Protein AF-A0A2D9C8H8-F1 (afdb_monomer_lite)

Structure (mmCIF, N/CA/C/O backbone):
data_AF-A0A2D9C8H8-F1
#
_entry.id   AF-A0A2D9C8H8-F1
#
loop_
_atom_site.group_PDB
_atom_site.id
_atom_site.type_symbol
_atom_site.label_atom_id
_atom_site.label_alt_id
_atom_site.label_comp_id
_atom_site.label_asym_id
_atom_site.label_entity_id
_atom_site.label_seq_id
_atom_site.pdbx_PDB_ins_code
_atom_site.Cartn_x
_atom_site.Cartn_y
_atom_site.Cartn_z
_atom_site.occupancy
_atom_site.B_iso_or_equiv
_atom_site.auth_seq_id
_atom_site.auth_comp_id
_atom_site.auth_asym_id
_atom_site.auth_atom_id
_atom_site.pdbx_PDB_model_num
ATOM 1 N N . MET A 1 1 ? -85.068 35.491 66.757 1.00 49.00 1 MET A N 1
ATOM 2 C CA . MET A 1 1 ? -83.741 35.610 66.098 1.00 49.00 1 MET A CA 1
ATOM 3 C C . MET A 1 1 ? -82.702 34.558 66.527 1.00 49.00 1 MET A C 1
ATOM 5 O O . MET A 1 1 ? -81.871 34.210 65.699 1.00 49.00 1 MET A O 1
ATOM 9 N N . ALA A 1 2 ? -82.735 33.990 67.743 1.00 46.25 2 ALA A N 1
ATOM 10 C CA . ALA A 1 2 ? -81.706 33.040 68.212 1.00 46.25 2 ALA A CA 1
ATOM 11 C C . ALA A 1 2 ? -81.670 31.666 67.488 1.00 46.25 2 ALA A C 1
ATOM 13 O O . ALA A 1 2 ? -80.601 31.072 67.356 1.00 46.25 2 ALA A O 1
ATOM 14 N N . LEU A 1 3 ? -82.806 31.174 66.971 1.00 47.41 3 LEU A N 1
ATOM 15 C CA . LEU A 1 3 ? -82.889 29.902 66.226 1.00 47.41 3 LEU A CA 1
ATOM 16 C C . LEU A 1 3 ? -82.321 29.994 64.793 1.00 47.41 3 LEU A C 1
ATOM 18 O O . LEU A 1 3 ? -81.654 29.068 64.340 1.00 47.41 3 LEU A O 1
ATOM 22 N N . VAL A 1 4 ? -82.480 31.139 64.117 1.00 50.66 4 VAL A N 1
ATOM 23 C CA . VAL A 1 4 ? -81.934 31.380 62.761 1.00 50.66 4 VAL A CA 1
ATOM 24 C C . VAL A 1 4 ? -80.407 31.556 62.795 1.00 50.66 4 VAL A C 1
ATOM 26 O O . VAL A 1 4 ? -79.704 31.113 61.888 1.00 50.66 4 VAL A O 1
ATOM 29 N N . TYR A 1 5 ? -79.864 32.128 63.876 1.00 46.97 5 TYR A N 1
ATOM 30 C CA . TYR A 1 5 ? -78.417 32.314 64.057 1.00 46.97 5 TYR A CA 1
ATOM 31 C C . TYR A 1 5 ? -77.680 30.995 64.369 1.00 46.97 5 TYR A C 1
ATOM 33 O O . TYR A 1 5 ? -76.578 30.767 63.869 1.00 46.97 5 TYR A O 1
ATOM 41 N N . LYS A 1 6 ? -78.303 30.080 65.134 1.00 49.72 6 LYS A N 1
ATOM 42 C CA . LYS A 1 6 ? -77.750 28.737 65.404 1.00 49.72 6 LYS A CA 1
ATOM 43 C C . LYS A 1 6 ? -77.782 27.826 64.168 1.00 49.72 6 LYS A C 1
ATOM 45 O O . LYS A 1 6 ? -76.787 27.155 63.904 1.00 49.72 6 LYS A O 1
ATOM 50 N N . GLY A 1 7 ? -78.855 27.863 63.369 1.00 49.66 7 GLY A N 1
ATOM 51 C CA . GLY A 1 7 ? -78.947 27.121 62.102 1.00 49.66 7 GLY A CA 1
ATOM 52 C C . GLY A 1 7 ? -77.935 27.587 61.044 1.00 49.66 7 GLY A C 1
ATOM 53 O O . GLY A 1 7 ? -77.267 26.762 60.424 1.00 49.66 7 GLY A O 1
ATOM 54 N N . ASN A 1 8 ? -77.728 28.904 60.906 1.00 54.88 8 ASN A N 1
ATOM 55 C CA . ASN A 1 8 ? -76.730 29.461 59.982 1.00 54.88 8 ASN A CA 1
ATOM 56 C C . ASN A 1 8 ? -75.278 29.176 60.404 1.00 54.88 8 ASN A C 1
ATOM 58 O O . ASN A 1 8 ? -74.420 29.004 59.538 1.00 54.88 8 ASN A O 1
ATOM 62 N N . ASN A 1 9 ? -74.985 29.087 61.705 1.00 56.47 9 ASN A N 1
ATOM 63 C CA . ASN A 1 9 ? -73.655 28.692 62.181 1.00 56.47 9 ASN A CA 1
ATOM 64 C C . ASN A 1 9 ? -73.384 27.192 62.000 1.00 56.47 9 ASN A C 1
ATOM 66 O O . ASN A 1 9 ? -72.282 26.840 61.584 1.00 56.47 9 ASN A O 1
ATOM 70 N N . ALA A 1 10 ? -74.378 26.325 62.221 1.00 55.91 10 ALA A N 1
ATOM 71 C CA . ALA A 1 10 ? -74.255 24.889 61.958 1.00 55.91 10 ALA A CA 1
ATOM 72 C C . ALA A 1 10 ? -74.077 24.595 60.456 1.00 55.91 10 ALA A C 1
ATOM 74 O O . ALA A 1 10 ? -73.183 23.841 60.079 1.00 55.91 10 ALA A O 1
ATOM 75 N N . ALA A 1 11 ? -74.839 25.263 59.582 1.00 58.31 11 ALA A N 1
ATOM 76 C CA . ALA A 1 11 ? -74.690 25.140 58.130 1.00 58.31 11 ALA A CA 1
ATOM 77 C C . ALA A 1 11 ? -73.343 25.694 57.623 1.00 58.31 11 ALA A C 1
ATOM 79 O O . ALA A 1 11 ? -72.711 25.087 56.760 1.00 58.31 11 ALA A O 1
ATOM 80 N N . ARG A 1 12 ? -72.845 26.807 58.187 1.00 62.34 12 ARG A N 1
ATOM 81 C CA . ARG A 1 12 ? -71.506 27.342 57.865 1.00 62.34 12 ARG A CA 1
ATOM 82 C C . ARG A 1 12 ? -70.374 26.451 58.375 1.00 62.34 12 ARG A C 1
ATOM 84 O O . ARG A 1 12 ? -69.365 26.332 57.683 1.00 62.34 12 ARG A O 1
ATOM 91 N N . GLN A 1 13 ? -70.519 25.822 59.543 1.00 62.16 13 GLN A N 1
ATOM 92 C CA . GLN A 1 13 ? -69.556 24.833 60.040 1.00 62.16 13 GLN A CA 1
ATOM 93 C C . GLN A 1 13 ? -69.569 23.559 59.194 1.00 62.16 13 GLN A C 1
ATOM 95 O O . GLN A 1 13 ? -68.499 23.096 58.809 1.00 62.16 13 GLN A O 1
ATOM 100 N N . ALA A 1 14 ? -70.745 23.045 58.826 1.00 63.62 14 ALA A N 1
ATOM 101 C CA . ALA A 1 14 ? -70.872 21.897 57.933 1.00 63.62 14 ALA A CA 1
ATOM 102 C C . ALA A 1 14 ? -70.284 22.194 56.543 1.00 63.62 14 ALA A C 1
ATOM 104 O O . ALA A 1 14 ? -69.504 21.400 56.029 1.00 63.62 14 ALA A O 1
ATOM 105 N N . ALA A 1 15 ? -70.551 23.373 55.971 1.00 66.12 15 ALA A N 1
ATOM 106 C CA . ALA A 1 15 ? -69.979 23.795 54.692 1.00 66.12 15 ALA A CA 1
ATOM 107 C C . ALA A 1 15 ? -68.458 24.026 54.762 1.00 66.12 15 ALA A C 1
ATOM 109 O O . ALA A 1 15 ? -67.742 23.689 53.819 1.00 66.12 15 ALA A O 1
ATOM 110 N N . ARG A 1 16 ? -67.936 24.571 55.872 1.00 70.31 16 ARG A N 1
ATOM 111 C CA . ARG A 1 16 ? -66.484 24.670 56.106 1.00 70.31 16 ARG A CA 1
ATOM 112 C C . ARG A 1 16 ? -65.845 23.293 56.236 1.00 70.31 16 ARG A C 1
ATOM 114 O O . ARG A 1 16 ? -64.806 23.078 55.628 1.00 70.31 16 ARG A O 1
ATOM 121 N N . SER A 1 17 ? -66.463 22.379 56.980 1.00 63.75 17 SER A N 1
ATOM 122 C CA . SER A 1 17 ? -65.954 21.020 57.169 1.00 63.75 17 SER A CA 1
ATOM 123 C C . SER A 1 17 ? -65.992 20.225 55.860 1.00 63.75 17 SER A C 1
ATOM 125 O O . SER A 1 17 ? -64.990 19.629 55.484 1.00 63.75 17 SER A O 1
ATOM 127 N N . ALA A 1 18 ? -67.071 20.343 55.078 1.00 65.88 18 ALA A N 1
ATOM 128 C CA . ALA A 1 18 ? -67.176 19.769 53.739 1.00 65.88 18 ALA A CA 1
ATOM 129 C C . ALA A 1 18 ? -66.114 20.330 52.781 1.00 65.88 18 ALA A C 1
ATOM 131 O O . ALA A 1 18 ? -65.442 19.554 52.110 1.00 65.88 18 ALA A O 1
ATOM 132 N N . ARG A 1 19 ? -65.882 21.654 52.758 1.00 73.19 19 ARG A N 1
ATOM 133 C CA . ARG A 1 19 ? -64.791 22.255 51.965 1.00 73.19 19 ARG A CA 1
ATOM 134 C C . ARG A 1 19 ? -63.417 21.783 52.429 1.00 73.19 19 ARG A C 1
ATOM 136 O O . ARG A 1 19 ? -62.562 21.531 51.585 1.00 73.19 19 ARG A O 1
ATOM 143 N N . MET A 1 20 ? -63.198 21.649 53.738 1.00 68.56 20 MET A N 1
ATOM 144 C CA . MET A 1 20 ? -61.933 21.144 54.275 1.00 68.56 20 MET A CA 1
ATOM 145 C C . MET A 1 20 ? -61.717 19.689 53.857 1.00 68.56 20 MET A C 1
ATOM 147 O O . MET A 1 20 ? -60.672 19.386 53.297 1.00 68.56 20 MET A O 1
ATOM 151 N N . MET A 1 21 ? -62.726 18.825 54.009 1.00 69.06 21 MET A N 1
ATOM 152 C CA . MET A 1 21 ? -62.688 17.439 53.534 1.00 69.06 21 MET A CA 1
ATOM 153 C C . MET A 1 21 ? -62.408 17.368 52.033 1.00 69.06 21 MET A C 1
ATOM 155 O O . MET A 1 21 ? -61.516 16.638 51.623 1.00 69.06 21 MET A O 1
ATOM 159 N N . GLN A 1 22 ? -63.084 18.180 51.218 1.00 73.31 22 GLN A N 1
ATOM 160 C CA . GLN A 1 22 ? -62.867 18.225 49.769 1.00 73.31 22 GLN A CA 1
ATOM 161 C C . GLN A 1 22 ? -61.447 18.693 49.413 1.00 73.31 22 GLN A C 1
ATOM 163 O O . GLN A 1 22 ? -60.824 18.163 48.495 1.00 73.31 22 GLN A O 1
ATOM 168 N N . THR A 1 23 ? -60.903 19.654 50.164 1.00 75.50 23 THR A N 1
ATOM 169 C CA . THR A 1 23 ? -59.528 20.143 49.987 1.00 75.50 23 THR A CA 1
ATOM 170 C C . THR A 1 23 ? -58.513 19.064 50.360 1.00 75.50 23 THR A C 1
ATOM 172 O O . THR A 1 23 ? -57.593 18.799 49.587 1.00 75.50 23 THR A O 1
ATOM 175 N N . THR A 1 24 ? -58.711 18.375 51.484 1.00 69.06 24 THR A N 1
ATOM 176 C CA . THR A 1 24 ? -57.862 17.259 51.921 1.00 69.06 24 THR A CA 1
ATOM 177 C C . THR A 1 24 ? -57.928 16.087 50.944 1.00 69.06 24 THR A C 1
ATOM 179 O O . THR A 1 24 ? -56.888 15.541 50.583 1.00 69.06 24 THR A O 1
ATOM 182 N N . GLN A 1 25 ? -59.118 15.753 50.433 1.00 74.19 25 GLN A N 1
ATOM 183 C CA . GLN A 1 25 ? -59.306 14.730 49.400 1.00 74.19 25 GLN A CA 1
ATOM 184 C C . GLN A 1 25 ? -58.532 15.087 48.123 1.00 74.19 25 GLN A C 1
ATOM 186 O O . GLN A 1 25 ? -57.813 14.256 47.575 1.00 74.19 25 GLN A O 1
ATOM 191 N N . ASN A 1 26 ? -58.616 16.345 47.675 1.00 78.12 26 ASN A N 1
ATOM 192 C CA . ASN A 1 26 ? -57.897 16.825 46.495 1.00 78.12 26 ASN A CA 1
ATOM 193 C C . ASN A 1 26 ? -56.371 16.812 46.686 1.00 78.12 26 ASN A C 1
ATOM 195 O O . ASN A 1 26 ? -55.643 16.481 45.749 1.00 78.12 26 ASN A O 1
ATOM 199 N N . ILE A 1 27 ? -55.874 17.143 47.883 1.00 76.69 27 ILE A N 1
ATOM 200 C CA . ILE A 1 27 ? -54.442 17.074 48.216 1.00 76.69 27 ILE A CA 1
ATOM 201 C C . ILE A 1 27 ? -53.964 15.618 48.242 1.00 76.69 27 ILE A C 1
ATOM 203 O O . ILE A 1 27 ? -52.946 15.311 47.622 1.00 76.69 27 ILE A O 1
ATOM 207 N N . MET A 1 28 ? -54.708 14.713 48.889 1.00 69.69 28 MET A N 1
ATOM 208 C CA . MET A 1 28 ? -54.384 13.282 48.911 1.00 69.69 28 MET A CA 1
ATOM 209 C C . MET A 1 28 ? -54.377 12.683 47.503 1.00 69.69 28 MET A C 1
ATOM 211 O O . MET A 1 28 ? -53.431 11.985 47.146 1.00 69.69 28 MET A O 1
ATOM 215 N N . ASN A 1 29 ? -55.359 13.027 46.667 1.00 81.31 29 ASN A N 1
ATOM 216 C CA . ASN A 1 29 ? -55.406 12.582 45.274 1.00 81.31 29 ASN A CA 1
ATOM 217 C C . ASN A 1 29 ? -54.205 13.101 44.469 1.00 81.31 29 ASN A C 1
ATOM 219 O O . ASN A 1 29 ? -53.578 12.328 43.747 1.00 81.31 29 ASN A O 1
ATOM 223 N N . LYS A 1 30 ? -53.821 14.377 44.627 1.00 77.75 30 LYS A N 1
ATOM 224 C CA . LYS A 1 30 ? -52.620 14.935 43.976 1.00 77.75 30 LYS A CA 1
ATOM 225 C C . LYS A 1 30 ? -51.327 14.273 44.457 1.00 77.75 30 LYS A C 1
ATOM 227 O O . LYS A 1 30 ? -50.447 14.017 43.638 1.00 77.75 30 LYS A O 1
ATOM 232 N N . MET A 1 31 ? -51.190 13.991 45.755 1.00 70.50 31 MET A N 1
ATOM 233 C CA . MET A 1 31 ? -50.022 13.278 46.286 1.00 70.50 31 MET A CA 1
ATOM 234 C C . MET A 1 31 ? -49.961 11.837 45.780 1.00 70.50 31 MET A C 1
ATOM 236 O O . MET A 1 31 ? -48.905 11.403 45.332 1.00 70.50 31 MET A O 1
ATOM 240 N N . SER A 1 32 ? -51.090 11.127 45.773 1.00 74.94 32 SER A N 1
ATOM 241 C CA . SER A 1 32 ? -51.190 9.769 45.234 1.00 74.94 32 SER A CA 1
ATOM 242 C C . SER A 1 32 ? -50.827 9.723 43.746 1.00 74.94 32 SER A C 1
ATOM 244 O O . SER A 1 32 ? -50.023 8.890 43.337 1.00 74.94 32 SER A O 1
ATOM 246 N N . GLN A 1 33 ? -51.320 10.673 42.942 1.00 77.69 33 GLN A N 1
ATOM 247 C CA . GLN A 1 33 ? -50.955 10.793 41.526 1.00 77.69 33 GLN A CA 1
ATOM 248 C C . GLN A 1 33 ? -49.463 11.084 41.323 1.00 77.69 33 GLN A C 1
ATOM 250 O O . GLN A 1 33 ? -48.838 10.471 40.462 1.00 77.69 33 GLN A O 1
ATOM 255 N N . ARG A 1 34 ? -48.868 11.978 42.126 1.00 74.00 34 ARG A N 1
ATOM 256 C CA . ARG A 1 34 ? -47.420 12.249 42.080 1.00 74.00 34 ARG A CA 1
ATOM 257 C C . ARG A 1 34 ? -46.594 11.030 42.482 1.00 74.00 34 ARG A C 1
ATOM 259 O O . ARG A 1 34 ? -45.595 10.748 41.831 1.00 74.00 34 ARG A O 1
ATOM 266 N N . GLN A 1 35 ? -47.016 10.300 43.513 1.00 67.75 35 GLN A N 1
ATOM 267 C CA . GLN A 1 35 ? -46.346 9.074 43.936 1.00 67.75 35 GLN A CA 1
ATOM 268 C C . GLN A 1 35 ? -46.457 7.987 42.865 1.00 67.75 35 GLN A C 1
ATOM 270 O O . GLN A 1 35 ? -45.465 7.334 42.566 1.00 67.75 35 GLN A O 1
ATOM 275 N N . LYS A 1 36 ? -47.629 7.833 42.239 1.00 75.56 36 LYS A N 1
ATOM 276 C CA . LYS A 1 36 ? -47.824 6.904 41.123 1.00 75.56 36 LYS A C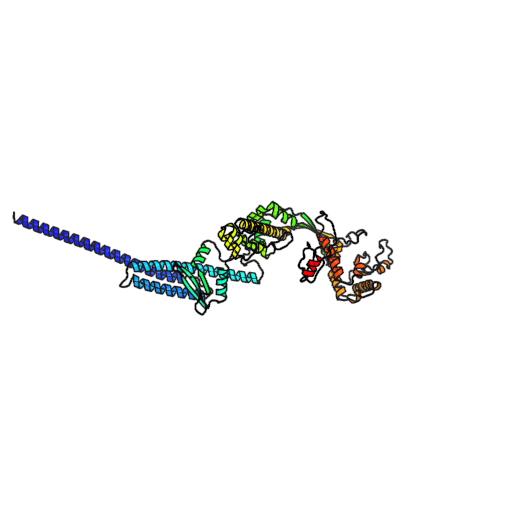A 1
ATOM 277 C C . LYS A 1 36 ? -46.928 7.260 39.937 1.00 75.56 36 LYS A C 1
ATOM 279 O O . LYS A 1 36 ? -46.198 6.400 39.474 1.00 75.56 36 LYS A O 1
ATOM 284 N N . ALA A 1 37 ? -46.890 8.527 39.521 1.00 73.12 37 ALA A N 1
ATOM 285 C CA . ALA A 1 37 ? -46.000 8.977 38.449 1.00 73.12 37 ALA A CA 1
ATOM 286 C C . ALA A 1 37 ? -44.513 8.747 38.778 1.00 73.12 37 ALA A C 1
ATOM 288 O O . ALA A 1 37 ? -43.738 8.380 37.899 1.00 73.12 37 ALA A O 1
ATOM 289 N N . LYS A 1 38 ? -44.115 8.925 40.047 1.00 71.44 38 LYS A N 1
ATOM 290 C CA . LYS A 1 38 ? -42.756 8.626 40.519 1.00 71.44 38 LYS A CA 1
ATOM 291 C C . LYS A 1 38 ? -42.449 7.126 40.445 1.00 71.44 38 LYS A C 1
ATOM 293 O O . LYS A 1 38 ? -41.404 6.762 39.921 1.00 71.44 38 LYS A O 1
ATOM 298 N N . ASN A 1 39 ? -43.367 6.278 40.909 1.00 69.44 39 ASN A N 1
ATOM 299 C CA . ASN A 1 39 ? -43.230 4.821 40.850 1.00 69.44 39 ASN A CA 1
ATOM 300 C C . ASN A 1 39 ? -43.205 4.310 39.398 1.00 69.44 39 ASN A C 1
ATOM 302 O O . ASN A 1 39 ? -42.399 3.446 39.073 1.00 69.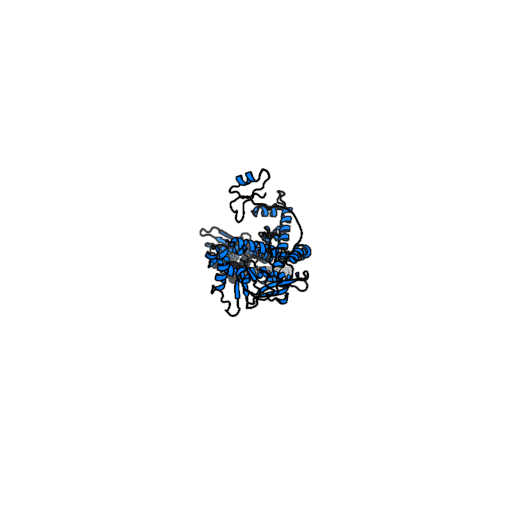44 39 ASN A O 1
ATOM 306 N N . ASP A 1 40 ? -44.048 4.857 38.517 1.00 72.75 40 ASP A N 1
ATOM 307 C CA . ASP A 1 40 ? -44.093 4.497 37.095 1.00 72.75 40 ASP A CA 1
ATOM 308 C C . ASP A 1 40 ? -42.787 4.902 36.384 1.00 72.75 40 ASP A C 1
ATOM 310 O O . ASP A 1 40 ? -42.239 4.132 35.594 1.00 72.75 40 ASP A O 1
ATOM 314 N N . ALA A 1 41 ? -42.240 6.084 36.696 1.00 69.19 41 ALA A N 1
ATOM 315 C CA . ALA A 1 41 ? -40.937 6.522 36.191 1.00 69.19 41 ALA A CA 1
ATOM 316 C C . ALA A 1 41 ? -39.786 5.645 36.713 1.00 69.19 41 ALA A C 1
ATOM 318 O O . ALA A 1 41 ? -38.863 5.324 35.969 1.00 69.19 41 ALA A O 1
ATOM 319 N N . GLU A 1 42 ? -39.850 5.228 37.976 1.00 68.00 42 GLU A N 1
ATOM 320 C CA . GLU A 1 42 ? -38.877 4.330 38.598 1.00 68.00 42 GLU A CA 1
ATOM 321 C C . GLU A 1 42 ? -38.921 2.915 38.007 1.00 68.00 42 GLU A C 1
ATOM 323 O O . GLU A 1 42 ? -37.872 2.347 37.704 1.00 68.00 42 GLU A O 1
ATOM 328 N N . LEU A 1 43 ? -40.117 2.375 37.761 1.00 71.88 43 LEU A N 1
ATOM 329 C CA . LEU A 1 43 ? -40.302 1.100 37.070 1.00 71.88 43 LEU A CA 1
ATOM 330 C C . LEU A 1 43 ? -39.771 1.163 35.634 1.00 71.88 43 LEU A C 1
ATOM 332 O O . LEU A 1 43 ? -39.099 0.237 35.185 1.00 71.88 43 LEU A O 1
ATOM 336 N N . LYS A 1 44 ? -40.031 2.268 34.924 1.00 72.19 44 LYS A N 1
ATOM 337 C CA . LYS A 1 44 ? -39.495 2.487 33.579 1.00 72.19 44 LYS A CA 1
ATOM 338 C C . LYS A 1 44 ? -37.965 2.514 33.580 1.00 72.19 44 LYS A C 1
ATOM 340 O O . LYS A 1 44 ? -37.363 1.809 32.787 1.00 72.19 44 LYS A O 1
ATOM 345 N N . LEU A 1 45 ? -37.348 3.254 34.504 1.00 67.25 45 LEU A N 1
ATOM 346 C CA . LEU A 1 45 ? -35.888 3.302 34.652 1.00 67.25 45 LEU A CA 1
ATOM 347 C C . LEU A 1 45 ? -35.282 1.917 34.912 1.00 67.25 45 LEU A C 1
ATOM 349 O O . LEU A 1 45 ? -34.244 1.585 34.343 1.00 67.25 45 LEU A O 1
ATOM 353 N N . ARG A 1 46 ? -35.945 1.100 35.737 1.00 68.00 46 ARG A N 1
ATOM 354 C CA . ARG A 1 46 ? -35.523 -0.278 36.002 1.00 68.00 46 ARG A CA 1
ATOM 355 C C . ARG A 1 46 ? -35.596 -1.153 34.748 1.00 68.00 46 ARG A C 1
ATOM 357 O O . ARG A 1 46 ? -34.624 -1.829 34.434 1.00 68.00 46 ARG A O 1
ATOM 364 N N . ASN A 1 47 ? -36.712 -1.102 34.020 1.00 74.88 47 ASN A N 1
ATOM 365 C CA . ASN A 1 47 ? -36.877 -1.848 32.770 1.00 74.88 47 ASN A CA 1
ATOM 366 C C . ASN A 1 47 ? -35.865 -1.403 31.705 1.00 74.88 47 ASN A C 1
ATOM 368 O O . ASN A 1 47 ? -35.289 -2.245 31.024 1.00 74.88 47 ASN A O 1
ATOM 372 N N . ASP A 1 48 ? -35.625 -0.094 31.584 1.00 69.12 48 ASP A N 1
ATOM 373 C CA . ASP A 1 48 ? -34.624 0.455 30.671 1.00 69.12 48 ASP A CA 1
ATOM 374 C C . ASP A 1 48 ? -33.230 -0.086 31.037 1.00 69.12 48 ASP A C 1
ATOM 376 O O . ASP A 1 48 ? -32.516 -0.573 30.164 1.00 69.12 48 ASP A O 1
ATOM 380 N N . ALA A 1 49 ? -32.859 -0.086 32.324 1.00 65.75 49 ALA A N 1
ATOM 381 C CA . ALA A 1 49 ? -31.572 -0.608 32.789 1.00 65.75 49 ALA A CA 1
ATOM 382 C C . ALA A 1 49 ? -31.389 -2.113 32.511 1.00 65.75 49 ALA A C 1
ATOM 384 O O . ALA A 1 49 ? -30.310 -2.510 32.069 1.00 65.75 49 ALA A O 1
ATOM 385 N N . ASP A 1 50 ? -32.429 -2.929 32.715 1.00 68.94 50 ASP A N 1
ATOM 386 C CA . ASP A 1 50 ? -32.403 -4.364 32.390 1.00 68.94 50 ASP A CA 1
ATOM 387 C C . ASP A 1 50 ? -32.231 -4.589 30.877 1.00 68.94 50 ASP A C 1
ATOM 389 O O . ASP A 1 50 ? -31.438 -5.436 30.452 1.00 68.94 50 ASP A O 1
ATOM 393 N N . LEU A 1 51 ? -32.924 -3.796 30.051 1.00 73.00 51 LEU A N 1
ATOM 394 C CA . LEU A 1 51 ? -32.779 -3.826 28.593 1.00 73.00 51 LEU A CA 1
ATOM 395 C C . LEU A 1 51 ? -31.361 -3.440 28.155 1.00 73.00 51 LEU A C 1
ATOM 397 O O . LEU A 1 51 ? -30.830 -4.061 27.239 1.00 73.00 51 LEU A O 1
ATOM 401 N N . PHE A 1 52 ? -30.724 -2.469 28.816 1.00 72.62 52 PHE A N 1
ATOM 402 C CA . PHE A 1 52 ? -29.341 -2.073 28.524 1.00 72.62 52 PHE A CA 1
ATOM 403 C C . PHE A 1 52 ? -28.344 -3.209 28.765 1.00 72.62 52 PHE A C 1
ATOM 405 O O . PHE A 1 52 ? -27.482 -3.451 27.920 1.00 72.62 52 PHE A O 1
ATOM 412 N N . THR A 1 53 ? -28.457 -3.931 29.881 1.00 70.88 53 THR A N 1
ATOM 413 C CA . THR A 1 53 ? -27.556 -5.057 30.174 1.00 70.88 53 THR A CA 1
ATOM 414 C C . THR A 1 53 ? -27.798 -6.237 29.228 1.00 70.88 53 THR A C 1
ATOM 416 O O . THR A 1 53 ? -26.841 -6.860 28.766 1.00 70.88 53 THR A O 1
ATOM 419 N N . GLN A 1 54 ? -29.053 -6.519 28.861 1.00 75.62 54 GLN A N 1
ATOM 420 C CA . GLN A 1 54 ? -29.356 -7.512 27.822 1.00 75.62 54 GLN A CA 1
ATOM 421 C C . GLN A 1 54 ? -28.786 -7.105 26.456 1.00 75.62 54 GLN A C 1
ATOM 423 O O . GLN A 1 54 ? -28.191 -7.932 25.767 1.00 75.62 54 GLN A O 1
ATOM 428 N N . ASP A 1 55 ? -28.925 -5.833 26.079 1.00 79.50 55 ASP A N 1
ATOM 429 C CA . ASP A 1 55 ? -28.373 -5.280 24.842 1.00 79.50 55 ASP A CA 1
ATOM 430 C C . ASP A 1 55 ? -26.836 -5.316 24.828 1.00 79.50 55 ASP A C 1
ATOM 432 O O . ASP A 1 55 ? -26.252 -5.642 23.798 1.00 79.50 55 ASP A O 1
ATOM 436 N N . PHE A 1 56 ? -26.171 -5.077 25.965 1.00 83.94 56 PHE A N 1
ATOM 437 C CA . PHE A 1 56 ? -24.719 -5.239 26.100 1.00 83.94 56 PHE A CA 1
ATOM 438 C C . PHE A 1 56 ? -24.276 -6.672 25.781 1.00 83.94 56 PHE A C 1
ATOM 440 O O . PHE A 1 56 ? -23.435 -6.863 24.904 1.00 83.94 56 PHE A O 1
ATOM 447 N N . TYR A 1 57 ? -24.860 -7.682 26.437 1.00 79.88 57 TYR A N 1
ATOM 448 C CA . TYR A 1 57 ? -24.488 -9.081 26.193 1.00 79.88 57 TYR A CA 1
ATOM 449 C C . TYR A 1 57 ? -24.859 -9.555 24.793 1.00 79.88 57 TYR A C 1
ATOM 451 O O . TYR A 1 57 ? -24.117 -10.339 24.205 1.00 79.88 57 TYR A O 1
ATOM 459 N N . LYS A 1 58 ? -25.974 -9.060 24.247 1.00 83.62 58 LYS A N 1
ATOM 460 C CA . LYS A 1 58 ? -26.354 -9.312 22.859 1.00 83.62 58 LYS A CA 1
ATOM 461 C C . LYS A 1 58 ? -25.296 -8.762 21.902 1.00 83.62 58 LYS A C 1
ATOM 463 O O . LYS A 1 58 ? -24.738 -9.525 21.127 1.00 83.62 58 LYS A O 1
ATOM 468 N N . LYS A 1 59 ? -24.951 -7.475 22.017 1.00 85.81 59 LYS A N 1
ATOM 469 C CA . LYS A 1 59 ? -23.935 -6.834 21.168 1.00 85.81 59 LYS A CA 1
ATOM 470 C C . LYS A 1 59 ? -22.550 -7.457 21.330 1.00 85.81 59 LYS A C 1
ATOM 472 O O . LYS A 1 59 ? -21.831 -7.562 20.348 1.00 85.81 59 LYS A O 1
ATOM 477 N N . TYR A 1 60 ? -22.180 -7.875 22.541 1.00 87.31 60 TYR A N 1
ATOM 478 C CA . TYR A 1 60 ? -20.961 -8.653 22.774 1.00 87.31 60 TYR A CA 1
ATOM 479 C C . TYR A 1 60 ? -21.010 -10.010 22.056 1.00 87.31 60 TYR A C 1
ATOM 481 O O . TYR A 1 60 ? -20.037 -10.393 21.416 1.00 87.31 60 TYR A O 1
ATOM 489 N N . GLY A 1 61 ? -22.137 -10.725 22.133 1.00 80.06 61 GLY A N 1
ATOM 490 C CA . GLY A 1 61 ? -22.330 -11.997 21.433 1.00 80.06 61 GLY A CA 1
ATOM 491 C C . GLY A 1 61 ? -22.309 -11.872 19.906 1.00 80.06 61 GLY A C 1
ATOM 492 O O . GLY A 1 61 ? -21.977 -12.842 19.231 1.00 80.06 61 GLY A O 1
ATOM 493 N N . ASP A 1 62 ? -22.613 -10.682 19.384 1.00 87.25 62 ASP A N 1
ATOM 494 C CA . ASP A 1 62 ? -22.561 -10.350 17.957 1.00 87.25 62 ASP A CA 1
ATOM 495 C C . ASP A 1 62 ? -21.143 -9.961 17.473 1.00 87.25 62 ASP A C 1
ATOM 497 O O . ASP A 1 62 ? -20.946 -9.751 16.275 1.00 87.25 62 ASP A O 1
ATOM 501 N N . ILE A 1 63 ? -20.146 -9.849 18.365 1.00 86.50 63 ILE A N 1
ATOM 502 C CA . ILE A 1 63 ? -18.754 -9.581 17.970 1.00 86.50 63 ILE A CA 1
ATOM 503 C C . ILE A 1 63 ? -18.213 -10.783 17.191 1.00 86.50 63 ILE A C 1
ATOM 505 O O . ILE A 1 63 ? -18.208 -11.913 17.682 1.00 86.50 63 ILE A O 1
ATOM 509 N N . GLU A 1 64 ? -17.713 -10.533 15.981 1.00 88.00 64 GLU A N 1
ATOM 510 C CA . GLU A 1 64 ? -17.050 -11.556 15.177 1.00 88.00 64 GLU A CA 1
ATOM 511 C C . GLU A 1 64 ? -15.795 -12.078 15.890 1.00 88.00 64 GLU A C 1
ATOM 513 O O . GLU A 1 64 ? -14.983 -11.305 16.399 1.00 88.00 64 GLU A O 1
ATOM 518 N N . ASN A 1 65 ? -15.615 -13.399 15.912 1.00 82.25 65 ASN A N 1
ATOM 519 C CA . ASN A 1 65 ? -14.423 -14.000 16.502 1.00 82.25 65 ASN A CA 1
ATOM 520 C C . ASN A 1 65 ? -13.180 -13.712 15.648 1.00 82.25 65 ASN A C 1
ATOM 522 O O . ASN A 1 65 ? -13.219 -13.761 14.418 1.00 82.25 65 ASN A O 1
ATOM 526 N N . SER A 1 66 ? -12.045 -13.497 16.310 1.00 83.38 66 SER A N 1
ATOM 527 C CA . SER A 1 66 ? -10.737 -13.543 15.658 1.00 83.38 66 SER A CA 1
ATOM 528 C C . SER A 1 66 ? -10.327 -14.993 15.415 1.00 83.38 66 SER A C 1
ATOM 530 O O . SER A 1 66 ? -10.737 -15.901 16.145 1.00 83.38 66 SER A O 1
ATOM 532 N N . SER A 1 67 ? -9.438 -15.206 14.447 1.00 72.88 67 SER A N 1
ATOM 533 C CA . SER A 1 67 ? -8.679 -16.451 14.334 1.00 72.88 67 SER A CA 1
ATOM 534 C C . SER A 1 67 ? -7.747 -16.701 15.532 1.00 72.88 67 SER A C 1
ATOM 536 O O . SER A 1 67 ? -7.359 -17.845 15.752 1.00 72.88 67 SER A O 1
ATOM 538 N N . SER A 1 68 ? -7.388 -15.671 16.314 1.00 80.31 68 SER A N 1
ATOM 539 C CA . SER A 1 68 ? -6.630 -15.827 17.566 1.00 80.31 68 SER A CA 1
ATOM 540 C C . SER A 1 68 ? -7.565 -16.113 18.742 1.00 80.31 68 SER A C 1
ATOM 542 O O . SER A 1 68 ? -8.428 -15.305 19.102 1.00 80.31 68 SER A O 1
ATOM 544 N N . ALA A 1 69 ? -7.359 -17.264 19.383 1.00 80.50 69 ALA A N 1
ATOM 545 C CA . ALA A 1 69 ? -8.096 -17.650 20.581 1.00 80.50 69 ALA A CA 1
ATOM 546 C C . ALA A 1 69 ? -7.790 -16.717 21.765 1.00 80.50 69 ALA A C 1
ATOM 548 O O . ALA A 1 69 ? -8.667 -16.452 22.586 1.00 80.50 69 ALA A O 1
ATOM 549 N N . GLU A 1 70 ? -6.570 -16.188 21.838 1.00 83.75 70 GLU A N 1
ATOM 550 C CA . GLU A 1 70 ? -6.100 -15.275 22.877 1.00 83.75 70 GLU A CA 1
ATOM 551 C C . GLU A 1 70 ? -6.873 -13.954 22.845 1.00 83.75 70 GLU A C 1
ATOM 553 O O . GLU A 1 70 ? -7.305 -13.478 23.897 1.00 83.75 70 GLU A O 1
ATOM 558 N N . ILE A 1 71 ? -7.118 -13.395 21.653 1.00 87.56 71 ILE A N 1
ATOM 559 C CA . ILE A 1 71 ? -7.930 -12.179 21.493 1.00 87.56 71 ILE A CA 1
ATOM 560 C C . ILE A 1 71 ? -9.358 -12.441 21.976 1.00 87.56 71 ILE A C 1
ATOM 562 O O . ILE A 1 71 ? -9.880 -11.693 22.805 1.00 87.56 71 ILE A O 1
ATOM 566 N N . ASN A 1 72 ? -9.967 -13.543 21.530 1.00 84.81 72 ASN A N 1
ATOM 567 C CA . ASN A 1 72 ? -11.332 -13.909 21.920 1.00 84.81 72 ASN A CA 1
ATOM 568 C C . ASN A 1 72 ? -11.453 -14.120 23.441 1.00 84.81 72 ASN A C 1
ATOM 570 O O . ASN A 1 72 ? -12.423 -13.680 24.062 1.00 84.81 72 ASN A O 1
ATOM 574 N N . ASN A 1 73 ? -10.455 -14.755 24.062 1.00 84.81 73 ASN A N 1
ATOM 575 C CA . ASN A 1 73 ? -10.400 -14.948 25.510 1.00 84.81 73 ASN A CA 1
ATOM 576 C C . ASN A 1 73 ? -10.237 -13.621 26.260 1.00 84.81 73 ASN A C 1
ATOM 578 O O . ASN A 1 73 ? -10.890 -13.426 27.284 1.00 84.81 73 ASN A O 1
ATOM 582 N N . SER A 1 74 ? -9.424 -12.698 25.742 1.00 89.62 74 SER A N 1
ATOM 583 C CA . SER A 1 74 ? -9.227 -11.371 26.333 1.00 89.62 74 SER A CA 1
ATOM 584 C C . SER A 1 74 ? -10.505 -10.528 26.300 1.00 89.62 74 SER A C 1
ATOM 586 O O . SER A 1 74 ? -10.896 -9.944 27.311 1.00 89.62 74 SER A O 1
ATOM 588 N N . ILE A 1 75 ? -11.220 -10.533 25.167 1.00 90.00 75 ILE A N 1
ATOM 589 C CA . ILE A 1 75 ? -12.514 -9.849 25.028 1.00 90.00 75 ILE A CA 1
ATOM 590 C C . ILE A 1 75 ? -13.550 -10.475 25.969 1.00 90.00 75 ILE A C 1
ATOM 592 O O . ILE A 1 75 ? -14.288 -9.752 26.637 1.00 90.00 75 ILE A O 1
ATOM 596 N N . ARG A 1 76 ? -13.584 -11.811 26.076 1.00 85.94 76 ARG A N 1
ATOM 597 C CA . ARG A 1 76 ? -14.474 -12.512 27.012 1.00 85.94 76 ARG A CA 1
ATOM 598 C C . ARG A 1 76 ? -14.184 -12.138 28.463 1.00 85.94 76 ARG A C 1
ATOM 600 O O . ARG A 1 76 ? -15.126 -11.871 29.204 1.00 85.94 76 ARG A O 1
ATOM 607 N N . ALA A 1 77 ? -12.915 -12.125 28.872 1.00 87.19 77 ALA A N 1
ATOM 608 C CA . ALA A 1 77 ? -12.518 -11.745 30.226 1.00 87.19 77 ALA A CA 1
ATOM 609 C C . ALA A 1 77 ? -12.980 -10.317 30.549 1.00 87.19 77 ALA A C 1
ATOM 611 O O . ALA A 1 77 ? -13.670 -10.102 31.544 1.00 87.19 77 ALA A O 1
ATOM 612 N N . TRP A 1 78 ? -12.724 -9.373 29.640 1.00 92.75 78 TRP A N 1
ATOM 613 C CA . TRP A 1 78 ? -13.197 -7.997 29.768 1.00 92.75 78 TRP A CA 1
ATOM 614 C C . TRP A 1 78 ? -14.729 -7.888 29.841 1.00 92.75 78 TRP A C 1
ATOM 616 O O . TRP A 1 78 ? -15.255 -7.139 30.666 1.00 92.75 78 TRP A O 1
ATOM 626 N N . ALA A 1 79 ? -15.465 -8.643 29.020 1.00 89.12 79 ALA A N 1
ATOM 627 C CA . ALA A 1 79 ? -16.927 -8.621 29.022 1.00 89.12 79 ALA A CA 1
ATOM 628 C C . ALA A 1 79 ? -17.515 -9.180 30.329 1.00 89.12 79 ALA A C 1
ATOM 630 O O . ALA A 1 79 ? -18.518 -8.664 30.825 1.00 89.12 79 ALA A O 1
ATOM 631 N N . LEU A 1 80 ? -16.883 -10.206 30.912 1.00 83.62 80 LEU A N 1
ATOM 632 C CA . LEU A 1 80 ? -17.266 -10.759 32.213 1.00 83.62 80 LEU A CA 1
ATOM 633 C C . LEU A 1 80 ? -17.003 -9.766 33.351 1.00 83.62 80 LEU A C 1
ATOM 635 O O . LEU A 1 80 ? -17.892 -9.553 34.174 1.00 83.62 80 LEU A O 1
ATOM 639 N N . GLU A 1 81 ? -15.830 -9.128 33.373 1.00 87.75 81 GLU A N 1
ATOM 640 C CA . GLU A 1 81 ? -15.491 -8.089 34.356 1.00 87.75 81 GLU A CA 1
ATOM 641 C C . GLU A 1 81 ? -16.449 -6.892 34.258 1.00 87.75 81 GLU A C 1
ATOM 643 O O . GLU A 1 81 ? -17.017 -6.453 35.259 1.00 87.75 81 GLU A O 1
ATOM 648 N N . THR A 1 82 ? -16.702 -6.416 33.037 1.00 89.31 82 THR A N 1
ATOM 649 C CA . THR A 1 82 ? -17.615 -5.296 32.766 1.00 89.31 82 THR A CA 1
ATOM 650 C C . THR A 1 82 ? -19.050 -5.631 33.168 1.00 89.31 82 THR A C 1
ATOM 652 O O . THR A 1 82 ? -19.724 -4.832 33.816 1.00 89.31 82 THR A O 1
ATOM 655 N N . GLY A 1 83 ? -19.521 -6.836 32.841 1.00 82.25 83 GLY A N 1
ATOM 656 C CA . GLY A 1 83 ? -20.850 -7.297 33.232 1.00 82.25 83 GLY A CA 1
ATOM 657 C C . GLY A 1 83 ? -21.013 -7.456 34.747 1.00 82.25 83 GLY A C 1
ATOM 658 O O . GLY A 1 83 ? -22.056 -7.093 35.297 1.00 82.25 83 GLY A O 1
ATOM 659 N N . ALA A 1 84 ? -19.977 -7.935 35.443 1.00 81.50 84 ALA A N 1
ATOM 660 C CA . ALA A 1 84 ? -19.967 -8.004 36.902 1.00 81.50 84 ALA A CA 1
ATOM 661 C C . ALA A 1 84 ? -20.052 -6.605 37.536 1.00 81.50 84 ALA A C 1
ATOM 663 O O . ALA A 1 84 ? -20.826 -6.407 38.477 1.00 81.50 84 ALA A O 1
ATOM 664 N N . GLU A 1 85 ? -19.330 -5.623 36.989 1.00 88.88 85 GLU A N 1
ATOM 665 C CA . GLU A 1 85 ? -19.388 -4.236 37.455 1.00 88.88 85 GLU A CA 1
ATOM 666 C C . GLU A 1 85 ? -20.749 -3.586 37.178 1.00 88.88 85 GLU A C 1
ATOM 668 O O . GLU A 1 85 ? -21.322 -2.967 38.075 1.00 88.88 85 GLU A O 1
ATOM 673 N N . GLN A 1 86 ? -21.332 -3.784 35.989 1.00 86.88 86 GLN A N 1
ATOM 674 C CA . GLN A 1 86 ? -22.697 -3.322 35.710 1.00 86.88 86 GLN A CA 1
ATOM 675 C C . GLN A 1 86 ? -23.707 -3.916 36.693 1.00 86.88 86 GLN A C 1
ATOM 677 O O . GLN A 1 86 ? -24.566 -3.192 37.191 1.00 86.88 86 GLN A O 1
ATOM 682 N N . ASN A 1 87 ? -23.596 -5.206 37.021 1.00 82.06 87 ASN A N 1
ATOM 683 C CA . ASN A 1 87 ? -24.477 -5.845 37.999 1.00 82.06 87 ASN A CA 1
ATOM 684 C C . ASN A 1 87 ? -24.277 -5.261 39.410 1.00 82.06 87 ASN A C 1
ATOM 686 O O . ASN A 1 87 ? -25.248 -4.983 40.116 1.00 82.06 87 ASN A O 1
ATOM 690 N N . ARG A 1 88 ? -23.028 -4.998 39.816 1.00 87.06 88 ARG A N 1
ATOM 691 C CA . ARG A 1 88 ? -22.720 -4.334 41.093 1.00 87.06 88 ARG A CA 1
ATOM 692 C C . ARG A 1 88 ? -23.341 -2.935 41.158 1.00 87.06 88 ARG A C 1
ATOM 694 O O . ARG A 1 88 ? -23.986 -2.591 42.150 1.00 87.06 88 ARG A O 1
ATOM 701 N N . LEU A 1 89 ? -23.188 -2.141 40.099 1.00 89.12 89 LEU A N 1
ATOM 702 C CA . LEU A 1 89 ? -23.775 -0.804 39.989 1.00 89.12 89 LEU A CA 1
ATOM 703 C C . LEU A 1 89 ? -25.303 -0.850 39.931 1.00 89.12 89 LEU A C 1
ATOM 705 O O . LEU A 1 89 ? -25.958 -0.013 40.547 1.00 89.12 89 LEU A O 1
ATOM 709 N N . TYR A 1 90 ? -25.883 -1.852 39.272 1.00 84.69 90 TYR A N 1
ATOM 710 C CA . TYR A 1 90 ? -27.326 -2.075 39.250 1.00 84.69 90 TYR A CA 1
ATOM 711 C C . TYR A 1 90 ? -27.876 -2.327 40.656 1.00 84.69 90 TYR A C 1
ATOM 713 O O . TYR A 1 90 ? -28.843 -1.685 41.070 1.00 84.69 90 TYR A O 1
ATOM 721 N N . GLN A 1 91 ? -27.227 -3.203 41.428 1.00 83.50 91 GLN A N 1
ATOM 722 C CA . GLN A 1 91 ? -27.599 -3.458 42.821 1.00 83.50 91 GLN A CA 1
ATOM 723 C C . GLN A 1 91 ? -27.450 -2.200 43.689 1.00 83.50 91 GLN A C 1
ATOM 725 O O . GLN A 1 91 ? -28.301 -1.940 44.537 1.00 83.50 91 GLN A O 1
ATOM 730 N N . ALA A 1 92 ? -26.423 -1.377 43.455 1.00 86.81 92 ALA A N 1
ATOM 731 C CA . ALA A 1 92 ? -26.254 -0.100 44.149 1.00 86.81 92 ALA A CA 1
ATOM 732 C C . ALA A 1 92 ? -27.295 0.960 43.737 1.00 86.81 92 ALA A C 1
ATOM 734 O O . ALA A 1 92 ? -27.661 1.809 44.550 1.00 86.81 92 ALA A O 1
ATOM 735 N N . ALA A 1 93 ? -27.775 0.928 42.493 1.00 87.31 93 ALA A N 1
ATOM 736 C CA . ALA A 1 93 ? -28.729 1.889 41.941 1.00 87.31 93 ALA A CA 1
ATOM 737 C C . ALA A 1 93 ? -30.194 1.564 42.273 1.00 87.31 93 ALA A C 1
ATOM 739 O O . ALA A 1 93 ? -30.980 2.485 42.508 1.00 87.31 93 ALA A O 1
ATOM 740 N N . TYR A 1 94 ? -30.552 0.276 42.312 1.00 83.31 94 TYR A N 1
ATOM 741 C CA . TYR A 1 94 ? -31.931 -0.207 42.482 1.00 83.31 94 TYR A CA 1
ATOM 742 C C . TYR A 1 94 ? -32.145 -1.107 43.710 1.00 83.31 94 TYR A C 1
ATOM 744 O O . TYR A 1 94 ? -33.260 -1.575 43.941 1.00 83.31 94 TYR A O 1
ATOM 752 N N . GLY A 1 95 ? -31.104 -1.362 44.507 1.00 77.38 95 GLY A N 1
ATOM 753 C CA . GLY A 1 95 ? -31.216 -2.056 45.790 1.00 77.38 95 GLY A CA 1
ATOM 754 C C . GLY A 1 95 ? -31.850 -1.195 46.888 1.00 77.38 95 GLY A C 1
ATOM 755 O O . GLY A 1 95 ? -32.265 -0.059 46.661 1.00 77.38 95 GLY A O 1
ATOM 756 N N . ALA A 1 96 ? -31.887 -1.722 48.116 1.00 75.75 96 ALA A N 1
ATOM 757 C CA . ALA A 1 96 ? -32.576 -1.097 49.255 1.00 75.75 96 ALA A CA 1
ATOM 758 C C . ALA A 1 96 ? -32.125 0.347 49.574 1.00 75.75 96 ALA A C 1
ATOM 760 O O . ALA A 1 96 ? -32.911 1.119 50.114 1.00 75.75 96 ALA A O 1
ATOM 761 N N . ASN A 1 97 ? -30.890 0.713 49.205 1.00 80.12 97 ASN A N 1
ATOM 762 C CA . ASN A 1 97 ? -30.293 2.037 49.428 1.00 80.12 97 ASN A CA 1
ATOM 763 C C . ASN A 1 97 ? -30.042 2.820 48.119 1.00 80.12 97 ASN A C 1
ATOM 765 O O . ASN A 1 97 ? -29.176 3.691 48.079 1.00 80.12 97 ASN A O 1
ATOM 769 N N . GLY A 1 98 ? -30.742 2.491 47.029 1.00 81.50 98 GLY A N 1
ATOM 770 C CA . GLY A 1 98 ? -30.518 3.106 45.720 1.00 81.50 98 GLY A CA 1
ATOM 771 C C . GLY A 1 98 ? -30.863 4.597 45.658 1.00 81.50 98 GLY A C 1
ATOM 772 O O . GLY A 1 98 ? -31.972 5.004 46.008 1.00 81.50 98 GLY A O 1
ATOM 773 N N . THR A 1 99 ? -29.940 5.421 45.152 1.00 84.44 99 THR A N 1
ATOM 774 C CA . THR A 1 99 ? -30.126 6.876 44.989 1.00 84.44 99 THR A CA 1
ATOM 775 C C . THR A 1 99 ? -30.209 7.286 43.511 1.00 84.44 99 THR A C 1
ATOM 777 O O . THR A 1 99 ? -29.800 6.517 42.634 1.00 84.44 99 THR A O 1
ATOM 780 N N . PRO A 1 100 ? -30.745 8.480 43.186 1.00 83.44 100 PRO A N 1
ATOM 781 C CA . PRO A 1 100 ? -30.677 9.030 41.830 1.00 83.44 100 PRO A CA 1
ATOM 782 C C . PRO A 1 100 ? -29.243 9.126 41.287 1.00 83.44 100 PRO A C 1
ATOM 784 O O . PRO A 1 100 ? -29.018 8.845 40.113 1.00 83.44 100 PRO A O 1
ATOM 787 N N . GLU A 1 101 ? -28.271 9.452 42.139 1.00 88.19 101 GLU A N 1
ATOM 788 C CA . GLU A 1 101 ? -26.854 9.541 41.778 1.00 88.19 101 GLU A CA 1
ATOM 789 C C . GLU A 1 101 ? -26.302 8.172 41.359 1.00 88.19 101 GLU A C 1
ATOM 791 O O . GLU A 1 101 ? -25.663 8.063 40.315 1.00 88.19 101 GLU A O 1
ATOM 796 N N . ASN A 1 102 ? -26.624 7.101 42.096 1.00 89.44 102 ASN A N 1
ATOM 797 C CA . ASN A 1 102 ? -26.209 5.743 41.728 1.00 89.44 102 ASN A CA 1
ATOM 798 C C . ASN A 1 102 ? -26.817 5.296 40.389 1.00 89.44 102 ASN A C 1
ATOM 800 O O . ASN A 1 102 ? -26.158 4.612 39.607 1.00 89.44 102 ASN A O 1
ATOM 804 N N . ARG A 1 103 ? -28.059 5.705 40.092 1.00 86.06 103 ARG A N 1
ATOM 805 C CA . ARG A 1 103 ? -28.695 5.439 38.788 1.00 86.06 103 ARG A CA 1
ATOM 806 C C . ARG A 1 103 ? -27.997 6.182 37.654 1.00 86.06 103 ARG A C 1
ATOM 808 O O . ARG A 1 103 ? -27.845 5.618 36.574 1.00 86.06 103 ARG A O 1
ATOM 815 N N . GLN A 1 104 ? -27.561 7.418 37.895 1.00 87.56 104 GLN A N 1
ATOM 816 C CA . GLN A 1 104 ? -26.795 8.179 36.912 1.00 87.56 104 GLN A CA 1
ATOM 817 C C . GLN A 1 104 ? -25.429 7.529 36.651 1.00 87.56 104 GLN A C 1
ATOM 819 O O . GLN A 1 104 ? -25.085 7.323 35.492 1.00 87.56 104 GLN A O 1
ATOM 824 N N . ILE A 1 105 ? -24.714 7.100 37.700 1.00 90.25 105 ILE A N 1
ATOM 825 C CA . ILE A 1 105 ? -23.441 6.365 37.572 1.00 90.25 105 ILE A CA 1
ATOM 826 C C . ILE A 1 105 ? -23.623 5.086 36.746 1.00 90.25 105 ILE A C 1
ATOM 828 O O . ILE A 1 105 ? -22.835 4.829 35.837 1.00 90.25 105 ILE A O 1
ATOM 832 N N . LEU A 1 106 ? -24.672 4.300 37.022 1.00 89.38 106 LEU A N 1
ATOM 833 C CA . LEU A 1 106 ? -24.986 3.104 36.238 1.00 89.38 106 LEU A CA 1
ATOM 834 C C . LEU A 1 106 ? -25.218 3.448 34.764 1.00 89.38 106 LEU A C 1
ATOM 836 O O . LEU A 1 106 ? -24.647 2.802 33.891 1.00 89.38 106 LEU A O 1
ATOM 840 N N . LYS A 1 107 ? -26.040 4.463 34.482 1.00 86.81 107 LYS A N 1
ATOM 841 C CA . LYS A 1 107 ? -26.352 4.872 33.109 1.00 86.81 107 LYS A CA 1
ATOM 842 C C . LYS A 1 107 ? -25.100 5.329 32.359 1.00 86.81 107 LYS A C 1
ATOM 844 O O . LYS A 1 107 ? -24.899 4.939 31.211 1.00 86.81 107 LYS A O 1
ATOM 849 N N . ASP A 1 108 ? -24.246 6.114 33.009 1.00 88.94 108 ASP A N 1
ATOM 850 C CA . ASP A 1 108 ? -22.984 6.574 32.428 1.00 88.94 108 ASP A CA 1
ATOM 851 C C . ASP A 1 108 ? -22.037 5.399 32.159 1.00 88.94 108 ASP A C 1
ATOM 853 O O . ASP A 1 108 ? -21.392 5.354 31.110 1.00 88.94 108 ASP A O 1
ATOM 857 N N . GLN A 1 109 ? -21.989 4.411 33.058 1.00 89.75 109 GLN A N 1
ATOM 858 C CA . GLN A 1 109 ? -21.215 3.190 32.850 1.00 89.75 109 GLN A CA 1
ATOM 859 C C . GLN A 1 109 ? -21.762 2.361 31.676 1.00 89.75 109 GLN A C 1
ATOM 861 O O . GLN A 1 109 ? -20.996 1.989 30.791 1.00 89.75 109 GLN A O 1
ATOM 866 N N . GLN A 1 110 ? -23.078 2.145 31.606 1.00 88.06 110 GLN A N 1
ATOM 867 C CA . GLN A 1 110 ? -23.725 1.406 30.515 1.00 88.06 110 GLN A CA 1
ATOM 868 C C . GLN A 1 110 ? -23.466 2.052 29.144 1.00 88.06 110 GLN A C 1
ATOM 870 O O . GLN A 1 110 ? -23.179 1.346 28.177 1.00 88.06 110 GLN A O 1
ATOM 875 N N . LEU A 1 111 ? -23.500 3.387 29.054 1.00 87.81 111 LEU A N 1
ATOM 876 C CA . LEU A 1 111 ? -23.166 4.111 27.822 1.00 87.81 111 LEU A CA 1
ATOM 877 C C . LEU A 1 111 ? -21.699 3.912 27.415 1.00 87.81 111 LEU A C 1
ATOM 879 O O . LEU A 1 111 ? -21.416 3.658 26.242 1.00 87.81 111 LEU A O 1
ATOM 883 N N . LYS A 1 112 ? -20.768 3.979 28.375 1.00 89.25 112 LYS A N 1
ATOM 884 C CA . LYS A 1 112 ? -19.342 3.706 28.123 1.00 89.25 112 LYS A CA 1
ATOM 885 C C . LYS A 1 112 ? -19.115 2.263 27.672 1.00 89.25 112 LYS A C 1
ATOM 887 O O . LYS A 1 112 ? -18.309 2.019 26.779 1.00 89.25 112 LYS A O 1
ATOM 892 N N . ASP A 1 113 ? -19.839 1.312 28.252 1.00 90.38 113 ASP A N 1
ATOM 893 C CA . ASP A 1 113 ? -19.731 -0.106 27.912 1.00 90.38 113 ASP A CA 1
ATOM 894 C C . ASP A 1 113 ? -20.270 -0.415 26.519 1.00 90.38 113 ASP A C 1
ATOM 896 O O . ASP A 1 113 ? -19.628 -1.144 25.768 1.00 90.38 113 ASP A O 1
ATOM 900 N N . GLN A 1 114 ? -21.380 0.204 26.119 1.00 87.31 114 GLN A N 1
ATOM 901 C CA . GLN A 1 114 ? -21.879 0.097 24.748 1.00 87.31 114 GLN A CA 1
ATOM 902 C C . GLN A 1 114 ? -20.910 0.690 23.719 1.00 87.31 114 GLN A C 1
ATOM 904 O O . GLN A 1 114 ? -20.723 0.099 22.653 1.00 87.31 114 GLN A O 1
ATOM 909 N N . ALA A 1 115 ? -20.290 1.835 24.023 1.00 88.38 115 ALA A N 1
ATOM 910 C CA . ALA A 1 115 ? -19.269 2.425 23.160 1.00 88.38 115 ALA A CA 1
ATOM 911 C C . ALA A 1 115 ? -18.052 1.494 23.029 1.00 88.38 115 ALA A C 1
ATOM 913 O O . ALA A 1 115 ? -17.615 1.208 21.918 1.00 88.38 115 ALA A O 1
ATOM 914 N N . ALA A 1 116 ? -17.581 0.928 24.142 1.00 91.88 116 ALA A N 1
ATOM 915 C CA . ALA A 1 116 ? -16.475 -0.023 24.144 1.00 91.88 116 ALA A CA 1
ATOM 916 C C . ALA A 1 116 ? -16.770 -1.299 23.344 1.00 91.88 116 AL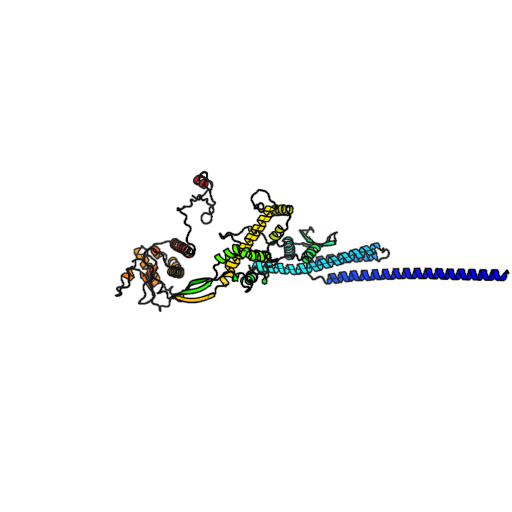A A C 1
ATOM 918 O O . ALA A 1 116 ? -15.922 -1.733 22.571 1.00 91.88 116 ALA A O 1
ATOM 919 N N . VAL A 1 117 ? -17.969 -1.882 23.479 1.00 91.06 117 VAL A N 1
ATOM 920 C CA . VAL A 1 117 ? -18.378 -3.041 22.664 1.00 91.06 117 VAL A CA 1
ATOM 921 C C . VAL A 1 117 ? -18.337 -2.696 21.179 1.00 91.06 117 VAL A C 1
ATOM 923 O O . VAL A 1 117 ? -17.849 -3.494 20.385 1.00 91.06 117 VAL A O 1
ATOM 926 N N . LYS A 1 118 ? -18.806 -1.503 20.795 1.00 90.38 118 LYS A N 1
ATOM 927 C CA . LYS A 1 118 ? -18.775 -1.048 19.400 1.00 90.38 118 LYS A CA 1
ATOM 928 C C . LYS A 1 118 ? -17.345 -0.882 18.881 1.00 90.38 118 LYS A C 1
ATOM 930 O O . LYS A 1 118 ? -17.071 -1.296 17.754 1.00 90.38 118 LYS A O 1
ATOM 935 N N . ASP A 1 119 ? -16.455 -0.302 19.681 1.00 91.94 119 ASP A N 1
ATOM 936 C CA . ASP A 1 119 ? -15.046 -0.132 19.317 1.00 91.94 119 ASP A CA 1
ATOM 937 C C . ASP A 1 119 ? -14.355 -1.488 19.161 1.00 91.94 119 ASP A C 1
ATOM 939 O O . ASP A 1 119 ? -13.693 -1.718 18.154 1.00 91.94 119 ASP A O 1
ATOM 943 N N . ILE A 1 120 ? -14.572 -2.421 20.095 1.00 93.06 120 ILE A N 1
ATOM 944 C CA . ILE A 1 120 ? -14.036 -3.784 19.990 1.00 93.06 120 ILE A CA 1
ATOM 945 C C . ILE A 1 120 ? -14.591 -4.472 18.742 1.00 93.06 120 ILE A C 1
ATOM 947 O O . ILE A 1 120 ? -13.811 -4.988 17.952 1.00 93.06 120 ILE A O 1
ATOM 951 N N . ALA A 1 121 ? -15.908 -4.451 18.521 1.00 90.81 121 ALA A N 1
ATOM 952 C CA . ALA A 1 121 ? -16.533 -5.081 17.356 1.00 90.81 121 ALA A CA 1
ATOM 953 C C . ALA A 1 121 ? -15.963 -4.542 16.035 1.00 90.81 121 ALA A C 1
ATOM 955 O O . ALA A 1 121 ? -15.614 -5.306 15.137 1.00 90.81 121 ALA A O 1
ATOM 956 N N . SER A 1 122 ? -15.830 -3.217 15.938 1.00 91.94 122 SER A N 1
ATOM 957 C CA . SER A 1 122 ? -15.286 -2.552 14.753 1.00 91.94 122 SER A CA 1
ATOM 958 C C . SER A 1 122 ? -13.813 -2.901 14.558 1.00 91.94 122 SER A C 1
ATOM 960 O O . SER A 1 122 ? -13.400 -3.230 13.449 1.00 91.94 122 SER A O 1
ATOM 962 N N . TRP A 1 123 ? -13.024 -2.886 15.633 1.00 91.75 123 TRP A N 1
ATOM 963 C CA . TRP A 1 123 ? -11.615 -3.253 15.578 1.00 91.75 123 TRP A CA 1
ATOM 964 C C . TRP A 1 123 ? -11.415 -4.718 15.195 1.00 91.75 123 TRP A C 1
ATOM 966 O O . TRP A 1 123 ? -10.510 -5.015 14.427 1.00 91.75 123 TRP A O 1
ATOM 976 N N . MET A 1 124 ? -12.272 -5.626 15.666 1.00 89.62 124 MET A N 1
ATOM 977 C CA . MET A 1 124 ? -12.225 -7.046 15.308 1.00 89.62 124 MET A CA 1
ATOM 978 C C . MET A 1 124 ? -12.462 -7.266 13.816 1.00 89.62 124 MET A C 1
ATOM 980 O O . MET A 1 124 ? -11.688 -7.976 13.174 1.00 89.62 124 MET A O 1
ATOM 984 N N . ALA A 1 125 ? -13.462 -6.593 13.242 1.00 88.25 125 ALA A N 1
ATOM 985 C CA . ALA A 1 125 ? -13.707 -6.634 11.803 1.00 88.25 125 ALA A CA 1
ATOM 986 C C . ALA A 1 125 ? -12.506 -6.095 11.000 1.00 88.25 125 ALA A C 1
ATOM 988 O O . ALA A 1 125 ? -12.112 -6.687 9.992 1.00 88.25 125 ALA A O 1
ATOM 989 N N . ILE A 1 126 ? -11.888 -4.998 11.460 1.00 87.38 126 ILE A N 1
ATOM 990 C CA . ILE A 1 126 ? -10.676 -4.440 10.841 1.00 87.38 126 ILE A CA 1
ATOM 991 C C . ILE A 1 126 ? -9.518 -5.436 10.959 1.00 87.38 126 ILE A C 1
ATOM 993 O O . ILE A 1 126 ? -8.943 -5.824 9.949 1.00 87.38 126 ILE A O 1
ATOM 997 N N . GLY A 1 127 ? -9.214 -5.910 12.166 1.00 85.81 127 GLY A N 1
ATOM 998 C CA . GLY A 1 127 ? -8.120 -6.840 12.435 1.00 85.81 127 GLY A CA 1
ATOM 999 C C . GLY A 1 127 ? -8.214 -8.118 11.602 1.00 85.81 127 GLY A C 1
ATOM 1000 O O . GLY A 1 127 ? -7.226 -8.513 10.990 1.00 85.81 127 GLY A O 1
ATOM 1001 N N . ASN A 1 128 ? -9.402 -8.720 11.490 1.00 83.62 128 ASN A N 1
ATOM 1002 C CA . ASN A 1 128 ? -9.622 -9.905 10.655 1.00 83.62 128 ASN A CA 1
ATOM 1003 C C . ASN A 1 128 ? -9.347 -9.633 9.168 1.00 83.62 128 ASN A C 1
ATOM 1005 O O . ASN A 1 128 ? -8.674 -10.428 8.506 1.00 83.62 128 ASN A O 1
ATOM 1009 N N . LYS A 1 129 ? -9.818 -8.496 8.643 1.00 84.62 129 LYS A N 1
ATOM 1010 C CA . LYS A 1 129 ? -9.529 -8.078 7.266 1.00 84.62 129 LYS A CA 1
ATOM 1011 C C . LYS A 1 129 ? -8.028 -7.869 7.052 1.00 84.62 129 LYS A C 1
ATOM 1013 O O . LYS A 1 129 ? -7.476 -8.340 6.061 1.00 84.62 129 LYS A O 1
ATOM 1018 N N . GLU A 1 130 ? -7.362 -7.202 7.985 1.00 83.25 130 GLU A N 1
ATOM 1019 C CA . GLU A 1 130 ? -5.945 -6.869 7.860 1.00 83.25 130 GLU A CA 1
ATOM 1020 C C . GLU A 1 130 ? -5.021 -8.084 8.041 1.00 83.25 130 GLU A C 1
ATOM 1022 O O . GLU A 1 130 ? -3.973 -8.162 7.399 1.00 83.25 130 GLU A O 1
ATOM 1027 N N . LEU A 1 131 ? -5.423 -9.095 8.818 1.00 82.31 131 LEU A N 1
ATOM 1028 C CA . LEU A 1 131 ? -4.729 -10.387 8.871 1.00 82.31 131 LEU A CA 1
ATOM 1029 C C . LEU A 1 131 ? -4.714 -11.082 7.499 1.00 82.31 131 LEU A C 1
ATOM 1031 O O . LEU A 1 131 ? -3.694 -11.664 7.115 1.00 82.31 131 LEU A O 1
ATOM 1035 N N . ALA A 1 132 ? -5.807 -10.990 6.734 1.00 83.25 132 ALA A N 1
ATOM 1036 C CA . ALA A 1 132 ? -5.846 -11.490 5.361 1.00 83.25 132 ALA A CA 1
ATOM 1037 C C . ALA A 1 132 ? -4.903 -10.691 4.443 1.00 83.25 132 ALA A C 1
ATOM 1039 O O . ALA A 1 132 ? -4.165 -11.296 3.660 1.00 83.25 132 ALA A O 1
ATOM 1040 N N . SER A 1 133 ? -4.851 -9.361 4.590 1.00 86.75 133 SER A N 1
ATOM 1041 C CA . SER A 1 133 ? -3.894 -8.496 3.884 1.00 86.75 133 SER A CA 1
ATOM 1042 C C . SER A 1 133 ? -2.439 -8.901 4.178 1.00 86.75 133 SER A C 1
ATOM 1044 O O . SER A 1 133 ? -1.644 -9.044 3.252 1.00 86.75 133 SER A O 1
ATOM 1046 N N . ILE A 1 134 ? -2.090 -9.176 5.444 1.00 87.25 134 ILE A N 1
ATOM 1047 C CA . ILE A 1 134 ? -0.745 -9.635 5.845 1.00 87.25 134 ILE A CA 1
ATOM 1048 C C . ILE A 1 134 ? -0.411 -10.987 5.205 1.00 87.25 134 ILE A C 1
ATOM 1050 O O . ILE A 1 134 ? 0.689 -11.178 4.686 1.00 87.25 134 ILE A O 1
ATOM 1054 N N . SER A 1 135 ? -1.357 -11.931 5.213 1.00 86.50 135 SER A N 1
ATOM 1055 C CA . SER A 1 135 ? -1.174 -13.243 4.579 1.00 86.50 135 SER A CA 1
ATOM 1056 C C . SER A 1 135 ? -0.950 -13.124 3.065 1.00 86.50 135 SER A C 1
ATOM 1058 O O . SER A 1 135 ? -0.040 -13.756 2.515 1.00 86.50 135 SER A O 1
ATOM 1060 N N . SER A 1 136 ? -1.726 -12.258 2.405 1.00 88.50 136 SER A N 1
ATOM 1061 C CA . SER A 1 136 ? -1.558 -11.916 0.991 1.00 88.50 136 SER A CA 1
ATOM 1062 C C . SER A 1 136 ? -0.178 -11.313 0.723 1.00 88.50 136 SER A C 1
ATOM 1064 O O . SER A 1 136 ? 0.529 -11.776 -0.172 1.00 88.50 136 SER A O 1
ATOM 1066 N N . ASN A 1 137 ? 0.260 -10.360 1.549 1.00 91.19 137 ASN A N 1
ATOM 1067 C CA . ASN A 1 137 ? 1.577 -9.740 1.436 1.00 91.19 137 ASN A CA 1
ATOM 1068 C C . ASN A 1 137 ? 2.712 -10.755 1.597 1.00 91.19 137 ASN A C 1
ATOM 1070 O O . ASN A 1 137 ? 3.610 -10.800 0.761 1.00 91.19 137 ASN A O 1
ATOM 1074 N N . ASN A 1 138 ? 2.655 -11.625 2.606 1.00 88.00 138 ASN A N 1
ATOM 1075 C CA . ASN A 1 138 ? 3.664 -12.668 2.808 1.00 88.00 138 ASN A CA 1
ATOM 1076 C C . ASN A 1 138 ? 3.730 -13.636 1.616 1.00 88.00 138 ASN A C 1
ATOM 1078 O O . ASN A 1 138 ? 4.818 -14.023 1.185 1.00 88.00 138 ASN A O 1
ATOM 1082 N N . SER A 1 139 ? 2.575 -13.983 1.043 1.00 87.62 139 SER A N 1
ATOM 1083 C CA . SER A 1 139 ? 2.495 -14.825 -0.155 1.00 87.62 139 SER A CA 1
ATOM 1084 C C . SER A 1 139 ? 3.103 -14.130 -1.377 1.00 87.62 139 SER A C 1
ATOM 1086 O O . SER A 1 139 ? 3.907 -14.728 -2.092 1.00 87.62 139 SER A O 1
ATOM 1088 N N . ALA A 1 140 ? 2.784 -12.852 -1.587 1.00 87.94 140 ALA A N 1
ATOM 1089 C CA . ALA A 1 140 ? 3.322 -12.043 -2.676 1.00 87.94 140 ALA A CA 1
ATOM 1090 C C . ALA A 1 140 ? 4.833 -11.775 -2.523 1.00 87.94 140 ALA A C 1
ATOM 1092 O O . ALA A 1 140 ? 5.578 -11.725 -3.510 1.00 87.94 140 ALA A O 1
ATOM 1093 N N . ILE A 1 141 ? 5.315 -11.662 -1.278 1.00 86.50 141 ILE A N 1
ATOM 1094 C CA . ILE A 1 141 ? 6.741 -11.643 -0.942 1.00 86.50 141 ILE A CA 1
ATOM 1095 C C . ILE A 1 141 ? 7.405 -12.948 -1.376 1.00 86.50 141 ILE A C 1
ATOM 1097 O O . ILE A 1 141 ? 8.350 -12.901 -2.164 1.00 86.50 141 ILE A O 1
ATOM 1101 N N . GLY A 1 142 ? 6.875 -14.090 -0.934 1.00 79.38 142 GLY A N 1
ATOM 1102 C CA . GLY A 1 142 ? 7.426 -15.412 -1.239 1.00 79.38 142 GLY A CA 1
ATOM 1103 C C . GLY A 1 142 ? 7.402 -15.788 -2.725 1.00 79.38 142 GLY A C 1
ATOM 1104 O O . GLY A 1 142 ? 8.270 -16.530 -3.175 1.00 79.38 142 GLY A O 1
ATOM 1105 N N . GLN A 1 143 ? 6.444 -15.268 -3.496 1.00 84.56 143 GLN A N 1
ATOM 1106 C CA . GLN A 1 143 ? 6.319 -15.514 -4.942 1.00 84.56 143 GLN A CA 1
ATOM 1107 C C . GLN A 1 143 ? 7.026 -14.469 -5.817 1.00 84.56 143 GLN A C 1
ATOM 1109 O O . GLN A 1 143 ? 7.013 -14.582 -7.038 1.00 84.56 143 GLN A O 1
ATOM 1114 N N . ASP A 1 144 ? 7.605 -13.438 -5.209 1.00 86.38 144 ASP A N 1
ATOM 1115 C CA . ASP A 1 144 ? 8.182 -12.286 -5.900 1.00 86.38 144 ASP A CA 1
ATOM 1116 C C . ASP A 1 144 ? 7.242 -11.544 -6.876 1.00 86.38 144 ASP A C 1
ATOM 1118 O O . ASP A 1 144 ? 7.658 -11.001 -7.896 1.00 86.38 144 ASP A O 1
ATOM 1122 N N . VAL A 1 145 ? 5.951 -11.468 -6.544 1.00 88.25 145 VAL A N 1
ATOM 1123 C CA . VAL A 1 145 ? 4.937 -10.750 -7.340 1.00 88.25 145 VAL A CA 1
ATOM 1124 C C . VAL A 1 145 ? 4.488 -9.470 -6.641 1.00 88.25 145 VAL A C 1
ATOM 1126 O O . VAL A 1 145 ? 4.597 -9.376 -5.424 1.00 88.25 145 VAL A O 1
ATOM 1129 N N . MET A 1 146 ? 3.999 -8.476 -7.393 1.00 91.19 146 MET A N 1
ATOM 1130 C CA . MET A 1 146 ? 3.503 -7.209 -6.822 1.00 91.19 146 MET A CA 1
ATOM 1131 C C . MET A 1 146 ? 2.054 -7.283 -6.333 1.00 91.19 146 MET A C 1
ATOM 1133 O O . MET A 1 146 ? 1.708 -6.590 -5.384 1.00 91.19 146 MET A O 1
ATOM 1137 N N . ASP A 1 147 ? 1.218 -8.116 -6.954 1.00 93.31 147 ASP A N 1
ATOM 1138 C CA . ASP A 1 147 ? -0.181 -8.294 -6.553 1.00 93.31 147 ASP A CA 1
ATOM 1139 C C . ASP A 1 147 ? -0.254 -8.889 -5.142 1.00 93.31 147 ASP A C 1
ATOM 1141 O O . ASP A 1 147 ? 0.336 -9.935 -4.874 1.00 93.31 147 ASP A O 1
ATOM 1145 N N . GLY A 1 148 ? -0.938 -8.194 -4.241 1.00 91.88 148 GLY A N 1
ATOM 1146 C CA . GLY A 1 148 ? -1.053 -8.530 -2.831 1.00 91.88 148 GLY A CA 1
ATOM 1147 C C . GLY A 1 148 ? 0.048 -7.965 -1.935 1.00 91.88 148 GLY A C 1
ATOM 1148 O O . GLY A 1 148 ? -0.042 -8.174 -0.727 1.00 91.88 148 GLY A O 1
ATOM 1149 N N . ARG A 1 149 ? 1.063 -7.262 -2.465 1.00 92.25 149 ARG A N 1
ATOM 1150 C CA . ARG A 1 149 ? 2.124 -6.648 -1.644 1.00 92.25 149 ARG A CA 1
ATOM 1151 C C . ARG A 1 149 ? 1.692 -5.352 -0.989 1.00 92.25 149 ARG A C 1
ATOM 1153 O O . ARG A 1 149 ? 0.950 -4.567 -1.567 1.00 92.25 149 ARG A O 1
ATOM 1160 N N . PHE A 1 150 ? 2.252 -5.090 0.178 1.00 92.94 150 PHE A N 1
ATOM 1161 C CA . PHE A 1 150 ? 2.177 -3.794 0.832 1.00 92.94 150 PHE A CA 1
ATOM 1162 C C . PHE A 1 150 ? 3.065 -2.762 0.145 1.00 92.94 150 PHE A C 1
ATOM 1164 O O . PHE A 1 150 ? 4.144 -3.096 -0.351 1.00 92.94 150 PHE A O 1
ATOM 1171 N N . THR A 1 151 ? 2.613 -1.510 0.148 1.00 90.81 151 THR A N 1
ATOM 1172 C CA . THR A 1 151 ? 3.487 -0.369 -0.122 1.00 90.81 151 THR A CA 1
ATOM 1173 C C . THR A 1 151 ? 4.385 -0.083 1.093 1.00 90.81 151 THR A C 1
ATOM 1175 O O . THR A 1 151 ? 4.108 -0.500 2.224 1.00 90.81 151 THR A O 1
ATOM 1178 N N . ARG A 1 152 ? 5.499 0.609 0.876 1.00 88.12 152 ARG A N 1
ATOM 1179 C CA . ARG A 1 152 ? 6.399 1.139 1.901 1.00 88.12 152 ARG A CA 1
ATOM 1180 C C . ARG A 1 152 ? 5.739 2.334 2.594 1.00 88.12 152 ARG A C 1
ATOM 1182 O O . ARG A 1 152 ? 4.877 3.003 2.024 1.00 88.12 152 ARG A O 1
ATOM 1189 N N . GLY A 1 153 ? 6.142 2.608 3.835 1.00 79.25 153 GLY A N 1
ATOM 1190 C CA . GLY A 1 153 ? 5.542 3.671 4.659 1.00 79.25 153 GLY A CA 1
ATOM 1191 C C . GLY A 1 153 ? 4.224 3.267 5.341 1.00 79.25 153 GLY A C 1
ATOM 1192 O O . GLY A 1 153 ? 3.467 4.115 5.830 1.00 79.25 153 GLY A O 1
ATOM 1193 N N . ASN A 1 154 ? 3.906 1.970 5.368 1.00 83.38 154 ASN A N 1
ATOM 1194 C CA . ASN A 1 154 ? 2.823 1.443 6.196 1.00 83.38 154 ASN A CA 1
ATOM 1195 C C . ASN A 1 154 ? 3.148 1.578 7.696 1.00 83.38 154 ASN A C 1
ATOM 1197 O O . ASN A 1 154 ? 4.283 1.840 8.077 1.00 83.38 154 ASN A O 1
ATOM 1201 N N . ASP A 1 155 ? 2.130 1.488 8.558 1.00 76.88 155 ASP A N 1
ATOM 1202 C CA . ASP A 1 155 ? 2.332 1.623 10.008 1.00 76.88 155 ASP A CA 1
ATOM 1203 C C . ASP A 1 155 ? 3.024 0.365 10.559 1.00 76.88 155 ASP A C 1
ATOM 1205 O O . ASP A 1 155 ? 2.382 -0.648 10.854 1.00 76.88 155 ASP A O 1
ATOM 1209 N N . ASP A 1 156 ? 4.347 0.445 10.700 1.00 76.56 156 ASP A N 1
ATOM 1210 C CA . ASP A 1 156 ? 5.182 -0.659 11.177 1.00 76.56 156 ASP A CA 1
ATOM 1211 C C . ASP A 1 156 ? 4.813 -1.116 12.590 1.00 76.56 156 ASP A C 1
ATOM 1213 O O . ASP A 1 156 ? 4.978 -2.290 12.911 1.00 76.56 156 ASP A O 1
ATOM 1217 N N . LYS A 1 157 ? 4.255 -0.238 13.435 1.00 80.00 157 LYS A N 1
ATOM 1218 C CA . LYS A 1 157 ? 3.812 -0.622 14.784 1.00 80.00 157 LYS A CA 1
ATOM 1219 C C . LYS A 1 157 ? 2.536 -1.455 14.725 1.00 80.00 157 LYS A C 1
ATOM 1221 O O . LYS A 1 157 ? 2.395 -2.412 15.480 1.00 80.00 157 LYS A O 1
ATOM 1226 N N . ARG A 1 158 ? 1.596 -1.116 13.830 1.00 83.44 158 ARG A N 1
ATOM 1227 C CA . ARG A 1 158 ? 0.408 -1.957 13.563 1.00 83.44 158 ARG A CA 1
ATOM 1228 C C . ARG A 1 158 ? 0.833 -3.323 13.049 1.00 83.44 158 ARG A C 1
ATOM 1230 O O . ARG A 1 158 ? 0.362 -4.339 13.562 1.00 83.44 158 ARG A O 1
ATOM 1237 N N . LEU A 1 159 ? 1.745 -3.329 12.078 1.00 83.50 159 LEU A N 1
ATOM 1238 C CA . LEU A 1 159 ? 2.236 -4.551 11.459 1.00 83.50 159 LEU A CA 1
ATOM 1239 C C . LEU A 1 159 ? 2.973 -5.437 12.462 1.00 83.50 159 LEU A C 1
ATOM 1241 O O . LEU A 1 159 ? 2.659 -6.622 12.552 1.00 83.50 159 LEU A O 1
ATOM 1245 N N . ALA A 1 160 ? 3.889 -4.864 13.244 1.00 83.19 160 ALA A N 1
ATOM 1246 C CA . ALA A 1 160 ? 4.647 -5.580 14.263 1.00 83.19 160 ALA A CA 1
ATOM 1247 C C . ALA A 1 160 ? 3.722 -6.217 15.302 1.00 83.19 160 ALA A C 1
ATOM 1249 O O . ALA A 1 160 ? 3.817 -7.418 15.535 1.00 83.19 160 ALA A O 1
ATOM 1250 N N . PHE A 1 161 ? 2.753 -5.468 15.839 1.00 86.69 161 PHE A N 1
ATOM 1251 C CA . PHE A 1 161 ? 1.799 -6.021 16.800 1.00 86.69 161 PHE A CA 1
ATOM 1252 C C . PHE A 1 161 ? 0.995 -7.192 16.213 1.00 86.69 161 PHE A C 1
ATOM 1254 O O . PHE A 1 161 ? 0.823 -8.224 16.862 1.00 86.69 161 PHE A O 1
ATOM 1261 N N . GLN A 1 162 ? 0.518 -7.070 14.967 1.00 83.88 162 GLN A N 1
ATOM 1262 C CA . GLN A 1 162 ? -0.219 -8.150 14.300 1.00 83.88 162 GLN A CA 1
ATOM 1263 C C . GLN A 1 162 ? 0.662 -9.373 14.006 1.00 83.88 162 GLN A C 1
ATOM 1265 O O . GLN A 1 162 ? 0.206 -10.511 14.130 1.00 83.88 162 GLN A O 1
ATOM 1270 N N . GLN A 1 163 ? 1.929 -9.168 13.650 1.00 82.56 163 GLN A N 1
ATOM 1271 C CA . GLN A 1 163 ? 2.890 -10.256 13.473 1.00 82.56 163 GLN A CA 1
ATOM 1272 C C . GLN A 1 163 ? 3.218 -10.943 14.802 1.00 82.56 163 GLN A C 1
ATOM 1274 O O . GLN A 1 163 ? 3.276 -12.170 14.852 1.00 82.56 163 GLN A O 1
ATOM 1279 N N . ASP A 1 164 ? 3.372 -10.181 15.881 1.00 85.81 164 ASP A N 1
ATOM 1280 C CA . ASP A 1 164 ? 3.643 -10.699 17.222 1.00 85.81 164 ASP A CA 1
ATOM 1281 C C . ASP A 1 164 ? 2.463 -11.514 17.765 1.00 85.81 164 ASP A C 1
ATOM 1283 O O . ASP A 1 164 ? 2.672 -12.562 18.384 1.00 85.81 164 ASP A O 1
ATOM 1287 N N . LEU A 1 165 ? 1.228 -11.104 17.448 1.00 83.12 165 LEU A N 1
ATOM 1288 C CA . LEU A 1 165 ? 0.023 -11.906 17.670 1.00 83.12 165 LEU A CA 1
ATOM 1289 C C . LEU A 1 165 ? 0.074 -13.234 16.898 1.00 83.12 165 LEU A C 1
ATOM 1291 O O . LEU A 1 165 ? -0.110 -14.293 17.497 1.00 83.12 165 LEU A O 1
ATOM 1295 N N . GLN A 1 166 ? 0.345 -13.200 15.587 1.00 79.62 166 GLN A N 1
ATOM 1296 C CA . GLN A 1 166 ? 0.416 -14.408 14.746 1.00 79.62 166 GLN A CA 1
ATOM 1297 C C . GLN A 1 166 ? 1.533 -15.373 15.169 1.00 79.62 166 GLN A C 1
ATOM 1299 O O . GLN A 1 166 ? 1.402 -16.582 14.997 1.00 79.62 166 GLN A O 1
ATOM 1304 N N . GLN A 1 167 ? 2.631 -14.843 15.707 1.00 82.25 167 GLN A N 1
ATOM 1305 C CA . GLN A 1 167 ? 3.786 -15.612 16.173 1.00 82.25 167 GLN A CA 1
ATOM 1306 C C . GLN A 1 167 ? 3.671 -16.038 17.643 1.00 82.25 167 GLN A C 1
ATOM 1308 O O . GLN A 1 167 ? 4.620 -16.609 18.180 1.00 82.25 167 GLN A O 1
ATOM 1313 N N . SER A 1 168 ? 2.538 -15.758 18.300 1.00 83.56 168 SER A N 1
ATOM 1314 C CA . SER A 1 168 ? 2.304 -16.060 19.717 1.00 83.56 168 SER A CA 1
ATOM 1315 C C . SER A 1 168 ? 3.422 -15.535 20.632 1.00 83.56 168 SER A C 1
ATOM 1317 O O . SER A 1 168 ? 3.830 -16.212 21.576 1.00 83.56 168 SER A O 1
ATOM 1319 N N . LYS A 1 169 ? 3.950 -14.332 20.350 1.00 87.62 169 LYS A N 1
ATOM 1320 C CA . LYS A 1 169 ? 5.016 -13.729 21.172 1.00 87.62 169 LYS A CA 1
ATOM 1321 C C . LYS A 1 169 ? 4.524 -13.272 22.541 1.00 87.62 169 LYS A C 1
ATOM 1323 O O . LYS A 1 169 ? 5.297 -13.268 23.496 1.00 87.62 169 LYS A O 1
ATOM 1328 N N . PHE A 1 170 ? 3.255 -12.891 22.642 1.00 90.12 170 PHE A N 1
ATOM 1329 C CA . PHE A 1 170 ? 2.638 -12.519 23.911 1.00 90.12 170 PHE A CA 1
ATOM 1330 C C . PHE A 1 170 ? 2.294 -13.771 24.720 1.00 90.12 170 PHE A C 1
ATOM 1332 O O . PHE A 1 170 ? 1.692 -14.707 24.196 1.00 90.12 170 PHE A O 1
ATOM 1339 N N . ALA A 1 171 ? 2.636 -13.782 26.009 1.00 89.62 171 ALA A N 1
ATOM 1340 C CA . ALA A 1 171 ? 2.238 -14.859 26.913 1.00 89.62 171 ALA A CA 1
ATOM 1341 C C . ALA A 1 171 ? 0.743 -14.780 27.253 1.00 89.62 171 ALA A C 1
ATOM 1343 O O . ALA A 1 171 ? 0.092 -15.802 27.464 1.00 89.62 171 ALA A O 1
ATOM 1344 N N . SER A 1 172 ? 0.193 -13.564 27.305 1.00 90.56 172 SER A N 1
ATOM 1345 C CA . SER A 1 172 ? -1.243 -13.328 27.438 1.00 90.56 172 SER A CA 1
ATOM 1346 C C . SER A 1 172 ? -1.643 -11.981 26.835 1.00 90.56 172 SER A C 1
ATOM 1348 O O . SER A 1 172 ? -0.801 -11.119 26.586 1.00 90.56 172 SER A O 1
ATOM 1350 N N . LEU A 1 173 ? -2.943 -11.804 26.595 1.00 93.50 173 LEU A N 1
ATOM 1351 C CA . LEU A 1 173 ? -3.519 -10.549 26.122 1.00 93.50 173 LEU A CA 1
ATOM 1352 C C . LEU A 1 173 ? -4.511 -10.005 27.145 1.00 93.50 173 LEU A C 1
ATOM 1354 O O . LEU A 1 173 ? -5.367 -10.745 27.640 1.00 93.50 173 LEU A O 1
ATOM 1358 N N . LYS A 1 174 ? -4.477 -8.696 27.395 1.00 93.94 174 LYS A N 1
ATOM 1359 C CA . LYS A 1 174 ? -5.414 -8.014 28.295 1.00 93.94 174 LYS A CA 1
ATOM 1360 C C . LYS A 1 174 ? -6.121 -6.860 27.599 1.00 93.94 174 LYS A C 1
ATOM 1362 O O . LYS A 1 174 ? -5.487 -5.898 27.175 1.00 93.94 174 LYS A O 1
ATOM 1367 N N . MET A 1 175 ? -7.444 -6.935 27.544 1.00 93.94 175 MET A N 1
ATOM 1368 C CA . MET A 1 175 ? -8.308 -5.850 27.102 1.00 93.94 175 MET A CA 1
ATOM 1369 C C . MET A 1 175 ? -8.659 -4.959 28.295 1.00 93.94 175 MET A C 1
ATOM 1371 O O . MET A 1 175 ? -9.105 -5.446 29.331 1.00 93.94 175 MET A O 1
ATOM 1375 N N . THR A 1 176 ? -8.461 -3.652 28.165 1.00 92.38 176 THR A N 1
ATOM 1376 C CA . THR A 1 176 ? -8.749 -2.690 29.233 1.00 92.38 176 THR A CA 1
ATOM 1377 C C . THR A 1 176 ? -9.257 -1.365 28.680 1.00 92.38 176 THR A C 1
ATOM 1379 O O . THR A 1 176 ? -9.079 -1.054 27.503 1.00 92.38 176 THR A O 1
ATOM 1382 N N . ARG A 1 177 ? -9.891 -0.570 29.543 1.00 91.62 177 ARG A N 1
ATOM 1383 C CA . ARG A 1 177 ? -10.354 0.780 29.231 1.00 91.62 177 ARG A CA 1
ATOM 1384 C C . ARG A 1 177 ? -9.466 1.806 29.931 1.00 91.62 177 ARG A C 1
ATOM 1386 O O . ARG A 1 177 ? -9.263 1.727 31.139 1.00 91.62 177 ARG A O 1
ATOM 1393 N N . LYS A 1 178 ? -8.967 2.787 29.181 1.00 89.88 178 LYS A N 1
ATOM 1394 C CA . LYS A 1 178 ? -8.281 3.967 29.727 1.00 89.88 178 LYS A CA 1
ATOM 1395 C C . LYS A 1 178 ? -9.268 4.893 30.444 1.00 89.88 178 LYS A C 1
ATOM 1397 O O . LYS A 1 178 ? -10.468 4.857 30.187 1.00 89.88 178 LYS A O 1
ATOM 1402 N N . GLU A 1 179 ? -8.764 5.788 31.290 1.00 85.25 179 GLU A N 1
ATOM 1403 C CA . GLU A 1 179 ? -9.596 6.769 32.013 1.00 85.25 179 GLU A CA 1
ATOM 1404 C C . GLU A 1 179 ? -10.448 7.642 31.077 1.00 85.25 179 GLU A C 1
ATOM 1406 O O . GLU A 1 179 ? -11.596 7.958 31.384 1.00 85.25 179 GLU A O 1
ATOM 1411 N N . ASN A 1 180 ? -9.915 7.966 29.895 1.00 83.62 180 ASN A N 1
ATOM 1412 C CA . ASN A 1 180 ? -10.610 8.720 28.850 1.00 83.62 180 ASN A CA 1
ATOM 1413 C C . ASN A 1 180 ? -11.670 7.902 28.081 1.00 83.62 180 ASN A C 1
ATOM 1415 O O . ASN A 1 180 ? -12.278 8.417 27.147 1.00 83.62 180 ASN A O 1
ATOM 1419 N N . GLY A 1 181 ? -11.886 6.636 28.443 1.00 84.50 181 GLY A N 1
ATOM 1420 C CA . GLY A 1 181 ? -12.887 5.758 27.844 1.00 84.50 181 GLY A CA 1
ATOM 1421 C C . GLY A 1 181 ? -12.400 4.905 26.672 1.00 84.50 181 GLY A C 1
ATOM 1422 O O . GLY A 1 181 ? -13.150 4.043 26.225 1.00 84.50 181 GLY A O 1
ATOM 1423 N N . GLN A 1 182 ? -11.167 5.097 26.196 1.00 91.38 182 GLN A N 1
ATOM 1424 C CA . GLN A 1 182 ? -10.639 4.359 25.045 1.00 91.38 182 GLN A CA 1
ATOM 1425 C C . GLN A 1 182 ? -10.304 2.907 25.390 1.00 91.38 182 GLN A C 1
ATOM 1427 O O . GLN A 1 182 ? -9.721 2.630 26.442 1.00 91.38 182 GLN A O 1
ATOM 1432 N N . MET A 1 183 ? -10.620 1.994 24.475 1.00 95.25 183 MET A N 1
ATOM 1433 C CA . MET A 1 183 ? -10.285 0.579 24.597 1.00 95.25 183 MET A CA 1
ATOM 1434 C C . MET A 1 183 ? -8.861 0.304 24.126 1.00 95.25 183 MET A C 1
ATOM 1436 O O . MET A 1 183 ? -8.419 0.804 23.091 1.00 95.25 183 MET A O 1
ATOM 1440 N N . VAL A 1 184 ? -8.138 -0.507 24.895 1.00 94.94 184 VAL A N 1
ATOM 1441 C CA . VAL A 1 184 ? -6.740 -0.859 24.652 1.00 94.94 184 VAL A CA 1
ATOM 1442 C C . VAL A 1 184 ? -6.550 -2.356 24.826 1.00 94.94 184 VAL A C 1
ATOM 1444 O O . VAL A 1 184 ? -6.991 -2.926 25.822 1.00 94.94 184 VAL A O 1
ATOM 1447 N N . LEU A 1 185 ? -5.848 -2.972 23.881 1.00 93.94 185 LEU A N 1
ATOM 1448 C CA . LEU A 1 185 ? -5.383 -4.349 23.960 1.00 93.94 185 LEU A CA 1
ATOM 1449 C C . LEU A 1 185 ? -3.893 -4.331 24.285 1.00 93.94 185 LEU A C 1
ATOM 1451 O O . LEU A 1 185 ? -3.107 -3.732 23.556 1.00 93.94 185 LEU A O 1
ATOM 1455 N N . MET A 1 186 ? -3.516 -4.968 25.384 1.00 94.44 186 MET A N 1
ATOM 1456 C CA . MET A 1 186 ? -2.136 -5.077 25.848 1.00 94.44 186 MET A CA 1
ATOM 1457 C C . MET A 1 186 ? -1.638 -6.497 25.614 1.00 94.44 186 MET A C 1
ATOM 1459 O O . MET A 1 186 ? -2.303 -7.453 26.014 1.00 94.44 186 MET A O 1
ATOM 1463 N N . GLY A 1 187 ? -0.476 -6.623 24.985 1.00 93.88 187 GLY A N 1
ATOM 1464 C CA . GLY A 1 187 ? 0.279 -7.863 24.908 1.00 93.88 187 GLY A CA 1
ATOM 1465 C C . GLY A 1 187 ? 1.258 -7.949 26.071 1.00 93.88 187 GLY A C 1
ATOM 1466 O O . GLY A 1 187 ? 2.102 -7.069 26.233 1.00 93.88 187 GLY A O 1
ATOM 1467 N N . LEU A 1 188 ? 1.116 -8.985 26.896 1.00 93.62 188 LEU A N 1
ATOM 1468 C CA . LEU A 1 188 ? 1.880 -9.154 28.130 1.00 93.62 188 LEU A CA 1
ATOM 1469 C C . LEU A 1 188 ? 2.915 -10.273 27.992 1.00 93.62 188 LEU A C 1
ATOM 1471 O O . LEU A 1 188 ? 2.671 -11.269 27.300 1.00 93.62 188 LEU A O 1
ATOM 1475 N N . ASP A 1 189 ? 4.046 -10.134 28.676 1.00 92.06 189 ASP A N 1
ATOM 1476 C CA . ASP A 1 189 ? 5.000 -11.227 28.860 1.00 92.06 189 ASP A CA 1
ATOM 1477 C C . ASP A 1 189 ? 4.556 -12.214 29.960 1.00 92.06 189 ASP A C 1
ATOM 1479 O O . ASP A 1 189 ? 3.429 -12.168 30.463 1.00 92.06 189 ASP A O 1
ATOM 1483 N N . LYS A 1 190 ? 5.432 -13.170 30.292 1.00 91.62 190 LYS A N 1
ATOM 1484 C CA . LYS A 1 190 ? 5.159 -14.214 31.293 1.00 91.62 190 LYS A CA 1
ATOM 1485 C C . LYS A 1 190 ? 5.077 -13.675 32.721 1.00 91.62 190 LYS A C 1
ATOM 1487 O O . LYS A 1 190 ? 4.452 -14.328 33.554 1.00 91.62 190 LYS A O 1
ATOM 1492 N N . ASP A 1 191 ? 5.698 -12.530 32.982 1.00 93.19 191 ASP A N 1
ATOM 1493 C CA . ASP A 1 191 ? 5.733 -11.878 34.289 1.00 93.19 191 ASP A CA 1
ATOM 1494 C C . ASP A 1 191 ? 4.572 -10.875 34.447 1.00 93.19 191 ASP A C 1
ATOM 1496 O O . ASP A 1 191 ? 4.274 -10.428 35.554 1.00 93.19 191 ASP A O 1
ATOM 1500 N N . GLY A 1 192 ? 3.847 -10.599 33.357 1.00 89.12 192 GLY A N 1
ATOM 1501 C CA . GLY A 1 192 ? 2.685 -9.714 33.317 1.00 89.12 192 GLY A CA 1
ATOM 1502 C C . GLY A 1 192 ? 3.018 -8.280 32.908 1.00 89.12 192 GLY A C 1
ATOM 1503 O O . GLY A 1 192 ? 2.132 -7.423 32.962 1.00 89.12 192 GLY A O 1
ATOM 1504 N N . GLU A 1 193 ? 4.252 -8.018 32.478 1.00 93.88 193 GLU A N 1
ATOM 1505 C CA . GLU A 1 193 ? 4.687 -6.712 31.992 1.00 93.88 193 GLU A CA 1
ATOM 1506 C C . GLU A 1 193 ? 4.218 -6.476 30.553 1.00 93.88 193 GLU A C 1
ATOM 1508 O O . GLU A 1 193 ? 4.067 -7.404 29.753 1.00 93.88 193 GLU A O 1
ATOM 1513 N N . VAL A 1 194 ? 3.959 -5.211 30.213 1.00 92.88 194 VAL A N 1
ATOM 1514 C CA . VAL A 1 194 ? 3.471 -4.829 28.881 1.00 92.88 194 VAL A CA 1
ATOM 1515 C C . VAL A 1 194 ? 4.631 -4.845 27.888 1.00 92.88 194 VAL A C 1
ATOM 1517 O O . VAL A 1 194 ? 5.505 -3.984 27.944 1.00 92.88 194 VAL A O 1
ATOM 1520 N N . LEU A 1 195 ? 4.597 -5.785 26.941 1.00 90.50 195 LEU A N 1
ATOM 1521 C CA . LEU A 1 195 ? 5.532 -5.824 25.814 1.00 90.50 195 LEU A CA 1
ATOM 1522 C C . LEU A 1 195 ? 5.130 -4.832 24.723 1.00 90.50 195 LEU A C 1
ATOM 1524 O O . LEU A 1 195 ? 5.970 -4.098 24.211 1.00 90.50 195 LEU A O 1
ATOM 1528 N N . ASP A 1 196 ? 3.842 -4.806 24.380 1.00 90.88 196 ASP A N 1
ATOM 1529 C CA . ASP A 1 196 ? 3.282 -3.887 23.390 1.00 90.88 196 ASP A CA 1
ATOM 1530 C C . ASP A 1 196 ? 1.787 -3.648 23.659 1.00 90.88 196 ASP A C 1
ATOM 1532 O O . ASP A 1 196 ? 1.136 -4.398 24.394 1.00 90.88 196 ASP A O 1
ATOM 1536 N N . ASN A 1 197 ? 1.212 -2.590 23.092 1.00 91.50 197 ASN A N 1
ATOM 1537 C CA . ASN A 1 197 ? -0.215 -2.315 23.192 1.00 91.50 197 ASN A CA 1
ATOM 1538 C C . ASN A 1 197 ? -0.786 -1.619 21.952 1.00 91.50 197 ASN A C 1
ATOM 1540 O O . ASN A 1 197 ? -0.106 -0.900 21.224 1.00 91.50 197 ASN A O 1
ATOM 1544 N N . ARG A 1 198 ? -2.094 -1.790 21.752 1.00 90.88 198 ARG A N 1
ATOM 1545 C CA . ARG A 1 198 ? -2.874 -1.130 20.701 1.00 90.88 198 ARG A CA 1
ATOM 1546 C C . ARG A 1 198 ? -4.044 -0.373 21.287 1.00 90.88 198 ARG A C 1
ATOM 1548 O O . ARG A 1 198 ? -4.776 -0.906 22.114 1.00 90.88 198 ARG A O 1
ATOM 1555 N N . ASN A 1 199 ? -4.257 0.852 20.815 1.00 92.69 199 ASN A N 1
ATOM 1556 C CA . ASN A 1 199 ? -5.446 1.637 21.132 1.00 92.69 199 ASN A CA 1
ATOM 1557 C C . ASN A 1 199 ? -6.532 1.376 20.082 1.00 92.69 199 ASN A C 1
ATOM 1559 O O . ASN A 1 199 ? -6.507 1.954 18.998 1.00 92.69 199 ASN A O 1
ATOM 1563 N N . LEU A 1 200 ? -7.487 0.515 20.421 1.00 92.44 200 LEU A N 1
ATOM 1564 C CA . LEU A 1 200 ? -8.523 0.037 19.508 1.00 92.44 200 LEU A CA 1
ATOM 1565 C C . LEU A 1 200 ? -9.443 1.172 19.078 1.00 92.44 200 LEU A C 1
ATOM 1567 O O . LEU A 1 200 ? -9.748 1.299 17.897 1.00 92.44 200 LEU A O 1
ATOM 1571 N N . SER A 1 201 ? -9.843 2.024 20.025 1.00 92.81 201 SER A N 1
ATOM 1572 C CA . SER A 1 201 ? -10.693 3.181 19.737 1.00 92.81 201 SER A CA 1
ATOM 1573 C C . SER A 1 201 ? -10.012 4.146 18.762 1.00 92.81 201 SER A C 1
ATOM 1575 O O . SER A 1 201 ? -10.663 4.673 17.863 1.00 92.81 201 SER A O 1
ATOM 1577 N N . SER A 1 202 ? -8.696 4.354 18.908 1.00 91.31 202 SER A N 1
ATOM 1578 C CA . SER A 1 202 ? -7.915 5.171 17.968 1.00 91.31 202 SER A CA 1
ATOM 1579 C C . SER A 1 202 ? -7.861 4.531 16.585 1.00 91.31 202 SER A C 1
ATOM 1581 O O . SER A 1 202 ? -8.111 5.200 15.590 1.00 91.31 202 SER A O 1
ATOM 1583 N N . ASP A 1 203 ? -7.598 3.228 16.519 1.00 90.38 203 ASP A N 1
ATOM 1584 C CA . ASP A 1 203 ? -7.499 2.504 15.253 1.00 90.38 203 ASP A CA 1
ATOM 1585 C C . ASP A 1 203 ? -8.829 2.482 14.484 1.00 90.38 203 ASP A C 1
ATOM 1587 O O . ASP A 1 203 ? -8.842 2.607 13.259 1.00 90.38 203 ASP A O 1
ATOM 1591 N N . VAL A 1 204 ? -9.951 2.356 15.199 1.00 91.38 204 VAL A N 1
ATOM 1592 C CA . VAL A 1 204 ? -11.304 2.436 14.629 1.00 91.38 204 VAL A CA 1
ATOM 1593 C C . VAL A 1 204 ? -11.596 3.841 14.108 1.00 91.38 204 VAL A C 1
ATOM 1595 O O . VAL A 1 204 ? -12.145 3.980 13.014 1.00 91.38 204 VAL A O 1
ATOM 1598 N N . ALA A 1 205 ? -11.222 4.879 14.860 1.00 91.12 205 ALA A N 1
ATOM 1599 C CA . ALA A 1 205 ? -11.393 6.263 14.430 1.00 91.12 205 ALA A CA 1
ATOM 1600 C C . ALA A 1 205 ? -10.557 6.576 13.177 1.00 91.12 205 ALA A C 1
ATOM 1602 O O . ALA A 1 205 ? -11.080 7.164 12.230 1.00 91.12 205 ALA A O 1
ATOM 1603 N N . ASP A 1 206 ? -9.304 6.118 13.134 1.00 87.44 206 ASP A N 1
ATOM 1604 C CA . ASP A 1 206 ? -8.422 6.285 11.977 1.00 87.44 206 ASP A CA 1
ATOM 1605 C C . ASP A 1 206 ? -8.996 5.599 10.735 1.00 87.44 206 ASP A C 1
ATOM 1607 O O . ASP A 1 206 ? -9.069 6.205 9.664 1.00 87.44 206 ASP A O 1
ATOM 1611 N N . GLN A 1 207 ? -9.472 4.360 10.880 1.00 86.12 207 GLN A N 1
ATOM 1612 C CA . GLN A 1 207 ? -10.089 3.630 9.776 1.00 86.12 207 GLN A CA 1
ATOM 1613 C C . GLN A 1 207 ? -11.369 4.324 9.286 1.00 86.12 207 GLN A C 1
ATOM 1615 O O . GLN A 1 207 ? -11.605 4.405 8.080 1.00 86.12 207 GLN A O 1
ATOM 1620 N N . ALA A 1 208 ? -12.191 4.848 10.201 1.00 87.12 208 ALA A N 1
ATOM 1621 C CA . ALA A 1 208 ? -13.398 5.599 9.860 1.00 87.12 208 ALA A CA 1
ATOM 1622 C C . ALA A 1 208 ? -13.086 6.923 9.138 1.00 87.12 208 ALA A C 1
ATOM 1624 O O . ALA A 1 208 ? -13.890 7.374 8.324 1.00 87.12 208 ALA A O 1
ATOM 1625 N N . ALA A 1 209 ? -11.913 7.513 9.386 1.00 85.00 209 ALA A N 1
ATOM 1626 C CA . ALA A 1 209 ? -11.397 8.668 8.653 1.00 85.00 209 ALA A CA 1
ATOM 1627 C C . ALA A 1 209 ? -10.811 8.309 7.270 1.00 85.00 209 ALA A C 1
ATOM 1629 O O . ALA A 1 209 ? -10.361 9.197 6.549 1.00 85.00 209 ALA A O 1
ATOM 1630 N N . GLY A 1 210 ? -10.828 7.029 6.881 1.00 79.19 210 GLY A N 1
ATOM 1631 C CA . GLY A 1 210 ? -10.298 6.543 5.605 1.00 79.19 210 GLY A CA 1
ATOM 1632 C C . GLY A 1 210 ? -8.818 6.156 5.641 1.00 79.19 210 GLY A C 1
ATOM 1633 O O . GLY A 1 210 ? -8.269 5.786 4.605 1.00 79.19 210 GLY A O 1
ATOM 1634 N N . ASN A 1 211 ? -8.173 6.187 6.812 1.00 77.94 211 ASN A N 1
ATOM 1635 C CA . ASN A 1 211 ? -6.775 5.791 6.960 1.00 77.94 211 ASN A CA 1
ATOM 1636 C C . ASN A 1 211 ? -6.680 4.269 7.119 1.00 77.94 211 ASN A C 1
ATOM 1638 O O . ASN A 1 211 ? -6.763 3.738 8.227 1.00 77.94 211 ASN A O 1
ATOM 1642 N N . THR A 1 212 ? -6.506 3.562 6.002 1.00 76.25 212 THR A N 1
ATOM 1643 C CA . THR A 1 212 ? -6.264 2.112 6.006 1.00 76.25 212 THR A CA 1
ATOM 1644 C C . THR A 1 212 ? -4.977 1.770 6.752 1.00 76.25 212 THR A C 1
ATOM 1646 O O . THR A 1 212 ? -3.984 2.488 6.628 1.00 76.25 212 THR A O 1
ATOM 1649 N N . TRP A 1 213 ? -4.967 0.657 7.494 1.00 79.38 213 TRP A N 1
ATOM 1650 C CA . TRP A 1 213 ? -3.774 0.214 8.227 1.00 79.38 213 TRP A CA 1
ATOM 1651 C C . TRP A 1 213 ? -2.622 -0.143 7.291 1.00 79.38 213 TRP A C 1
ATOM 1653 O O . TRP A 1 213 ? -1.496 0.302 7.519 1.00 79.38 213 TRP A O 1
ATOM 1663 N N . TYR A 1 214 ? -2.929 -0.904 6.236 1.00 85.81 214 TYR A N 1
ATOM 1664 C CA . TYR A 1 214 ? -1.968 -1.305 5.219 1.00 85.81 214 TYR A CA 1
ATOM 1665 C C . TYR A 1 214 ? -2.482 -0.942 3.834 1.00 85.81 214 TYR A C 1
ATOM 1667 O O . TYR A 1 214 ? -3.526 -1.418 3.380 1.00 85.81 214 TYR A O 1
ATOM 1675 N N . GLU A 1 215 ? -1.728 -0.118 3.124 1.00 88.56 215 GLU A N 1
ATOM 1676 C CA . GLU A 1 215 ? -1.952 0.075 1.705 1.00 88.56 215 GLU A CA 1
ATOM 1677 C C . GLU A 1 215 ? -1.364 -1.114 0.933 1.00 88.56 215 GLU A C 1
ATOM 1679 O O . GLU A 1 215 ? -0.175 -1.419 1.029 1.00 88.56 215 GLU A O 1
ATOM 1684 N N . THR A 1 216 ? -2.233 -1.805 0.191 1.00 90.62 216 THR A N 1
ATOM 1685 C CA . THR A 1 216 ? -1.912 -3.028 -0.557 1.00 90.62 216 THR A CA 1
ATOM 1686 C C . THR A 1 216 ? -2.090 -2.793 -2.055 1.00 90.62 216 THR A C 1
ATOM 1688 O O . THR A 1 216 ? -3.084 -2.206 -2.493 1.00 90.62 216 THR A O 1
ATOM 1691 N N . ILE A 1 217 ? -1.135 -3.271 -2.846 1.00 93.50 217 ILE A N 1
ATOM 1692 C CA . ILE A 1 217 ? -1.171 -3.293 -4.305 1.00 93.50 217 ILE A CA 1
ATOM 1693 C C . ILE A 1 217 ? -2.085 -4.434 -4.731 1.00 93.50 217 ILE A C 1
ATOM 1695 O O . ILE A 1 217 ? -1.831 -5.592 -4.416 1.00 93.50 217 ILE A O 1
ATOM 1699 N N . THR A 1 218 ? -3.150 -4.114 -5.450 1.00 93.19 218 THR A N 1
ATOM 1700 C CA . THR A 1 218 ? -4.066 -5.102 -6.020 1.00 93.19 218 THR A CA 1
ATOM 1701 C C . THR A 1 218 ? -3.761 -5.330 -7.494 1.00 93.19 218 THR A C 1
ATOM 1703 O O . THR A 1 218 ? -3.030 -4.566 -8.130 1.00 93.19 218 THR A O 1
ATOM 1706 N N . LYS A 1 219 ? -4.366 -6.365 -8.075 1.00 92.38 219 LYS A N 1
ATOM 1707 C CA . LYS A 1 219 ? -4.279 -6.658 -9.506 1.00 92.38 219 LYS A CA 1
ATOM 1708 C C . LYS A 1 219 ? -4.558 -5.445 -10.399 1.00 92.38 219 LYS A C 1
ATOM 1710 O O . LYS A 1 219 ? -3.868 -5.283 -11.404 1.00 92.38 219 LYS A O 1
ATOM 1715 N N . ASP A 1 220 ? -5.535 -4.610 -10.059 1.00 92.88 220 ASP A N 1
ATOM 1716 C CA . ASP A 1 220 ? -5.897 -3.442 -10.872 1.00 92.88 220 ASP A CA 1
ATOM 1717 C C . ASP A 1 220 ? -4.859 -2.321 -10.761 1.00 92.88 220 ASP A C 1
ATOM 1719 O O . ASP A 1 220 ? -4.658 -1.590 -11.724 1.00 92.88 220 ASP A O 1
ATOM 1723 N N . ASP A 1 221 ? -4.133 -2.257 -9.641 1.00 94.06 221 ASP A N 1
ATOM 1724 C CA . ASP A 1 221 ? -3.071 -1.275 -9.401 1.00 94.06 221 ASP A CA 1
ATOM 1725 C C . ASP A 1 221 ? -1.760 -1.611 -10.133 1.00 94.06 221 ASP A C 1
ATOM 1727 O O . ASP A 1 221 ? -0.827 -0.803 -10.137 1.00 94.06 221 ASP A O 1
ATOM 1731 N N . LEU A 1 222 ? -1.638 -2.807 -10.723 1.00 93.81 222 LEU A N 1
ATOM 1732 C CA . LEU A 1 222 ? -0.408 -3.226 -11.390 1.00 93.81 222 LEU A CA 1
ATOM 1733 C C . LEU A 1 222 ? -0.042 -2.252 -12.515 1.00 93.81 222 LEU A C 1
ATOM 1735 O O . LEU A 1 222 ? -0.894 -1.946 -13.345 1.00 93.81 222 LEU A O 1
ATOM 1739 N N . LEU A 1 223 ? 1.232 -1.844 -12.618 1.00 93.06 223 LEU A N 1
ATOM 1740 C CA . LEU A 1 223 ? 1.678 -0.858 -13.623 1.00 93.06 223 LEU A CA 1
ATOM 1741 C C . LEU A 1 223 ? 1.203 -1.201 -15.040 1.00 93.06 223 LEU A C 1
ATOM 1743 O O . LEU A 1 223 ? 0.740 -0.344 -15.784 1.00 93.06 223 LEU A O 1
ATOM 1747 N N . ARG A 1 224 ? 1.245 -2.490 -15.397 1.00 88.94 224 ARG A N 1
ATOM 1748 C CA . ARG A 1 224 ? 0.816 -2.977 -16.714 1.00 88.94 224 ARG A CA 1
ATOM 1749 C C . ARG A 1 224 ? -0.674 -2.800 -17.008 1.00 88.94 224 ARG A C 1
ATOM 1751 O O . ARG A 1 224 ? -1.053 -2.979 -18.156 1.00 88.94 224 ARG A O 1
ATOM 1758 N N . ASN A 1 225 ? -1.490 -2.568 -15.986 1.00 89.56 225 ASN A N 1
ATOM 1759 C CA . ASN A 1 225 ? -2.927 -2.359 -16.078 1.00 89.56 225 ASN A CA 1
ATOM 1760 C C . ASN A 1 225 ? -3.213 -0.857 -15.975 1.00 89.56 225 ASN A C 1
ATOM 1762 O O . ASN A 1 225 ? -3.760 -0.283 -16.912 1.00 89.56 225 ASN A O 1
ATOM 1766 N N . THR A 1 226 ? -2.747 -0.211 -14.901 1.00 89.25 226 THR A N 1
ATOM 1767 C CA . THR A 1 226 ? -2.938 1.227 -14.656 1.00 89.25 226 THR A CA 1
ATOM 1768 C C . THR A 1 226 ? -2.321 2.079 -15.763 1.00 89.25 226 THR A C 1
ATOM 1770 O O . THR A 1 226 ? -3.022 2.835 -16.431 1.00 89.25 226 THR A O 1
ATOM 1773 N N . LEU A 1 227 ? -1.022 1.905 -16.023 1.00 90.44 227 LEU A N 1
ATOM 1774 C CA . LEU A 1 227 ? -0.291 2.729 -16.988 1.00 90.44 227 LEU A CA 1
ATOM 1775 C C . LEU A 1 227 ? -0.613 2.328 -18.430 1.00 90.44 227 LEU A C 1
ATOM 1777 O O . LEU A 1 227 ? -0.566 3.155 -19.331 1.00 90.44 227 LEU A O 1
ATOM 1781 N N . ALA A 1 228 ? -0.994 1.071 -18.683 1.00 86.12 228 ALA A N 1
ATOM 1782 C CA . ALA A 1 228 ? -1.416 0.678 -20.027 1.00 86.12 228 ALA A CA 1
ATOM 1783 C C . ALA A 1 228 ? -2.709 1.375 -20.455 1.00 86.12 228 ALA A C 1
ATOM 1785 O O . ALA A 1 228 ? -2.832 1.714 -21.631 1.00 86.12 228 ALA A O 1
ATOM 1786 N N . ASN A 1 229 ? -3.647 1.606 -19.535 1.00 85.06 229 ASN A N 1
ATOM 1787 C CA . ASN A 1 229 ? -4.842 2.391 -19.837 1.00 85.06 229 ASN A CA 1
ATOM 1788 C C . ASN A 1 229 ? -4.460 3.840 -20.175 1.00 85.06 229 ASN A C 1
ATOM 1790 O O . ASN A 1 229 ? -4.893 4.358 -21.199 1.00 85.06 229 ASN A O 1
ATOM 1794 N N . ASN A 1 230 ? -3.559 4.442 -19.395 1.00 88.00 230 ASN A N 1
ATOM 1795 C CA . ASN A 1 230 ? -3.073 5.808 -19.621 1.00 88.00 230 ASN A CA 1
ATOM 1796 C C . ASN A 1 230 ? -2.223 5.946 -20.894 1.00 88.00 230 ASN A C 1
ATOM 1798 O O . ASN A 1 230 ? -2.182 7.008 -21.506 1.00 88.00 230 ASN A O 1
ATOM 1802 N N . TRP A 1 231 ? -1.571 4.873 -21.342 1.00 90.38 231 TRP A N 1
ATOM 1803 C CA . TRP A 1 231 ? -0.851 4.851 -22.613 1.00 90.38 231 TRP A CA 1
ATOM 1804 C C . TRP A 1 231 ? -1.793 4.681 -23.812 1.00 90.38 231 TRP A C 1
ATOM 1806 O O . TRP A 1 231 ? -1.680 5.420 -24.789 1.00 90.38 231 TRP A O 1
ATOM 1816 N N . ASN A 1 232 ? -2.711 3.709 -23.751 1.00 84.81 232 ASN A N 1
ATOM 1817 C CA . ASN A 1 232 ? -3.471 3.221 -24.910 1.00 84.81 232 ASN A CA 1
ATOM 1818 C C . ASN A 1 232 ? -4.870 3.837 -25.076 1.00 84.81 232 ASN A C 1
ATOM 1820 O O . ASN A 1 232 ? -5.571 3.467 -26.024 1.00 84.81 232 ASN A O 1
ATOM 1824 N N . ASP A 1 233 ? -5.322 4.711 -24.171 1.00 85.00 233 ASP A N 1
ATOM 1825 C CA . ASP A 1 233 ? -6.617 5.375 -24.343 1.00 85.00 233 ASP A CA 1
ATOM 1826 C C . ASP A 1 233 ? -6.655 6.143 -25.676 1.00 85.00 233 ASP A C 1
ATOM 1828 O O . ASP A 1 233 ? -5.755 6.910 -26.010 1.00 85.00 233 ASP A O 1
ATOM 1832 N N . LYS A 1 234 ? -7.707 5.920 -26.469 1.00 78.25 234 LYS A N 1
ATOM 1833 C CA . LYS A 1 234 ? -7.805 6.463 -27.833 1.00 78.25 234 LYS A CA 1
ATOM 1834 C C . LYS A 1 234 ? -8.045 7.969 -27.887 1.00 78.25 234 LYS A C 1
ATOM 1836 O O . LYS A 1 234 ? -7.832 8.562 -28.937 1.00 78.25 234 LYS A O 1
ATOM 1841 N N . ASN A 1 235 ? -8.556 8.549 -26.808 1.00 81.56 235 ASN A N 1
ATOM 1842 C CA . ASN A 1 235 ? -8.922 9.958 -26.732 1.00 81.56 235 ASN A CA 1
ATOM 1843 C C . ASN A 1 235 ? -7.922 10.741 -25.879 1.00 81.56 235 ASN A C 1
ATOM 1845 O O . ASN A 1 235 ? -7.664 11.910 -26.148 1.00 81.56 235 ASN A O 1
ATOM 1849 N N . THR A 1 236 ? -7.383 10.117 -24.831 1.00 82.25 236 THR A N 1
ATOM 1850 C CA . THR A 1 236 ? -6.546 10.796 -23.833 1.00 82.25 236 THR A CA 1
ATOM 1851 C C . THR A 1 236 ? -5.208 10.109 -23.584 1.00 82.25 236 THR A C 1
ATOM 1853 O O . THR A 1 236 ? -4.461 10.553 -22.720 1.00 82.25 236 THR A O 1
ATOM 1856 N N . GLY A 1 237 ? -4.894 9.024 -24.293 1.00 86.19 237 GLY A N 1
ATOM 1857 C CA . GLY A 1 237 ? -3.710 8.221 -24.015 1.00 86.19 237 GLY A CA 1
ATOM 1858 C C . GLY A 1 237 ? -2.420 8.886 -24.479 1.00 86.19 237 GLY A C 1
ATOM 1859 O O . GLY A 1 237 ? -2.393 9.536 -25.521 1.00 86.19 237 GLY A O 1
ATOM 1860 N N . LEU A 1 238 ? -1.329 8.685 -23.737 1.00 89.31 238 LEU A N 1
ATOM 1861 C CA . LEU A 1 238 ? -0.019 9.267 -24.055 1.00 89.31 238 LEU A CA 1
ATOM 1862 C C . LEU A 1 238 ? 0.526 8.811 -25.417 1.00 89.31 238 LEU A C 1
ATOM 1864 O O . LEU A 1 238 ? 1.247 9.561 -26.068 1.00 89.31 238 LEU A O 1
ATOM 1868 N N . SER A 1 239 ? 0.162 7.609 -25.879 1.00 87.19 239 SER A N 1
ATOM 1869 C CA . SER A 1 239 ? 0.638 7.066 -27.160 1.00 87.19 239 SER A CA 1
ATOM 1870 C C . SER A 1 239 ? 0.265 7.920 -28.374 1.00 87.19 239 SER A C 1
ATOM 1872 O O . SER A 1 239 ? 0.959 7.850 -29.386 1.00 87.19 239 SER A O 1
ATOM 1874 N N . GLN A 1 240 ? -0.785 8.747 -28.279 1.00 86.50 240 GLN A N 1
ATOM 1875 C CA . GLN A 1 240 ? -1.225 9.624 -29.369 1.00 86.50 240 GLN A CA 1
ATOM 1876 C C . GLN A 1 240 ? -0.238 10.763 -29.668 1.00 86.50 240 GLN A C 1
ATOM 1878 O O . GLN A 1 240 ? -0.300 11.370 -30.733 1.00 86.50 240 GLN A O 1
ATOM 1883 N N . PHE A 1 241 ? 0.657 11.066 -28.724 1.00 87.31 241 PHE A N 1
ATOM 1884 C CA . PHE A 1 241 ? 1.657 12.127 -28.845 1.00 87.31 241 PHE A CA 1
ATOM 1885 C C . PHE A 1 241 ? 2.942 11.680 -29.547 1.00 87.31 241 PHE A C 1
ATOM 1887 O O . PHE A 1 241 ? 3.831 12.495 -29.818 1.00 87.31 241 PHE A O 1
ATOM 1894 N N . PHE A 1 242 ? 3.040 10.386 -29.839 1.00 88.31 242 PHE A N 1
ATOM 1895 C CA . PHE A 1 242 ? 4.204 9.761 -30.434 1.00 88.31 242 PHE A CA 1
ATOM 1896 C C . PHE A 1 242 ? 3.812 9.119 -31.757 1.00 88.31 242 PHE A C 1
ATOM 1898 O O . PHE A 1 242 ? 2.769 8.473 -31.867 1.00 88.31 242 PHE A O 1
ATOM 1905 N N . GLU A 1 243 ? 4.675 9.253 -32.756 1.00 83.50 243 GLU A N 1
ATOM 1906 C CA . GLU A 1 243 ? 4.504 8.562 -34.028 1.00 83.50 243 GLU A CA 1
ATOM 1907 C C . GLU A 1 243 ? 5.480 7.383 -34.093 1.00 83.50 243 GLU A C 1
ATOM 1909 O O . GLU A 1 243 ? 6.689 7.573 -33.935 1.00 83.50 243 GLU A O 1
ATOM 1914 N N . PRO A 1 244 ? 5.002 6.144 -34.301 1.00 82.19 244 PRO A N 1
ATOM 1915 C CA . PRO A 1 244 ? 5.906 5.027 -34.500 1.00 82.19 244 PRO A CA 1
ATOM 1916 C C . PRO A 1 244 ? 6.633 5.191 -35.838 1.00 82.19 244 PRO A C 1
ATOM 1918 O O . PRO A 1 244 ? 6.035 5.500 -36.870 1.00 82.19 244 PRO A O 1
ATOM 1921 N N . THR A 1 245 ? 7.937 4.935 -35.840 1.00 78.75 245 THR A N 1
ATOM 1922 C CA . THR A 1 245 ? 8.765 4.982 -37.044 1.00 78.75 245 THR A CA 1
ATOM 1923 C C . THR A 1 245 ? 8.926 3.587 -37.632 1.00 78.75 245 THR A C 1
ATOM 1925 O O . THR A 1 245 ? 8.889 2.572 -36.935 1.00 78.75 245 THR A O 1
ATOM 1928 N N . LYS A 1 246 ? 9.101 3.502 -38.953 1.00 78.94 246 LYS A N 1
ATOM 1929 C CA . LYS A 1 246 ? 9.385 2.222 -39.608 1.00 78.94 246 LYS A CA 1
ATOM 1930 C C . LYS A 1 246 ? 10.850 1.875 -39.411 1.00 78.94 246 LYS A C 1
ATOM 1932 O O . LYS A 1 246 ? 11.721 2.587 -39.905 1.00 78.94 246 LYS A O 1
ATOM 1937 N N . ARG A 1 247 ? 11.118 0.735 -38.785 1.00 71.00 247 ARG A N 1
ATOM 1938 C CA . ARG A 1 247 ? 12.461 0.164 -38.682 1.00 71.00 247 ARG A CA 1
ATOM 1939 C C . ARG A 1 247 ? 12.512 -1.229 -39.286 1.00 71.00 247 ARG A C 1
ATOM 1941 O O . ARG A 1 247 ? 11.533 -1.969 -39.269 1.00 71.00 247 ARG A O 1
ATOM 1948 N N . THR A 1 248 ? 13.675 -1.586 -39.822 1.00 70.94 248 THR A N 1
ATOM 1949 C CA . THR A 1 248 ? 13.933 -2.932 -40.345 1.00 70.94 248 THR A CA 1
ATOM 1950 C C . THR A 1 248 ? 14.771 -3.701 -39.335 1.00 70.94 248 THR A C 1
ATOM 1952 O O . THR A 1 248 ? 15.929 -3.368 -39.101 1.00 70.94 248 THR A O 1
ATOM 1955 N N . VAL A 1 249 ? 14.188 -4.732 -38.732 1.00 72.44 249 VAL A N 1
ATOM 1956 C CA . VAL A 1 249 ? 14.865 -5.643 -37.810 1.00 72.44 249 VAL A CA 1
ATOM 1957 C C . VAL A 1 249 ? 15.322 -6.875 -38.577 1.00 72.44 249 VAL A C 1
ATOM 1959 O O . VAL A 1 249 ? 14.519 -7.567 -39.199 1.00 72.44 249 VAL A O 1
ATOM 1962 N N . GLN A 1 250 ? 16.616 -7.177 -38.515 1.00 68.12 250 GLN A N 1
ATOM 1963 C CA . GLN A 1 250 ? 17.184 -8.375 -39.127 1.00 68.12 250 GLN A CA 1
ATOM 1964 C C . GLN A 1 250 ? 17.418 -9.446 -38.059 1.00 68.12 250 GLN A C 1
ATOM 1966 O O . GLN A 1 250 ? 18.146 -9.233 -37.092 1.00 68.12 250 GLN A O 1
ATOM 1971 N N . THR A 1 251 ? 16.822 -10.622 -38.239 1.00 62.62 251 THR A N 1
ATOM 1972 C CA . THR A 1 251 ? 17.041 -11.793 -37.379 1.00 62.62 251 THR A CA 1
ATOM 1973 C C . THR A 1 251 ? 17.567 -12.958 -38.205 1.00 62.62 251 THR A C 1
ATOM 1975 O O . THR A 1 251 ? 17.143 -13.184 -39.336 1.00 62.62 251 THR A O 1
ATOM 1978 N N . TYR A 1 252 ? 18.529 -13.703 -37.663 1.00 59.12 252 TYR A N 1
ATOM 1979 C CA . TYR A 1 252 ? 19.070 -14.875 -38.346 1.00 59.12 252 TYR A CA 1
ATOM 1980 C C . TYR A 1 252 ? 18.285 -16.132 -37.967 1.00 59.12 252 TYR A C 1
ATOM 1982 O O . TYR A 1 252 ? 18.289 -16.551 -36.806 1.00 59.12 252 TYR A O 1
ATOM 1990 N N . ASP A 1 253 ? 17.662 -16.774 -38.957 1.00 60.16 253 ASP A N 1
ATOM 1991 C CA . ASP A 1 253 ? 17.052 -18.088 -38.778 1.00 60.16 253 ASP A CA 1
ATOM 1992 C C . ASP A 1 253 ? 18.115 -19.174 -38.986 1.00 60.16 253 ASP A C 1
ATOM 1994 O O . ASP A 1 253 ? 18.453 -19.562 -40.108 1.00 60.16 253 ASP A O 1
ATOM 1998 N N . SER A 1 254 ? 18.631 -19.697 -37.873 1.00 49.91 254 SER A N 1
ATOM 1999 C CA . SER A 1 254 ? 19.648 -20.754 -37.879 1.00 49.91 254 SER A CA 1
ATOM 2000 C C . SER A 1 254 ? 19.163 -22.096 -38.436 1.00 49.91 254 SER A C 1
ATOM 2002 O O . SER A 1 254 ? 19.993 -22.895 -38.870 1.00 49.91 254 SER A O 1
ATOM 2004 N N . LYS A 1 255 ? 17.848 -22.357 -38.455 1.00 49.66 255 LYS A N 1
ATOM 2005 C CA . LYS A 1 255 ? 17.269 -23.591 -39.012 1.00 49.66 255 LYS A CA 1
ATOM 2006 C C . LYS A 1 255 ? 17.097 -23.490 -40.525 1.00 49.66 255 LYS A C 1
ATOM 2008 O O . LYS A 1 255 ? 17.268 -24.486 -41.221 1.00 49.66 255 LYS A O 1
ATOM 2013 N N . GLY A 1 256 ? 16.756 -22.300 -41.014 1.00 53.03 256 GLY A N 1
ATOM 2014 C CA . GLY A 1 256 ? 16.518 -22.026 -42.429 1.00 53.03 256 GLY A CA 1
ATOM 2015 C C . GLY A 1 256 ? 17.736 -21.529 -43.212 1.00 53.03 256 GLY A C 1
ATOM 2016 O O . GLY A 1 256 ? 17.750 -21.627 -44.436 1.00 53.03 256 GLY A O 1
ATOM 2017 N N . GLY A 1 257 ? 18.760 -21.009 -42.529 1.00 52.47 257 GLY A N 1
ATOM 2018 C CA . GLY A 1 257 ? 19.972 -20.481 -43.158 1.00 52.47 257 GLY A CA 1
ATOM 2019 C C . GLY A 1 257 ? 19.765 -19.164 -43.912 1.00 52.47 257 GLY A C 1
ATOM 2020 O O . GLY A 1 257 ? 20.540 -18.871 -44.819 1.00 52.47 257 GLY A O 1
ATOM 2021 N N . TYR A 1 258 ? 18.743 -18.380 -43.558 1.00 59.47 258 TYR A N 1
ATOM 2022 C CA . TYR A 1 258 ? 18.432 -17.080 -44.161 1.00 59.47 258 TYR A CA 1
ATOM 2023 C C . TYR A 1 258 ? 18.352 -15.976 -43.103 1.00 59.47 258 TYR A C 1
ATOM 2025 O O . TYR A 1 258 ? 18.154 -16.239 -41.914 1.00 59.47 258 TYR A O 1
ATOM 2033 N N . ILE A 1 259 ? 18.497 -14.731 -43.554 1.00 63.56 259 ILE A N 1
ATOM 2034 C CA . ILE A 1 259 ? 18.203 -13.550 -42.742 1.00 63.56 259 ILE A CA 1
ATOM 2035 C C . ILE A 1 259 ? 16.729 -13.221 -42.956 1.00 63.56 259 ILE A C 1
ATOM 2037 O O . ILE A 1 259 ? 16.267 -13.096 -44.090 1.00 63.56 259 ILE A O 1
ATOM 2041 N N . GLN A 1 260 ? 15.978 -13.138 -41.868 1.00 69.06 260 GLN A N 1
ATOM 2042 C CA . GLN A 1 260 ? 14.624 -12.622 -41.868 1.00 69.06 260 GLN A CA 1
ATOM 2043 C C . GLN A 1 260 ? 14.686 -11.130 -41.560 1.00 69.06 260 GLN A C 1
ATOM 2045 O O . GLN A 1 260 ? 15.068 -10.730 -40.463 1.00 69.06 260 GLN A O 1
ATOM 2050 N N . GLU A 1 261 ? 14.306 -10.320 -42.537 1.00 72.06 261 GLU A N 1
ATOM 2051 C CA . GLU A 1 261 ? 14.108 -8.888 -42.374 1.00 72.06 261 GLU A CA 1
ATOM 2052 C C . GLU A 1 261 ? 12.641 -8.644 -42.045 1.00 72.06 261 GLU A C 1
ATOM 2054 O O . GLU A 1 261 ? 11.752 -9.063 -42.785 1.00 72.06 261 GLU A O 1
ATOM 2059 N N . VAL A 1 262 ? 12.376 -7.994 -40.924 1.00 73.19 262 VAL A N 1
ATOM 2060 C CA . VAL A 1 262 ? 11.039 -7.611 -40.486 1.00 73.19 262 VAL A CA 1
ATOM 2061 C C . VAL A 1 262 ? 10.984 -6.097 -40.496 1.00 73.19 262 VAL A C 1
ATOM 2063 O O . VAL A 1 262 ? 11.714 -5.452 -39.752 1.00 73.19 262 VAL A O 1
ATOM 2066 N N . VAL A 1 263 ? 10.135 -5.527 -41.345 1.00 74.50 263 VAL A N 1
ATOM 2067 C CA . VAL A 1 263 ? 9.795 -4.109 -41.247 1.00 74.50 263 VAL A CA 1
ATOM 2068 C C . VAL A 1 263 ? 8.690 -3.999 -40.215 1.00 74.50 263 VAL A C 1
ATOM 2070 O O . VAL A 1 263 ? 7.600 -4.542 -40.416 1.00 74.50 263 VAL A O 1
ATOM 2073 N N . GLU A 1 264 ? 8.970 -3.308 -39.123 1.00 79.69 264 GLU A N 1
ATOM 2074 C CA . GLU A 1 264 ? 8.009 -3.024 -38.067 1.00 79.69 264 GLU A CA 1
ATOM 2075 C C . GLU A 1 264 ? 7.887 -1.517 -37.843 1.00 79.69 264 GLU A C 1
ATOM 2077 O O . GLU A 1 264 ? 8.857 -0.775 -37.976 1.00 79.69 264 GLU A O 1
ATOM 2082 N N . GLU A 1 265 ? 6.676 -1.064 -37.539 1.00 76.62 265 GLU A N 1
ATOM 2083 C CA . GLU A 1 265 ? 6.448 0.247 -36.928 1.00 76.62 265 GLU A CA 1
ATOM 2084 C C . GLU A 1 265 ? 6.793 0.127 -35.454 1.00 76.62 265 GLU A C 1
ATOM 2086 O O . GLU A 1 265 ? 6.211 -0.723 -34.796 1.00 76.62 265 GLU A O 1
ATOM 2091 N N . ALA A 1 266 ? 7.730 0.923 -34.953 1.00 79.06 266 ALA A N 1
ATOM 2092 C CA . ALA A 1 266 ? 8.140 0.924 -33.558 1.00 79.06 266 ALA A CA 1
ATOM 2093 C C . ALA A 1 266 ? 8.366 2.358 -33.082 1.00 79.06 266 ALA A C 1
ATOM 2095 O O . ALA A 1 266 ? 8.865 3.203 -33.823 1.00 79.06 266 ALA A O 1
ATOM 2096 N N . TYR A 1 267 ? 8.022 2.630 -31.831 1.00 83.38 267 TYR A N 1
ATOM 2097 C CA . TYR A 1 267 ? 8.371 3.898 -31.204 1.00 83.38 267 TYR A CA 1
ATOM 2098 C C . TYR A 1 267 ? 9.874 3.958 -30.916 1.00 83.38 267 TYR A C 1
ATOM 2100 O O . TYR A 1 267 ? 10.478 2.950 -30.532 1.00 83.38 267 TYR A O 1
ATOM 2108 N N . ASP A 1 268 ? 10.468 5.142 -31.063 1.00 85.62 268 ASP A N 1
ATOM 2109 C CA . ASP A 1 268 ? 11.797 5.404 -30.520 1.00 85.62 268 ASP A CA 1
ATOM 2110 C C . ASP A 1 268 ? 11.675 5.575 -29.002 1.00 85.62 268 ASP A C 1
ATOM 2112 O O . ASP A 1 268 ? 11.081 6.526 -28.497 1.00 85.62 268 ASP A O 1
ATOM 2116 N N . THR A 1 269 ? 12.208 4.613 -28.253 1.00 86.94 269 THR A N 1
ATOM 2117 C CA . THR A 1 269 ? 12.099 4.604 -26.793 1.00 86.94 269 THR A CA 1
ATOM 2118 C C . THR A 1 269 ? 12.842 5.773 -26.146 1.00 86.94 269 THR A C 1
ATOM 2120 O O . THR A 1 269 ? 12.421 6.239 -25.090 1.00 86.94 269 THR A O 1
ATOM 2123 N N . GLN A 1 270 ? 13.935 6.249 -26.751 1.00 87.44 270 GLN A N 1
ATOM 2124 C CA . GLN A 1 270 ? 14.681 7.385 -26.218 1.00 87.44 270 GLN A CA 1
ATOM 2125 C C . GLN A 1 270 ? 13.909 8.682 -26.459 1.00 87.44 270 GLN A C 1
ATOM 2127 O O . GLN A 1 270 ? 13.720 9.453 -25.524 1.00 87.44 270 GLN A O 1
ATOM 2132 N N . GLU A 1 271 ? 13.366 8.863 -27.666 1.00 89.25 271 GLU A N 1
ATOM 2133 C CA . GLU A 1 271 ? 12.511 10.014 -27.975 1.00 89.25 271 GLU A CA 1
ATOM 2134 C C . GLU A 1 271 ? 11.284 10.065 -27.053 1.00 89.25 271 GLU A C 1
ATOM 2136 O O . GLU A 1 271 ? 10.973 11.113 -26.485 1.00 89.25 271 GLU A O 1
ATOM 2141 N N . VAL A 1 272 ? 10.611 8.922 -26.855 1.00 90.38 272 VAL A N 1
ATOM 2142 C CA . VAL A 1 272 ? 9.472 8.821 -25.932 1.00 90.38 272 VAL A CA 1
ATOM 2143 C C . VAL A 1 272 ? 9.883 9.257 -24.530 1.00 90.38 272 VAL A C 1
ATOM 2145 O O . VAL A 1 272 ? 9.186 10.057 -23.914 1.00 90.38 272 VAL A O 1
ATOM 2148 N N . PHE A 1 273 ? 11.014 8.763 -24.024 1.00 92.88 273 PHE A N 1
ATOM 2149 C CA . PHE A 1 273 ? 11.513 9.155 -22.709 1.00 92.88 273 PHE A CA 1
ATOM 2150 C C . PHE A 1 273 ? 11.781 10.666 -22.623 1.00 92.88 273 PHE A C 1
ATOM 2152 O O . PHE A 1 273 ? 11.243 11.328 -21.733 1.00 92.88 273 PHE A O 1
ATOM 2159 N N . ASP A 1 274 ? 12.557 11.214 -23.559 1.00 91.69 274 ASP A N 1
ATOM 2160 C CA . ASP A 1 274 ? 12.993 12.612 -23.529 1.00 91.69 274 ASP A CA 1
ATOM 2161 C C . ASP A 1 274 ? 11.803 13.574 -23.606 1.00 91.69 274 ASP A C 1
ATOM 2163 O O . ASP A 1 274 ? 11.714 14.530 -22.829 1.00 91.69 274 ASP A O 1
ATOM 2167 N N . ARG A 1 275 ? 10.837 13.298 -24.487 1.00 93.94 275 ARG A N 1
ATOM 2168 C CA . ARG A 1 275 ? 9.628 14.118 -24.638 1.00 93.94 275 ARG A CA 1
ATOM 2169 C C . ARG A 1 275 ? 8.660 13.951 -23.467 1.00 93.94 275 ARG A C 1
ATOM 2171 O O . ARG A 1 275 ? 8.035 14.930 -23.072 1.00 93.94 275 ARG A O 1
ATOM 2178 N N . LEU A 1 276 ? 8.551 12.764 -22.861 1.00 94.12 276 LEU A N 1
ATOM 2179 C CA . LEU A 1 276 ? 7.747 12.579 -21.643 1.00 94.12 276 LEU A CA 1
ATOM 2180 C C . LEU A 1 276 ? 8.291 13.399 -20.464 1.00 94.12 276 LEU A C 1
ATOM 2182 O O . LEU A 1 276 ? 7.515 14.004 -19.726 1.00 94.12 276 LEU A O 1
ATOM 2186 N N . VAL A 1 277 ? 9.614 13.448 -20.291 1.00 92.19 277 VAL A N 1
ATOM 2187 C CA . VAL A 1 277 ? 10.246 14.211 -19.200 1.00 92.19 277 VAL A CA 1
ATOM 2188 C C . VAL A 1 277 ? 10.248 15.719 -19.470 1.00 92.19 277 VAL A C 1
ATOM 2190 O O . VAL A 1 277 ? 10.166 16.498 -18.522 1.00 92.19 277 VAL A O 1
ATOM 2193 N N . SER A 1 278 ? 10.316 16.143 -20.734 1.00 92.12 278 SER A N 1
ATOM 2194 C CA . SER A 1 278 ? 10.353 17.562 -21.112 1.00 92.12 278 SER A CA 1
ATOM 2195 C C . SER A 1 278 ? 8.965 18.114 -21.468 1.00 92.12 278 SER A C 1
ATOM 2197 O O . SER A 1 278 ? 8.347 18.812 -20.661 1.00 92.12 278 SER A O 1
ATOM 2199 N N . GLU A 1 279 ? 8.464 17.787 -22.659 1.00 93.81 279 GLU A N 1
ATOM 2200 C CA . GLU A 1 279 ? 7.238 18.326 -23.264 1.00 93.81 279 GLU A CA 1
ATOM 2201 C C . GLU A 1 279 ? 5.957 17.897 -22.530 1.00 93.81 279 GLU A C 1
ATOM 2203 O O . GLU A 1 279 ? 5.073 18.725 -22.308 1.00 93.81 279 GLU A O 1
ATOM 2208 N N . TYR A 1 280 ? 5.870 16.632 -22.109 1.00 93.00 280 TYR A N 1
ATOM 2209 C CA . TYR A 1 280 ? 4.664 16.033 -21.508 1.00 93.00 280 TYR A CA 1
ATOM 2210 C C . TYR A 1 280 ? 4.779 15.808 -19.994 1.00 93.00 280 TYR A C 1
ATOM 2212 O O . TYR A 1 280 ? 4.061 15.004 -19.395 1.00 93.00 280 TYR A O 1
ATOM 2220 N N . SER A 1 281 ? 5.660 16.561 -19.333 1.00 92.56 281 SER A N 1
ATOM 2221 C CA . SER A 1 281 ? 5.869 16.468 -17.883 1.00 92.56 281 SER A CA 1
ATOM 2222 C C . SER A 1 281 ? 4.609 16.781 -17.064 1.00 92.56 281 SER A C 1
ATOM 2224 O O . SER A 1 281 ? 4.452 16.281 -15.949 1.00 92.56 281 SER A O 1
ATOM 2226 N N . ASN A 1 282 ? 3.685 17.578 -17.610 1.00 91.50 282 ASN A N 1
ATOM 2227 C CA . ASN A 1 282 ? 2.406 17.894 -16.974 1.00 91.50 282 ASN A CA 1
ATOM 2228 C C . ASN A 1 282 ? 1.447 16.701 -16.925 1.00 91.50 282 ASN A C 1
ATOM 2230 O O . ASN A 1 282 ? 0.764 16.528 -15.915 1.00 91.50 282 ASN A O 1
ATOM 2234 N N . ASP A 1 283 ? 1.429 15.861 -17.958 1.00 91.25 283 ASP A N 1
ATOM 2235 C CA . ASP A 1 283 ? 0.629 14.636 -17.966 1.00 91.25 283 ASP A CA 1
ATOM 2236 C C . ASP A 1 283 ? 1.169 13.642 -16.930 1.00 91.25 283 ASP A C 1
ATOM 2238 O O . ASP A 1 283 ? 0.409 13.088 -16.133 1.00 91.25 283 ASP A O 1
ATOM 2242 N N . LEU A 1 284 ? 2.500 13.525 -16.830 1.00 94.25 284 LEU A N 1
ATOM 2243 C CA . LEU A 1 284 ? 3.138 12.756 -15.759 1.00 94.25 284 LEU A CA 1
ATOM 2244 C C . LEU A 1 284 ? 2.818 13.337 -14.374 1.00 94.25 284 LEU A C 1
ATOM 2246 O O . LEU A 1 284 ? 2.537 12.594 -13.440 1.00 94.25 284 LEU A O 1
ATOM 2250 N N . ASN A 1 285 ? 2.802 14.665 -14.218 1.00 93.38 285 ASN A N 1
ATOM 2251 C CA . ASN A 1 285 ? 2.417 15.307 -12.957 1.00 93.38 285 ASN A CA 1
ATOM 2252 C C . ASN A 1 285 ? 0.976 14.993 -12.546 1.00 93.38 285 ASN A C 1
ATOM 2254 O O . ASN A 1 285 ? 0.706 14.853 -11.352 1.00 93.38 285 ASN A O 1
ATOM 2258 N N . ALA A 1 286 ? 0.047 14.910 -13.501 1.00 91.31 286 ALA A N 1
ATOM 2259 C CA . ALA A 1 286 ? -1.335 14.540 -13.214 1.00 91.31 286 ALA A CA 1
ATOM 2260 C C . ALA A 1 286 ? -1.421 13.105 -12.669 1.00 91.31 286 ALA A C 1
ATOM 2262 O O . ALA A 1 286 ? -2.146 12.851 -11.706 1.00 91.31 286 ALA A O 1
ATOM 2263 N N . GLU A 1 287 ? -0.624 12.195 -13.225 1.00 91.88 287 GLU A N 1
ATOM 2264 C CA . GLU A 1 287 ? -0.505 10.817 -12.753 1.00 91.88 287 GLU A CA 1
ATOM 2265 C C . GLU A 1 287 ? 0.130 10.721 -11.357 1.00 91.88 287 GLU A C 1
ATOM 2267 O O . GLU A 1 287 ? -0.397 10.033 -10.483 1.00 91.88 287 GLU A O 1
ATOM 2272 N N . ILE A 1 288 ? 1.201 11.479 -11.111 1.00 95.06 288 ILE A N 1
ATOM 2273 C CA . ILE A 1 288 ? 1.894 11.542 -9.813 1.00 95.06 288 ILE A CA 1
ATOM 2274 C C . ILE A 1 288 ? 0.970 12.051 -8.696 1.00 95.06 288 ILE A C 1
ATOM 2276 O O . ILE A 1 288 ? 1.014 11.570 -7.562 1.00 95.06 288 ILE A O 1
ATOM 2280 N N . LYS A 1 289 ? 0.085 13.002 -9.013 1.00 91.00 289 LYS A N 1
ATOM 2281 C CA . LYS A 1 289 ? -0.881 13.574 -8.062 1.00 91.00 289 LYS A CA 1
ATOM 2282 C C . LYS A 1 289 ? -2.075 12.661 -7.771 1.00 91.00 289 LYS A C 1
ATOM 2284 O O . LYS A 1 289 ? -2.917 13.011 -6.942 1.00 91.00 289 LYS A O 1
ATOM 2289 N N . ASN A 1 290 ? -2.176 11.500 -8.420 1.00 89.31 290 ASN A N 1
ATOM 2290 C CA . ASN A 1 290 ? -3.243 10.548 -8.143 1.00 89.31 290 ASN A CA 1
ATOM 2291 C C . ASN A 1 290 ? -3.168 10.063 -6.674 1.00 89.31 290 ASN A C 1
ATOM 2293 O O . ASN A 1 290 ? -2.083 9.721 -6.189 1.00 89.31 290 ASN A O 1
ATOM 2297 N N . PRO A 1 291 ? -4.300 9.976 -5.944 1.00 85.31 291 PRO A N 1
ATOM 2298 C CA . PRO A 1 291 ? -4.324 9.452 -4.580 1.00 85.31 291 PRO A CA 1
ATOM 2299 C C . PRO A 1 291 ? -3.620 8.098 -4.410 1.00 85.31 291 PRO A C 1
ATOM 2301 O O . PRO A 1 291 ? -2.948 7.916 -3.397 1.00 85.31 291 PRO A O 1
ATOM 2304 N N . ASN A 1 292 ? -3.682 7.220 -5.417 1.00 87.19 292 ASN A N 1
ATOM 2305 C CA . ASN A 1 292 ? -3.112 5.868 -5.392 1.00 87.19 292 ASN A CA 1
ATOM 2306 C C . ASN A 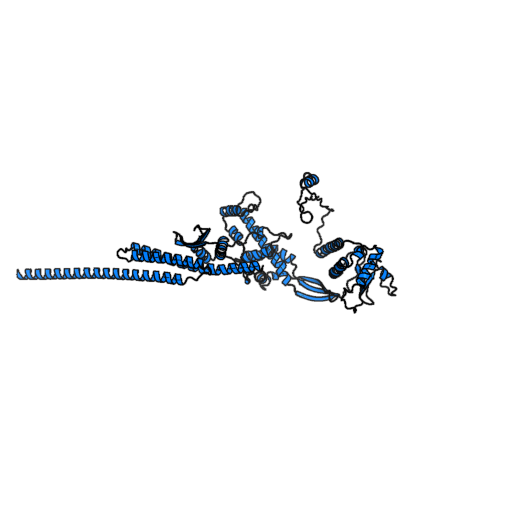1 292 ? -1.671 5.783 -5.929 1.00 87.19 292 ASN A C 1
ATOM 2308 O O . ASN A 1 292 ? -1.150 4.683 -6.119 1.00 87.19 292 ASN A O 1
ATOM 2312 N N . PHE A 1 293 ? -1.010 6.916 -6.199 1.00 93.62 293 PHE A N 1
ATOM 2313 C CA . PHE A 1 293 ? 0.326 6.910 -6.802 1.00 93.62 293 PHE A CA 1
ATOM 2314 C C . PHE A 1 293 ? 1.392 6.221 -5.936 1.00 93.62 293 PHE A C 1
ATOM 2316 O O . PHE A 1 293 ? 2.365 5.707 -6.475 1.00 93.62 293 PHE A O 1
ATOM 2323 N N . SER A 1 294 ? 1.195 6.106 -4.621 1.00 93.12 294 SER A N 1
ATOM 2324 C CA . SER A 1 294 ? 2.064 5.316 -3.732 1.00 93.12 294 SER A CA 1
ATOM 2325 C C . SER A 1 294 ? 2.244 3.871 -4.199 1.00 93.12 294 SER A C 1
ATOM 2327 O O . SER A 1 294 ? 3.348 3.333 -4.134 1.00 93.12 294 SER A O 1
ATOM 2329 N N . LYS A 1 295 ? 1.194 3.258 -4.755 1.00 94.88 295 LYS A N 1
ATOM 2330 C CA . LYS A 1 295 ? 1.255 1.906 -5.326 1.00 94.88 295 LYS A CA 1
ATOM 2331 C C . LYS A 1 295 ? 2.038 1.856 -6.635 1.00 94.88 295 LYS A C 1
ATOM 2333 O O . LYS A 1 295 ? 2.724 0.871 -6.904 1.00 94.88 295 LYS A O 1
ATOM 2338 N N . THR A 1 296 ? 1.933 2.898 -7.456 1.00 95.81 296 THR A N 1
ATOM 2339 C CA . THR A 1 296 ? 2.705 3.048 -8.699 1.00 95.81 296 THR A CA 1
ATOM 2340 C C . THR A 1 296 ? 4.183 3.249 -8.376 1.00 95.81 296 THR A C 1
ATOM 2342 O O . THR A 1 296 ? 5.027 2.517 -8.885 1.00 95.81 296 THR A O 1
ATOM 2345 N N . TRP A 1 297 ? 4.486 4.180 -7.472 1.00 96.00 297 TRP A N 1
ATOM 2346 C CA . TRP A 1 297 ? 5.831 4.512 -7.009 1.00 96.00 297 TRP A CA 1
ATOM 2347 C C . TRP A 1 297 ? 6.617 3.285 -6.549 1.00 96.00 297 TRP A C 1
ATOM 2349 O O . TRP A 1 297 ? 7.729 3.042 -7.014 1.00 96.00 297 TRP A O 1
ATOM 2359 N N . ASP A 1 298 ? 6.015 2.451 -5.707 1.00 94.88 298 ASP A N 1
ATOM 2360 C CA . ASP A 1 298 ? 6.687 1.260 -5.190 1.00 94.88 298 ASP A CA 1
ATOM 2361 C C . ASP A 1 298 ? 6.942 0.187 -6.246 1.00 94.88 298 ASP A C 1
ATOM 2363 O O . ASP A 1 298 ? 7.954 -0.516 -6.195 1.00 94.88 298 ASP A O 1
ATOM 2367 N N . GLN A 1 299 ? 6.061 0.078 -7.240 1.00 95.62 299 GLN A N 1
ATOM 2368 C CA . GLN A 1 299 ? 6.305 -0.788 -8.388 1.00 95.62 299 GLN A CA 1
ATOM 2369 C C . GLN A 1 299 ? 7.404 -0.237 -9.300 1.00 95.62 299 GLN A C 1
ATOM 2371 O O . GLN A 1 299 ? 8.178 -1.028 -9.837 1.00 95.62 299 GLN A O 1
ATOM 2376 N N . LEU A 1 300 ? 7.513 1.087 -9.455 1.00 95.38 300 LEU A N 1
ATOM 2377 C CA . LEU A 1 300 ? 8.599 1.715 -10.213 1.00 95.38 300 LEU A CA 1
ATOM 2378 C C . LEU A 1 300 ? 9.953 1.503 -9.528 1.00 95.38 300 LEU A C 1
ATOM 2380 O O . LEU A 1 300 ? 10.914 1.115 -10.195 1.00 95.38 300 LEU A O 1
ATOM 2384 N N . TRP A 1 301 ? 10.015 1.693 -8.206 1.00 93.38 301 TRP A N 1
ATOM 2385 C CA . TRP A 1 301 ? 11.215 1.432 -7.408 1.00 93.38 301 TRP A CA 1
ATOM 2386 C C . TRP A 1 301 ? 11.634 -0.032 -7.506 1.00 93.38 301 TRP A C 1
ATOM 2388 O O . TRP A 1 301 ? 12.736 -0.334 -7.963 1.00 93.38 301 TRP A O 1
ATOM 2398 N N . LYS A 1 302 ? 10.731 -0.964 -7.176 1.00 89.19 302 LYS A N 1
ATOM 2399 C CA . LYS A 1 302 ? 11.062 -2.391 -7.183 1.00 89.19 302 LYS A CA 1
ATOM 2400 C C . LYS A 1 302 ? 11.331 -2.936 -8.590 1.00 89.19 302 LYS A C 1
ATOM 2402 O O . LYS A 1 302 ? 12.148 -3.839 -8.758 1.00 89.19 302 LYS A O 1
ATOM 2407 N N . GLY A 1 303 ? 10.670 -2.381 -9.604 1.00 88.00 303 GLY A N 1
ATOM 2408 C CA . GLY A 1 303 ? 10.930 -2.685 -11.010 1.00 88.00 303 GLY A CA 1
ATOM 2409 C C . GLY A 1 303 ? 12.254 -2.119 -11.534 1.00 88.00 303 GLY A C 1
ATOM 2410 O O . GLY A 1 303 ? 12.662 -2.457 -12.642 1.00 88.00 303 GLY A O 1
ATOM 2411 N N . GLY A 1 304 ? 12.945 -1.279 -10.754 1.00 89.75 304 GLY A N 1
ATOM 2412 C CA . GLY A 1 304 ? 14.221 -0.681 -11.138 1.00 89.75 304 GLY A CA 1
ATOM 2413 C C . GLY A 1 304 ? 14.094 0.377 -12.237 1.00 89.75 304 GLY A C 1
ATOM 2414 O O . GLY A 1 304 ? 15.023 0.530 -13.036 1.00 89.75 304 GLY A O 1
ATOM 2415 N N . TYR A 1 305 ? 12.956 1.077 -12.295 1.00 92.38 305 TYR A N 1
ATOM 2416 C CA . TYR A 1 305 ? 12.687 2.167 -13.244 1.00 92.38 305 TYR A CA 1
ATOM 2417 C C . TYR A 1 305 ? 13.116 3.544 -12.710 1.00 92.38 305 TYR A C 1
ATOM 2419 O O . TYR A 1 305 ? 13.184 4.503 -13.471 1.00 92.38 305 TYR A O 1
ATOM 2427 N N . LEU A 1 306 ? 13.439 3.653 -11.418 1.00 91.56 306 LEU A N 1
ATOM 2428 C CA . LEU A 1 306 ? 13.975 4.872 -10.804 1.00 91.56 306 LEU A CA 1
ATOM 2429 C C . LEU A 1 306 ? 15.492 4.941 -11.000 1.00 91.56 306 LEU A C 1
ATOM 2431 O O . LEU A 1 306 ? 16.265 4.583 -10.109 1.00 91.56 306 LEU A O 1
ATOM 2435 N N . LYS A 1 307 ? 15.912 5.336 -12.206 1.00 86.25 307 LYS A N 1
ATOM 2436 C CA . LYS A 1 307 ? 17.327 5.449 -12.582 1.00 86.25 307 LYS A CA 1
ATOM 2437 C C . LYS A 1 307 ? 17.659 6.814 -13.178 1.00 86.25 307 LYS A C 1
ATOM 2439 O O . LYS A 1 307 ? 16.823 7.387 -13.869 1.00 86.25 307 LYS A O 1
ATOM 2444 N N . SER A 1 308 ? 18.881 7.294 -12.979 1.00 76.88 308 SER A N 1
ATOM 2445 C CA . SER A 1 308 ? 19.409 8.463 -13.685 1.00 76.88 308 SER A CA 1
ATOM 2446 C C . SER A 1 308 ? 19.567 8.188 -15.190 1.00 76.88 308 SER A C 1
ATOM 2448 O O . SER A 1 308 ? 19.395 7.052 -15.654 1.00 76.88 308 SER A O 1
ATOM 2450 N N . ALA A 1 309 ? 19.927 9.218 -15.961 1.00 68.38 309 ALA A N 1
ATOM 2451 C CA . ALA A 1 309 ? 20.240 9.078 -17.386 1.00 68.38 309 ALA A CA 1
ATOM 2452 C C . ALA A 1 309 ? 21.424 8.117 -17.632 1.00 68.38 309 ALA A C 1
ATOM 2454 O O . ALA A 1 309 ? 21.459 7.401 -18.630 1.00 68.38 309 ALA A O 1
ATOM 2455 N N . GLU A 1 310 ? 22.355 8.041 -16.683 1.00 70.69 310 GLU A N 1
ATOM 2456 C CA . GLU A 1 310 ? 23.523 7.155 -16.676 1.00 70.69 310 GLU A CA 1
ATOM 2457 C C . GLU A 1 310 ? 23.183 5.724 -16.217 1.00 70.69 310 GLU A C 1
ATOM 2459 O O . GLU A 1 310 ? 24.028 4.829 -16.270 1.00 70.69 310 GLU A O 1
ATOM 2464 N N . GLY A 1 311 ? 21.936 5.483 -15.796 1.00 74.00 311 GLY A N 1
ATOM 2465 C CA . GLY A 1 311 ? 21.440 4.177 -15.366 1.00 74.00 311 GLY A CA 1
ATOM 2466 C C . GLY A 1 311 ? 21.699 3.843 -13.894 1.00 74.00 311 GLY A C 1
ATOM 2467 O O . GLY A 1 311 ? 21.442 2.703 -13.491 1.00 74.00 311 GLY A O 1
ATOM 2468 N N . GLU A 1 312 ? 22.178 4.802 -13.101 1.00 81.50 312 GLU A N 1
ATOM 2469 C CA . GLU A 1 312 ? 22.394 4.655 -11.658 1.00 81.50 312 GLU A CA 1
ATOM 2470 C C . GLU A 1 312 ? 21.062 4.741 -10.907 1.00 81.50 312 GLU A C 1
ATOM 2472 O O . GLU A 1 312 ? 20.169 5.477 -11.318 1.00 81.50 312 GLU A O 1
ATOM 2477 N N . SER A 1 313 ? 20.887 3.968 -9.832 1.00 83.44 313 SER A N 1
ATOM 2478 C CA . SER A 1 313 ? 19.662 4.037 -9.025 1.00 83.44 313 SER A CA 1
ATOM 2479 C C . SER A 1 313 ? 19.522 5.413 -8.379 1.00 83.44 313 SER A C 1
ATOM 2481 O O . SER A 1 313 ? 20.486 5.934 -7.828 1.00 83.44 313 SER A O 1
ATOM 2483 N N . MET A 1 314 ? 18.315 5.971 -8.421 1.00 84.00 314 MET A N 1
ATOM 2484 C CA . MET A 1 314 ? 18.009 7.245 -7.771 1.00 84.00 314 MET A CA 1
ATOM 2485 C C . MET A 1 314 ? 17.776 7.028 -6.275 1.00 84.00 314 MET A C 1
ATOM 2487 O O . MET A 1 314 ? 16.937 6.205 -5.901 1.00 84.00 314 MET A O 1
ATOM 2491 N N . GLU A 1 315 ? 18.490 7.769 -5.430 1.00 82.31 315 GLU A N 1
ATOM 2492 C CA . GLU A 1 315 ? 18.386 7.685 -3.965 1.00 82.31 315 GLU A CA 1
ATOM 2493 C C . GLU A 1 315 ? 16.993 8.080 -3.466 1.00 82.31 315 GLU A C 1
ATOM 2495 O O . GLU A 1 315 ? 16.485 7.499 -2.508 1.00 82.31 315 GLU A O 1
ATOM 2500 N N . GLU A 1 316 ? 16.318 8.981 -4.185 1.00 83.31 316 GLU A N 1
ATOM 2501 C CA . GLU A 1 316 ? 14.919 9.348 -3.964 1.00 83.31 316 GLU A CA 1
ATOM 2502 C C . GLU A 1 316 ? 14.013 8.116 -3.915 1.00 83.31 316 GLU A C 1
ATOM 2504 O O . GLU A 1 316 ? 13.055 8.071 -3.147 1.00 83.31 316 GLU A O 1
ATOM 2509 N N . GLY A 1 317 ? 14.335 7.083 -4.700 1.00 82.50 317 GLY A N 1
ATOM 2510 C CA . GLY A 1 317 ? 13.585 5.838 -4.754 1.00 82.50 317 GLY A CA 1
ATOM 2511 C C . GLY A 1 317 ? 13.446 5.127 -3.411 1.00 82.50 317 GLY A C 1
ATOM 2512 O O . GLY A 1 317 ? 12.465 4.405 -3.228 1.00 82.50 317 GLY A O 1
ATOM 2513 N N . GLU A 1 318 ? 14.373 5.335 -2.473 1.00 83.81 318 GLU A N 1
ATOM 2514 C CA . GLU A 1 318 ? 14.359 4.720 -1.141 1.00 83.81 318 GLU A CA 1
ATOM 2515 C C . GLU A 1 318 ? 13.261 5.295 -0.232 1.00 83.81 318 GLU A C 1
ATOM 2517 O O . GLU A 1 318 ? 12.762 4.594 0.649 1.00 83.81 318 GLU A O 1
ATOM 2522 N N . ILE A 1 319 ? 12.815 6.529 -0.486 1.00 84.75 319 ILE A N 1
ATOM 2523 C CA . ILE A 1 319 ? 11.763 7.188 0.293 1.00 84.75 319 ILE A CA 1
ATOM 2524 C C . ILE A 1 319 ? 10.388 6.706 -0.188 1.00 84.75 319 ILE A C 1
ATOM 2526 O O . ILE A 1 319 ? 10.077 6.692 -1.384 1.00 84.75 319 ILE A O 1
ATOM 2530 N N . ALA A 1 320 ? 9.519 6.314 0.745 1.00 88.88 320 ALA A N 1
ATOM 2531 C CA . ALA A 1 320 ? 8.157 5.917 0.415 1.00 88.88 320 ALA A CA 1
ATOM 2532 C C . ALA A 1 320 ? 7.306 7.130 0.002 1.00 88.88 320 ALA A C 1
ATOM 2534 O O . ALA A 1 320 ? 7.373 8.199 0.607 1.00 88.88 320 ALA A O 1
ATOM 2535 N N . TRP A 1 321 ? 6.415 6.962 -0.981 1.00 91.62 321 TRP A N 1
ATOM 2536 C CA . TRP A 1 321 ? 5.587 8.075 -1.473 1.00 91.62 321 TRP A CA 1
ATOM 2537 C C . TRP A 1 321 ? 4.663 8.674 -0.403 1.00 91.62 321 TRP A C 1
ATOM 2539 O O . TRP A 1 321 ? 4.327 9.857 -0.429 1.00 91.62 321 TRP A O 1
ATOM 2549 N N . LYS A 1 322 ? 4.238 7.856 0.563 1.00 86.00 322 LYS A N 1
ATOM 2550 C CA . LYS A 1 322 ? 3.427 8.321 1.690 1.00 86.00 322 LYS A CA 1
ATOM 2551 C C . LYS A 1 322 ? 4.181 9.335 2.557 1.00 86.00 322 LYS A C 1
ATOM 2553 O O . LYS A 1 322 ? 3.565 10.291 3.027 1.00 86.00 322 LYS A O 1
ATOM 2558 N N . ASP A 1 323 ? 5.494 9.176 2.703 1.00 84.38 323 ASP A N 1
ATOM 2559 C CA . ASP A 1 323 ? 6.336 10.132 3.421 1.00 84.38 323 ASP A CA 1
ATOM 2560 C C . ASP A 1 323 ? 6.522 11.423 2.618 1.00 84.38 323 ASP A C 1
ATOM 2562 O O . ASP A 1 323 ? 6.483 12.502 3.201 1.00 84.38 323 ASP A O 1
ATOM 2566 N N . VAL A 1 324 ? 6.577 11.349 1.282 1.00 87.44 324 VAL A N 1
ATOM 2567 C CA . VAL A 1 324 ? 6.554 12.542 0.408 1.00 87.44 324 VAL A CA 1
ATOM 2568 C C . VAL A 1 324 ? 5.292 13.370 0.642 1.00 87.44 324 VAL A C 1
ATOM 2570 O O . VAL A 1 324 ? 5.378 14.567 0.901 1.00 87.44 324 VAL A O 1
ATOM 2573 N N . LYS A 1 325 ? 4.114 12.734 0.648 1.00 86.44 325 LYS A N 1
ATOM 2574 C CA . LYS A 1 325 ? 2.845 13.426 0.948 1.00 86.44 325 LYS A CA 1
ATOM 2575 C C . LYS A 1 325 ? 2.838 14.050 2.344 1.00 86.44 325 LYS A C 1
ATOM 2577 O O . LYS A 1 325 ? 2.246 15.105 2.550 1.00 86.44 325 LYS A O 1
ATOM 2582 N N . ARG A 1 326 ? 3.487 13.406 3.319 1.00 84.25 326 ARG A N 1
ATOM 2583 C CA . ARG A 1 326 ? 3.633 13.958 4.670 1.00 84.25 326 ARG A CA 1
ATOM 2584 C C . ARG A 1 326 ? 4.537 15.192 4.663 1.00 84.25 326 ARG A C 1
ATOM 2586 O O . ARG A 1 326 ? 4.181 16.183 5.290 1.00 84.25 326 ARG A O 1
ATOM 2593 N N . LEU A 1 327 ? 5.657 15.148 3.938 1.00 84.75 327 LEU A N 1
ATOM 2594 C CA . LEU A 1 327 ? 6.597 16.262 3.782 1.00 84.75 327 LEU A CA 1
ATOM 2595 C C . LEU A 1 327 ? 5.940 17.502 3.158 1.00 84.75 327 LEU A C 1
ATOM 2597 O O . LEU A 1 327 ? 6.209 18.617 3.600 1.00 84.75 327 LEU A O 1
ATOM 2601 N N . GLU A 1 328 ? 5.030 17.333 2.194 1.00 86.50 328 GLU A N 1
ATOM 2602 C CA . GLU A 1 328 ? 4.315 18.450 1.550 1.00 86.50 328 GLU A CA 1
ATOM 2603 C C . GLU A 1 328 ? 3.547 19.333 2.546 1.00 86.50 328 GLU A C 1
ATOM 2605 O O . GLU A 1 328 ? 3.511 20.558 2.406 1.00 86.50 328 GLU A O 1
ATOM 2610 N N . VAL A 1 329 ? 2.954 18.722 3.574 1.00 86.19 329 VAL A N 1
ATOM 2611 C CA . VAL A 1 329 ? 2.068 19.400 4.538 1.00 86.19 329 VAL A CA 1
ATOM 2612 C C . VAL A 1 329 ? 2.708 19.632 5.907 1.00 86.19 329 VAL A C 1
ATOM 2614 O O . VAL A 1 329 ? 2.087 20.237 6.777 1.00 86.19 329 VAL A O 1
ATOM 2617 N N . MET A 1 330 ? 3.934 19.149 6.106 1.00 85.06 330 MET A N 1
ATOM 2618 C CA . MET A 1 330 ? 4.681 19.277 7.354 1.00 85.06 330 MET A CA 1
ATOM 2619 C C . MET A 1 330 ? 5.060 20.740 7.632 1.00 85.06 330 MET A C 1
ATOM 2621 O O . MET A 1 330 ? 5.391 21.487 6.710 1.00 85.06 330 MET A O 1
ATOM 2625 N N . ASP A 1 331 ? 5.022 21.161 8.895 1.00 85.19 331 ASP A N 1
ATOM 2626 C CA . ASP A 1 331 ? 5.589 22.449 9.297 1.00 85.19 331 ASP A CA 1
ATOM 2627 C C . ASP A 1 331 ? 7.106 22.338 9.531 1.00 85.19 331 ASP A C 1
ATOM 2629 O O . ASP A 1 331 ? 7.685 21.252 9.520 1.00 85.19 331 ASP A O 1
ATOM 2633 N N . GLU A 1 332 ? 7.778 23.479 9.685 1.00 81.56 332 GLU A N 1
ATOM 2634 C CA . GLU A 1 332 ? 9.240 23.514 9.821 1.00 81.56 332 GLU A CA 1
ATOM 2635 C C . GLU A 1 332 ? 9.761 22.740 11.043 1.00 81.56 332 GLU A C 1
ATOM 2637 O O . GLU A 1 332 ? 10.693 21.953 10.876 1.00 81.56 332 GLU A O 1
ATOM 2642 N N . PRO A 1 333 ? 9.162 22.875 12.247 1.00 83.56 333 PRO A N 1
ATOM 2643 C CA . PRO A 1 333 ? 9.611 22.117 13.412 1.00 83.56 333 PRO A CA 1
ATOM 2644 C C . PRO A 1 333 ? 9.460 20.605 13.227 1.00 83.56 333 PRO A C 1
ATOM 2646 O O . PRO A 1 333 ? 10.383 19.857 13.549 1.00 83.56 333 PRO A O 1
ATOM 2649 N N . ALA A 1 334 ? 8.335 20.143 12.667 1.00 81.50 334 ALA A N 1
ATOM 2650 C CA . ALA A 1 334 ? 8.151 18.722 12.395 1.00 81.50 334 ALA A CA 1
ATOM 2651 C C . ALA A 1 334 ? 9.109 18.221 11.305 1.00 81.50 334 ALA A C 1
ATOM 2653 O O . ALA A 1 334 ? 9.540 17.070 11.373 1.00 81.50 334 ALA A O 1
ATOM 2654 N N . PHE A 1 335 ? 9.478 19.064 10.333 1.00 82.19 335 PHE A N 1
ATOM 2655 C CA . PHE A 1 335 ? 10.480 18.718 9.323 1.00 82.19 335 PHE A CA 1
ATOM 2656 C C . PHE A 1 335 ? 11.873 18.571 9.923 1.00 82.19 335 PHE A C 1
ATOM 2658 O O . PHE A 1 335 ? 12.542 17.583 9.639 1.00 82.19 335 PHE A O 1
ATOM 2665 N N . GLN A 1 336 ? 12.284 19.478 10.809 1.00 75.19 336 GLN A N 1
ATOM 2666 C CA . GLN A 1 336 ? 13.557 19.357 11.521 1.00 75.19 336 GLN A CA 1
ATOM 2667 C C . GLN A 1 336 ? 13.609 18.084 12.378 1.00 75.19 336 GLN A C 1
ATOM 2669 O O . GLN A 1 336 ? 14.609 17.370 12.362 1.00 75.19 336 GLN A O 1
ATOM 2674 N N . GLU A 1 337 ? 12.520 17.743 13.072 1.00 75.12 337 GLU A N 1
ATOM 2675 C CA . GLU A 1 337 ? 12.425 16.494 13.838 1.00 75.12 337 GLU A CA 1
ATOM 2676 C C . GLU A 1 337 ? 12.445 15.249 12.932 1.00 75.12 337 GLU A C 1
ATOM 2678 O O . GLU A 1 337 ? 13.098 14.249 13.240 1.00 75.12 337 GLU A O 1
ATOM 2683 N N . PHE A 1 338 ? 11.750 15.301 11.794 1.00 74.81 338 PHE A N 1
ATOM 2684 C CA . PHE A 1 338 ? 11.741 14.227 10.803 1.00 74.81 338 PHE A CA 1
ATOM 2685 C C . PHE A 1 338 ? 13.134 14.004 10.197 1.00 74.81 338 PHE A C 1
ATOM 2687 O O . PHE A 1 338 ? 13.611 12.871 10.159 1.00 74.81 338 PHE A O 1
ATOM 2694 N N . ALA A 1 339 ? 13.813 15.082 9.807 1.00 69.88 339 ALA A N 1
ATOM 2695 C CA . ALA A 1 339 ? 15.176 15.082 9.288 1.00 69.88 339 ALA A CA 1
ATOM 2696 C C . ALA A 1 339 ? 16.184 14.475 10.276 1.00 69.88 339 ALA A C 1
ATOM 2698 O O . ALA A 1 339 ? 17.014 13.658 9.884 1.00 69.88 339 ALA A O 1
ATOM 2699 N N . MET A 1 340 ? 16.082 14.808 11.569 1.00 64.88 340 MET A N 1
ATOM 2700 C CA . MET A 1 340 ? 16.951 14.238 12.608 1.00 64.88 340 MET A CA 1
ATOM 2701 C C . MET A 1 340 ? 16.732 12.731 12.813 1.00 64.88 340 MET A C 1
ATOM 2703 O O . MET A 1 340 ? 17.686 12.001 13.081 1.00 64.88 340 MET A O 1
ATOM 2707 N N . ASN A 1 341 ? 15.490 12.255 12.687 1.00 61.34 341 ASN A N 1
ATOM 2708 C CA . ASN A 1 341 ? 15.136 10.850 12.906 1.00 61.34 341 ASN A CA 1
ATOM 2709 C C . ASN A 1 341 ? 15.369 9.948 11.686 1.00 61.34 341 ASN A C 1
ATOM 2711 O O . ASN A 1 341 ? 15.420 8.728 11.840 1.00 61.34 341 ASN A O 1
ATOM 2715 N N . LEU A 1 342 ? 15.517 10.516 10.487 1.00 57.00 342 LEU A N 1
ATOM 2716 C CA . LEU A 1 342 ? 15.736 9.744 9.264 1.00 57.00 342 LEU A CA 1
ATOM 2717 C C . LEU A 1 342 ? 17.084 9.011 9.239 1.00 57.00 342 LEU A C 1
ATOM 2719 O O . LEU A 1 342 ? 17.232 8.065 8.477 1.00 57.00 342 LEU A O 1
ATOM 2723 N N . GLY A 1 343 ? 18.071 9.402 10.051 1.00 45.97 343 GLY A N 1
ATOM 2724 C CA . GLY A 1 343 ? 19.387 8.747 10.046 1.00 45.97 343 GLY A CA 1
ATOM 2725 C C . GLY A 1 343 ? 20.150 8.872 8.717 1.00 45.97 343 GLY A C 1
ATOM 2726 O O . GLY A 1 343 ? 21.174 8.213 8.543 1.00 45.97 343 GLY A O 1
ATOM 2727 N N . TYR A 1 344 ? 19.684 9.727 7.803 1.00 43.38 344 TYR A N 1
ATOM 2728 C CA . TYR A 1 344 ? 20.343 10.064 6.547 1.00 43.38 344 TYR A CA 1
ATOM 2729 C C . TYR A 1 344 ? 20.980 11.447 6.680 1.00 43.38 344 TYR A C 1
ATOM 2731 O O . TYR A 1 344 ? 20.319 12.414 7.045 1.00 43.38 344 TYR A O 1
ATOM 2739 N N . GLY A 1 345 ? 22.280 11.528 6.403 1.00 42.34 345 GLY A N 1
ATOM 2740 C CA . GLY A 1 345 ? 23.093 12.737 6.548 1.00 42.34 345 GLY A CA 1
ATOM 2741 C C . GLY A 1 345 ? 22.830 13.855 5.532 1.00 42.34 345 GLY A C 1
ATOM 2742 O O . GLY A 1 345 ? 23.600 14.803 5.537 1.00 42.34 345 GLY A O 1
ATOM 2743 N N . ASP A 1 346 ? 21.767 13.771 4.723 1.00 54.22 346 ASP A N 1
ATOM 2744 C CA . ASP A 1 346 ? 21.496 14.658 3.574 1.00 54.22 346 ASP A CA 1
ATOM 2745 C C . ASP A 1 346 ? 20.139 15.384 3.675 1.00 54.22 346 ASP A C 1
ATOM 2747 O O . ASP A 1 346 ? 19.505 15.693 2.669 1.00 54.22 346 ASP A O 1
ATOM 2751 N N . ALA A 1 347 ? 19.626 15.634 4.885 1.00 62.09 347 ALA A N 1
ATOM 2752 C CA . ALA A 1 347 ? 18.413 16.452 5.041 1.00 62.09 347 ALA A CA 1
ATOM 2753 C C . ALA A 1 347 ? 18.640 17.944 4.719 1.00 62.09 347 ALA A C 1
ATOM 2755 O O . ALA A 1 347 ? 17.675 18.676 4.517 1.00 62.09 347 ALA A O 1
ATOM 2756 N N . ASP A 1 348 ? 19.905 18.361 4.690 1.00 64.44 348 ASP A N 1
ATOM 2757 C CA . ASP A 1 348 ? 20.399 19.612 4.120 1.00 64.44 348 ASP A CA 1
ATOM 2758 C C . ASP A 1 348 ? 20.679 19.362 2.630 1.00 64.44 348 ASP A C 1
ATOM 2760 O O . ASP A 1 348 ? 21.766 18.946 2.231 1.00 64.44 348 ASP A O 1
ATOM 2764 N N . VAL A 1 349 ? 19.631 19.481 1.817 1.00 72.12 349 VAL A N 1
ATOM 2765 C CA . VAL A 1 349 ? 19.642 19.047 0.412 1.00 72.12 349 VAL A CA 1
ATOM 2766 C C . VAL A 1 349 ? 20.299 20.101 -0.478 1.00 72.12 349 VAL A C 1
ATOM 2768 O O . VAL A 1 349 ? 20.730 19.790 -1.591 1.00 72.12 349 VAL A O 1
ATOM 2771 N N . ASN A 1 350 ? 20.343 21.353 -0.017 1.00 72.81 350 ASN A N 1
ATOM 2772 C CA . ASN A 1 350 ? 20.982 22.463 -0.715 1.00 72.81 350 ASN A CA 1
ATOM 2773 C C . ASN A 1 350 ? 22.450 22.695 -0.277 1.00 72.81 350 ASN A C 1
ATOM 2775 O O . ASN A 1 350 ? 23.118 23.543 -0.874 1.00 72.81 350 ASN A O 1
ATOM 2779 N N . GLU A 1 351 ? 22.946 21.914 0.691 1.00 75.88 351 GLU A N 1
ATOM 2780 C CA . GLU A 1 351 ? 24.305 21.949 1.247 1.00 75.88 351 GLU A CA 1
ATOM 2781 C C . GLU A 1 351 ? 24.673 23.296 1.910 1.00 75.88 351 GLU A C 1
ATOM 2783 O O . GLU A 1 351 ? 25.841 23.707 1.908 1.00 75.88 351 GLU A O 1
ATOM 2788 N N . ASP A 1 352 ? 23.692 24.016 2.466 1.00 75.69 352 ASP A N 1
ATOM 2789 C CA . ASP A 1 352 ? 23.891 25.329 3.097 1.00 75.69 352 ASP A CA 1
ATOM 2790 C C . ASP A 1 352 ? 24.232 25.262 4.601 1.00 75.69 352 ASP A C 1
ATOM 2792 O O . ASP A 1 352 ? 24.607 26.271 5.216 1.00 75.69 352 ASP A O 1
ATOM 2796 N N . GLY A 1 353 ? 24.182 24.066 5.187 1.00 71.56 353 GLY A N 1
ATOM 2797 C CA . GLY A 1 353 ? 24.437 23.784 6.595 1.00 71.56 353 GLY A CA 1
ATOM 2798 C C . GLY A 1 353 ? 23.222 23.970 7.510 1.00 71.56 353 GLY A C 1
ATOM 2799 O O . GLY A 1 353 ? 23.381 23.879 8.733 1.00 71.56 353 GLY A O 1
ATOM 2800 N N . ILE A 1 354 ? 22.034 24.263 6.971 1.00 76.19 354 ILE A N 1
ATOM 2801 C CA . ILE A 1 354 ? 20.827 24.638 7.714 1.00 76.19 354 ILE A CA 1
ATOM 2802 C C . ILE A 1 354 ? 19.614 23.853 7.209 1.00 76.19 354 ILE A C 1
ATOM 2804 O O . ILE A 1 354 ? 18.921 24.284 6.301 1.00 76.19 354 ILE A O 1
ATOM 2808 N N . VAL A 1 355 ? 19.222 22.804 7.935 1.00 77.75 355 VAL A N 1
ATOM 2809 C CA . VAL A 1 355 ? 17.984 22.061 7.640 1.00 77.75 355 VAL A CA 1
ATOM 2810 C C . VAL A 1 355 ? 16.742 22.925 7.891 1.00 77.75 355 VAL A C 1
ATOM 2812 O O . VAL A 1 355 ? 16.369 23.195 9.044 1.00 77.75 355 VAL A O 1
ATOM 2815 N N . ASN A 1 356 ? 16.082 23.344 6.813 1.00 80.44 356 ASN A N 1
ATOM 2816 C CA . ASN A 1 356 ? 14.969 24.286 6.865 1.00 80.44 356 ASN A CA 1
ATOM 2817 C C . ASN A 1 356 ? 13.852 23.988 5.838 1.00 80.44 356 ASN A C 1
ATOM 2819 O O . ASN A 1 356 ? 13.796 22.951 5.177 1.00 80.44 356 ASN A O 1
ATOM 2823 N N . ASN A 1 357 ? 12.878 24.893 5.744 1.00 84.62 357 ASN A N 1
ATOM 2824 C CA . ASN A 1 357 ? 11.725 24.745 4.854 1.00 84.62 357 ASN A CA 1
ATOM 2825 C C . ASN A 1 357 ? 12.069 24.736 3.349 1.00 84.62 357 ASN A C 1
ATOM 2827 O O . ASN A 1 357 ? 11.267 24.240 2.552 1.00 84.62 357 ASN A O 1
ATOM 2831 N N . GLU A 1 358 ? 13.197 25.313 2.944 1.00 85.88 358 GLU A N 1
ATOM 2832 C CA . GLU A 1 358 ? 13.715 25.276 1.575 1.00 85.88 358 GLU A CA 1
ATOM 2833 C C . GLU A 1 358 ? 14.236 23.881 1.228 1.00 85.88 358 GLU A C 1
ATOM 2835 O O . GLU A 1 358 ? 13.841 23.358 0.186 1.00 85.88 358 GLU A O 1
ATOM 2840 N N . ASP A 1 359 ? 14.974 23.212 2.121 1.00 83.69 359 ASP A N 1
ATOM 2841 C CA . ASP A 1 359 ? 15.388 21.813 1.923 1.00 83.69 359 ASP A CA 1
ATOM 2842 C C . ASP A 1 359 ? 14.202 20.885 1.748 1.00 83.69 359 ASP A C 1
ATOM 2844 O O . ASP A 1 359 ? 14.184 20.039 0.858 1.00 83.69 359 ASP A O 1
ATOM 2848 N N . ARG A 1 360 ? 13.159 21.082 2.560 1.00 87.12 360 ARG A N 1
ATOM 2849 C CA . ARG A 1 360 ? 11.913 20.325 2.434 1.00 87.12 360 ARG A CA 1
ATOM 2850 C C . ARG A 1 360 ? 11.312 20.471 1.039 1.00 87.12 360 ARG A C 1
ATOM 2852 O O . ARG A 1 360 ? 10.899 19.476 0.446 1.00 87.12 360 ARG A O 1
ATOM 2859 N N . LYS A 1 361 ? 11.251 21.698 0.510 1.00 87.75 361 LYS A N 1
ATOM 2860 C CA . LYS A 1 361 ? 10.742 21.957 -0.845 1.00 87.75 361 LYS A CA 1
ATOM 2861 C C . LYS A 1 361 ? 11.643 21.321 -1.898 1.00 87.75 361 LYS A C 1
ATOM 2863 O O . LYS A 1 361 ? 11.128 20.640 -2.776 1.00 87.75 361 LYS A O 1
ATOM 2868 N N . HIS A 1 362 ? 12.961 21.472 -1.771 1.00 87.12 362 HIS A N 1
ATOM 2869 C CA . HIS A 1 362 ? 13.930 20.859 -2.677 1.00 87.12 362 HIS A CA 1
ATOM 2870 C C . HIS A 1 362 ? 13.836 19.332 -2.685 1.00 87.12 362 HIS A C 1
ATOM 2872 O O . HIS A 1 362 ? 13.850 18.728 -3.757 1.00 87.12 362 HIS A O 1
ATOM 2878 N N . LEU A 1 363 ? 13.676 18.703 -1.521 1.00 86.06 363 LEU A N 1
ATOM 2879 C CA . LEU A 1 363 ? 13.475 17.265 -1.400 1.00 86.06 363 LEU A CA 1
ATOM 2880 C C . LEU A 1 363 ? 12.189 16.830 -2.104 1.00 86.06 363 LEU A C 1
ATOM 2882 O O . LEU A 1 363 ? 12.218 15.910 -2.916 1.00 86.06 363 LEU A O 1
ATOM 2886 N N . VAL A 1 364 ? 11.068 17.508 -1.842 1.00 89.00 364 VAL A N 1
ATOM 2887 C CA . VAL A 1 364 ? 9.795 17.219 -2.519 1.00 89.00 364 VAL A CA 1
ATOM 2888 C C . VAL A 1 364 ? 9.946 17.382 -4.036 1.00 89.00 364 VAL A C 1
ATOM 2890 O O . VAL A 1 364 ? 9.559 16.486 -4.784 1.00 89.00 364 VAL A O 1
ATOM 2893 N N . ASP A 1 365 ? 10.577 18.453 -4.511 1.00 90.25 365 ASP A N 1
ATOM 2894 C CA . ASP A 1 365 ? 10.800 18.680 -5.941 1.00 90.25 365 ASP A CA 1
ATOM 2895 C C . ASP A 1 365 ? 11.675 17.585 -6.577 1.00 90.25 365 ASP A C 1
ATOM 2897 O O . ASP A 1 365 ? 11.347 17.094 -7.664 1.00 90.25 365 ASP A O 1
ATOM 2901 N N . ARG A 1 366 ? 12.737 17.136 -5.887 1.00 89.44 366 ARG A N 1
ATOM 2902 C CA . ARG A 1 366 ? 13.562 15.985 -6.298 1.00 89.44 366 ARG A CA 1
ATOM 2903 C C . ARG A 1 366 ? 12.731 14.705 -6.389 1.00 89.44 366 ARG A C 1
ATOM 2905 O O . ARG A 1 366 ? 12.809 14.010 -7.402 1.00 89.44 366 ARG A O 1
ATOM 2912 N N . MET A 1 367 ? 11.873 14.433 -5.403 1.00 91.56 367 MET A N 1
ATOM 2913 C CA . MET A 1 367 ? 10.976 13.269 -5.398 1.00 91.56 367 MET A CA 1
ATOM 2914 C C . MET A 1 367 ? 10.000 13.287 -6.583 1.00 91.56 367 MET A C 1
ATOM 2916 O O . MET A 1 367 ? 9.820 12.271 -7.258 1.00 91.56 367 MET A O 1
ATOM 2920 N N . TYR A 1 368 ? 9.406 14.442 -6.897 1.00 93.44 368 TYR A N 1
ATOM 2921 C CA . TYR A 1 368 ? 8.553 14.594 -8.082 1.00 93.44 368 TYR A CA 1
ATOM 2922 C C . TYR A 1 368 ? 9.344 14.436 -9.385 1.00 93.44 368 TYR A C 1
ATOM 2924 O O . TYR A 1 368 ? 8.846 13.828 -10.334 1.00 93.44 368 TYR A O 1
ATOM 2932 N N . GLY A 1 369 ? 10.576 14.948 -9.443 1.00 93.06 369 GLY A N 1
ATOM 2933 C CA . GLY A 1 369 ? 11.490 14.729 -10.564 1.00 93.06 369 GLY A CA 1
ATOM 2934 C C . GLY A 1 369 ? 11.774 13.243 -10.793 1.00 93.06 369 GLY A C 1
ATOM 2935 O O . GLY A 1 369 ? 11.578 12.743 -11.902 1.00 93.06 369 GLY A O 1
ATOM 2936 N N . ALA A 1 370 ? 12.137 12.516 -9.735 1.00 93.31 370 ALA A N 1
ATOM 2937 C CA . ALA A 1 370 ? 12.375 11.076 -9.773 1.00 93.31 370 ALA A CA 1
ATOM 2938 C C . ALA A 1 370 ? 11.127 10.290 -10.202 1.00 93.31 370 ALA A C 1
ATOM 2940 O O . ALA A 1 370 ? 11.222 9.367 -11.009 1.00 93.31 370 ALA A O 1
ATOM 2941 N N . ALA A 1 371 ? 9.942 10.688 -9.733 1.00 95.69 371 ALA A N 1
ATOM 2942 C CA . ALA A 1 371 ? 8.676 10.086 -10.143 1.00 95.69 371 ALA A CA 1
ATOM 2943 C C . ALA A 1 371 ? 8.381 10.279 -11.638 1.00 95.69 371 ALA A C 1
ATOM 2945 O O . ALA A 1 371 ? 7.983 9.319 -12.302 1.00 95.69 371 ALA A O 1
ATOM 2946 N N . ARG A 1 372 ? 8.640 11.472 -12.195 1.00 95.19 372 ARG A N 1
ATOM 2947 C CA . ARG A 1 372 ? 8.518 11.717 -13.646 1.00 95.19 372 ARG A CA 1
ATOM 2948 C C . ARG A 1 372 ? 9.474 10.832 -14.432 1.00 95.19 372 ARG A C 1
ATOM 2950 O O . ARG A 1 372 ? 9.051 10.182 -15.382 1.00 95.19 372 ARG A O 1
ATOM 2957 N N . VAL A 1 373 ? 10.740 10.776 -14.016 1.00 94.44 373 VAL A N 1
ATOM 2958 C CA . VAL A 1 373 ? 11.752 9.927 -14.657 1.00 94.44 373 VAL A CA 1
ATOM 2959 C C . VAL A 1 373 ? 11.329 8.460 -14.599 1.00 94.44 373 VAL A C 1
ATOM 2961 O O . VAL A 1 373 ? 11.330 7.792 -15.628 1.00 94.44 373 VAL A O 1
ATOM 2964 N N . GLY A 1 374 ? 10.887 7.971 -13.439 1.00 95.44 374 GLY A N 1
ATOM 2965 C CA . GLY A 1 374 ? 10.400 6.605 -13.257 1.00 95.44 374 GLY A CA 1
ATOM 2966 C C . GLY A 1 374 ? 9.250 6.239 -14.186 1.00 95.44 374 GLY A C 1
ATOM 2967 O O . GLY A 1 374 ? 9.311 5.221 -14.879 1.00 95.44 374 GLY A O 1
ATOM 2968 N N . LEU A 1 375 ? 8.218 7.085 -14.235 1.00 96.31 375 LEU A N 1
ATOM 2969 C CA . LEU A 1 375 ? 7.091 6.906 -15.148 1.00 96.31 375 LEU A CA 1
ATOM 2970 C C . LEU A 1 375 ? 7.547 6.915 -16.606 1.00 96.31 375 LEU A C 1
ATOM 2972 O O . LEU A 1 375 ? 7.203 6.002 -17.354 1.00 96.31 375 LEU A O 1
ATOM 2976 N N . ALA A 1 376 ? 8.354 7.901 -17.005 1.00 94.44 376 ALA A N 1
ATOM 2977 C CA . ALA A 1 376 ? 8.855 8.014 -18.369 1.00 94.44 376 ALA A CA 1
ATOM 2978 C C . ALA A 1 376 ? 9.680 6.786 -18.775 1.00 94.44 376 ALA A C 1
ATOM 2980 O O . ALA A 1 376 ? 9.499 6.269 -19.876 1.00 94.44 376 ALA A O 1
ATOM 2981 N N . GLN A 1 377 ? 10.534 6.269 -17.883 1.00 93.62 377 GLN A N 1
ATOM 2982 C CA . GLN A 1 377 ? 11.286 5.036 -18.123 1.00 93.62 377 GLN A CA 1
ATOM 2983 C C . GLN A 1 377 ? 10.378 3.825 -18.277 1.00 93.62 377 GLN A C 1
ATOM 2985 O O . GLN A 1 377 ? 10.643 2.966 -19.117 1.00 93.62 377 GLN A O 1
ATOM 2990 N N . TYR A 1 378 ? 9.332 3.722 -17.461 1.00 94.38 378 TYR A N 1
ATOM 2991 C CA . TYR A 1 378 ? 8.385 2.626 -17.584 1.00 94.38 378 TYR A CA 1
ATOM 2992 C C . TYR A 1 378 ? 7.620 2.703 -18.908 1.00 94.38 378 TYR A C 1
ATOM 2994 O O . TYR A 1 378 ? 7.572 1.720 -19.648 1.00 94.38 378 TYR A O 1
ATOM 3002 N N . TYR A 1 379 ? 7.068 3.870 -19.252 1.00 93.00 379 TYR A N 1
ATOM 3003 C CA . TYR A 1 379 ? 6.364 4.067 -20.517 1.00 93.00 379 TYR A CA 1
ATOM 3004 C C . TYR A 1 379 ? 7.266 3.765 -21.716 1.00 93.00 379 TYR A C 1
ATOM 3006 O O . TYR A 1 379 ? 6.873 2.993 -22.591 1.00 93.00 379 TYR A O 1
ATOM 3014 N N . SER A 1 380 ? 8.492 4.290 -21.738 1.00 90.81 380 SER A N 1
ATOM 3015 C CA . SER A 1 380 ? 9.406 4.083 -22.860 1.00 90.81 380 SER A CA 1
ATOM 3016 C C . SER A 1 380 ? 9.905 2.643 -22.990 1.00 90.81 380 SER A C 1
ATOM 3018 O O . SER A 1 380 ? 10.066 2.162 -24.108 1.00 90.81 380 SER A O 1
ATOM 3020 N N . LYS A 1 381 ? 10.133 1.927 -21.882 1.00 87.62 381 LYS A N 1
ATOM 3021 C CA . LYS A 1 381 ? 10.685 0.560 -21.911 1.00 87.62 381 LYS A CA 1
ATOM 3022 C C . LYS A 1 381 ? 9.623 -0.527 -22.028 1.00 87.62 381 LYS A C 1
ATOM 3024 O O . LYS A 1 381 ? 9.873 -1.544 -22.666 1.00 87.62 381 LYS A O 1
ATOM 3029 N N . GLU A 1 382 ? 8.454 -0.340 -21.421 1.00 87.75 382 GLU A N 1
ATOM 3030 C CA . GLU A 1 382 ? 7.441 -1.398 -21.298 1.00 87.75 382 GLU A CA 1
ATOM 3031 C C . GLU A 1 382 ? 6.197 -1.160 -22.147 1.00 87.75 382 GLU A C 1
ATOM 3033 O O . GLU A 1 382 ? 5.563 -2.130 -22.574 1.00 87.75 382 GLU A O 1
ATOM 3038 N N . MET A 1 383 ? 5.821 0.102 -22.378 1.00 86.19 383 MET A N 1
ATOM 3039 C CA . MET A 1 383 ? 4.586 0.446 -23.091 1.00 86.19 383 MET A CA 1
ATOM 3040 C C . MET A 1 383 ? 4.842 0.777 -24.554 1.00 86.19 383 MET A C 1
ATOM 3042 O O . MET A 1 383 ? 4.202 0.183 -25.421 1.00 86.19 383 MET A O 1
ATOM 3046 N N . ALA A 1 384 ? 5.820 1.634 -24.843 1.00 82.25 384 ALA A N 1
ATOM 3047 C CA . ALA A 1 384 ? 6.163 2.018 -26.205 1.00 82.25 384 ALA A CA 1
ATOM 3048 C C . ALA A 1 384 ? 6.474 0.793 -27.099 1.00 82.25 384 ALA A C 1
ATOM 3050 O O . ALA A 1 384 ? 5.847 0.662 -28.147 1.00 82.25 384 ALA A O 1
ATOM 3051 N N . PRO A 1 385 ? 7.270 -0.218 -26.692 1.00 70.44 385 PRO A N 1
ATOM 3052 C CA . PRO A 1 385 ? 7.529 -1.379 -27.555 1.00 70.44 385 PRO A CA 1
ATOM 3053 C C . PRO A 1 385 ? 6.292 -2.231 -27.887 1.00 70.44 385 PRO A C 1
ATOM 3055 O O . PRO A 1 385 ? 6.322 -3.029 -28.823 1.00 70.44 385 PRO A O 1
ATOM 3058 N N . ARG A 1 386 ? 5.183 -2.089 -27.146 1.00 62.94 386 ARG A N 1
ATOM 3059 C CA . ARG A 1 386 ? 3.929 -2.817 -27.421 1.00 62.94 386 ARG A CA 1
ATOM 3060 C C . ARG A 1 386 ? 3.160 -2.254 -28.616 1.00 62.94 386 ARG A C 1
ATOM 3062 O O . ARG A 1 386 ? 2.244 -2.914 -29.097 1.00 62.94 386 ARG A O 1
ATOM 3069 N N . GLY A 1 387 ? 3.558 -1.086 -29.123 1.00 58.78 387 GLY A N 1
ATOM 3070 C CA . GLY A 1 387 ? 3.095 -0.543 -30.400 1.00 58.78 387 GLY A CA 1
ATOM 3071 C C . GLY A 1 387 ? 3.692 -1.224 -31.631 1.00 58.78 387 GLY A C 1
ATOM 3072 O O . GLY A 1 387 ? 3.342 -0.840 -32.745 1.00 58.78 387 GLY A O 1
ATOM 3073 N N . ASN A 1 388 ? 4.579 -2.215 -31.458 1.00 65.25 388 ASN A N 1
ATOM 3074 C CA . ASN A 1 388 ? 5.306 -2.799 -32.575 1.00 65.25 388 ASN A CA 1
ATOM 3075 C C . ASN A 1 388 ? 4.391 -3.584 -33.522 1.00 65.25 388 ASN A C 1
ATOM 3077 O O . ASN A 1 388 ? 3.965 -4.703 -33.224 1.00 65.25 388 ASN A O 1
ATOM 3081 N N . LYS A 1 389 ? 4.108 -3.013 -34.695 1.00 67.44 389 LYS A N 1
ATOM 3082 C CA . LYS A 1 389 ? 3.307 -3.661 -35.737 1.00 67.44 389 LYS A CA 1
ATOM 3083 C C . LYS A 1 389 ? 4.217 -4.166 -36.843 1.00 67.44 389 LYS A C 1
ATOM 3085 O O . LYS A 1 389 ? 4.840 -3.379 -37.551 1.00 67.44 389 LYS A O 1
ATOM 3090 N N . VAL A 1 390 ? 4.239 -5.482 -37.049 1.00 70.31 390 VAL A N 1
ATOM 3091 C CA . VAL A 1 390 ? 4.904 -6.076 -38.215 1.00 70.31 390 VAL A CA 1
ATOM 3092 C C . VAL A 1 390 ? 4.150 -5.657 -39.474 1.00 70.31 390 VAL A C 1
ATOM 3094 O O . VAL A 1 390 ? 3.004 -6.052 -39.687 1.00 70.31 390 VAL A O 1
ATOM 3097 N N . LEU A 1 391 ? 4.799 -4.853 -40.311 1.00 72.19 391 LEU A N 1
ATOM 3098 C CA . LEU A 1 391 ? 4.254 -4.397 -41.586 1.00 72.19 391 LEU A CA 1
ATOM 3099 C C . LEU A 1 391 ? 4.567 -5.374 -42.713 1.00 72.19 391 LEU A C 1
ATOM 3101 O O . LEU A 1 391 ? 3.730 -5.620 -43.578 1.00 72.19 391 LEU A O 1
ATOM 3105 N N . SER A 1 392 ? 5.784 -5.919 -42.725 1.00 71.56 392 SER A N 1
ATOM 3106 C CA . SER A 1 392 ? 6.189 -6.923 -43.706 1.00 71.56 392 SER A CA 1
ATOM 3107 C C . SER A 1 392 ? 7.360 -7.754 -43.196 1.00 71.56 392 SER A C 1
ATOM 3109 O O . SER A 1 392 ? 8.134 -7.306 -42.352 1.00 71.56 392 SER A O 1
ATOM 3111 N N . SER A 1 393 ? 7.504 -8.965 -43.729 1.00 70.75 393 SER A N 1
ATOM 3112 C CA . SER A 1 393 ? 8.664 -9.815 -43.475 1.00 70.75 393 SER A CA 1
ATOM 3113 C C . SER A 1 393 ? 9.212 -10.361 -44.785 1.00 70.75 393 SER A C 1
ATOM 3115 O O . SER A 1 393 ? 8.468 -10.986 -45.543 1.00 70.75 393 SER A O 1
ATOM 3117 N N . HIS A 1 394 ? 10.505 -10.181 -45.021 1.00 67.25 394 HIS A N 1
ATOM 3118 C CA . HIS A 1 394 ? 11.208 -10.683 -46.192 1.00 67.25 394 HIS A CA 1
ATOM 3119 C C . HIS A 1 394 ? 12.300 -11.659 -45.766 1.00 67.25 394 HIS A C 1
ATOM 3121 O O . HIS A 1 394 ? 13.012 -11.449 -44.786 1.00 67.25 394 HIS A O 1
ATOM 3127 N N . LYS A 1 395 ? 12.430 -12.761 -46.506 1.00 58.94 395 LYS A N 1
ATOM 3128 C CA . LYS A 1 395 ? 13.540 -13.700 -46.334 1.00 58.94 395 LYS A CA 1
ATOM 3129 C C . LYS A 1 395 ? 14.612 -13.351 -47.350 1.00 58.94 395 LYS A C 1
ATOM 3131 O O . LYS A 1 395 ? 14.398 -13.518 -48.549 1.00 58.94 395 LYS A O 1
ATOM 3136 N N . VAL A 1 396 ? 15.763 -12.904 -46.871 1.00 57.34 396 VAL A N 1
ATOM 3137 C CA . VAL A 1 396 ? 16.931 -12.658 -47.711 1.00 57.34 396 VAL A CA 1
ATOM 3138 C C . VAL A 1 396 ? 17.793 -13.911 -47.701 1.00 57.34 396 VAL A C 1
ATOM 3140 O O . VAL A 1 396 ? 18.277 -14.369 -46.660 1.00 57.34 396 VAL A O 1
ATOM 3143 N N . ASN A 1 397 ? 17.946 -14.503 -48.885 1.00 51.62 397 ASN A N 1
ATOM 3144 C CA . ASN A 1 397 ? 18.779 -15.679 -49.070 1.00 51.62 397 ASN A CA 1
ATOM 3145 C C . ASN A 1 397 ? 20.249 -15.300 -48.827 1.00 51.62 397 ASN A C 1
ATOM 3147 O O . ASN A 1 397 ? 20.724 -14.286 -49.342 1.00 51.62 397 ASN A O 1
ATOM 3151 N N . LYS A 1 398 ? 20.974 -16.123 -48.061 1.00 45.91 398 LYS A N 1
ATOM 3152 C CA . LYS A 1 398 ? 22.345 -15.862 -47.574 1.00 45.91 398 LYS A CA 1
ATOM 3153 C C . LYS A 1 398 ? 23.348 -15.505 -48.683 1.00 45.91 398 LYS A C 1
ATOM 3155 O O . LYS A 1 398 ? 24.360 -14.869 -48.411 1.00 45.91 398 LYS A O 1
ATOM 3160 N N . ASN A 1 399 ? 23.045 -15.883 -49.923 1.00 41.66 399 ASN A N 1
ATOM 3161 C CA . ASN A 1 399 ? 23.894 -15.685 -51.096 1.00 41.66 399 ASN A CA 1
ATOM 3162 C C . ASN A 1 399 ? 23.848 -14.260 -51.690 1.00 41.66 399 ASN A C 1
ATOM 3164 O O . ASN A 1 399 ? 24.648 -13.977 -52.572 1.00 41.66 399 ASN A O 1
ATOM 3168 N N . ASN A 1 400 ? 22.960 -13.375 -51.216 1.00 38.06 400 ASN A N 1
ATOM 3169 C CA . ASN A 1 400 ? 22.807 -12.002 -51.731 1.00 38.06 400 ASN A CA 1
ATOM 3170 C C . ASN A 1 400 ? 23.332 -10.905 -50.783 1.00 38.06 400 ASN A C 1
ATOM 3172 O O . ASN A 1 400 ? 23.081 -9.726 -51.020 1.00 38.06 400 ASN A O 1
ATOM 3176 N N . VAL A 1 401 ? 24.059 -11.258 -49.718 1.00 39.19 401 VAL A N 1
ATOM 3177 C CA . VAL A 1 401 ? 24.764 -10.259 -48.896 1.00 39.19 401 VAL A CA 1
ATOM 3178 C C . VAL A 1 401 ? 25.943 -9.718 -49.723 1.00 39.19 401 VAL A C 1
ATOM 3180 O O . VAL A 1 401 ? 26.786 -10.524 -50.126 1.00 39.19 401 VAL A O 1
ATOM 3183 N N . PRO A 1 402 ? 26.028 -8.404 -50.015 1.00 34.28 402 PRO A N 1
ATOM 3184 C CA . PRO A 1 402 ? 27.089 -7.854 -50.854 1.00 34.28 402 PRO A CA 1
ATOM 3185 C C . PRO A 1 402 ? 28.471 -8.187 -50.283 1.00 34.28 402 PRO A C 1
ATOM 3187 O O . PRO A 1 402 ? 28.736 -7.965 -49.100 1.00 34.28 402 PRO A O 1
ATOM 3190 N N . GLN A 1 403 ? 29.358 -8.716 -51.127 1.00 40.31 403 GLN A N 1
ATOM 3191 C CA . GLN A 1 403 ? 30.777 -8.840 -50.807 1.00 40.31 403 GLN A CA 1
ATOM 3192 C C . GLN A 1 403 ? 31.351 -7.423 -50.690 1.00 40.31 403 GLN A C 1
ATOM 3194 O O . GLN A 1 403 ? 31.468 -6.719 -51.689 1.00 40.31 403 GLN A O 1
ATOM 3199 N N . GLY A 1 404 ? 31.638 -6.981 -49.465 1.00 36.12 404 GLY A N 1
ATOM 3200 C CA . GLY A 1 404 ? 32.277 -5.691 -49.223 1.00 36.12 404 GLY A CA 1
ATOM 3201 C C . GLY A 1 404 ? 33.647 -5.625 -49.895 1.00 36.12 404 GLY A C 1
ATOM 3202 O O . GLY A 1 404 ? 34.401 -6.600 -49.873 1.00 36.12 404 GLY A O 1
ATOM 3203 N N . ASN A 1 405 ? 33.946 -4.474 -50.498 1.00 32.72 405 ASN A N 1
ATOM 3204 C CA . ASN A 1 405 ? 35.254 -4.179 -51.064 1.00 32.72 405 ASN A CA 1
ATOM 3205 C C . ASN A 1 405 ? 36.341 -4.275 -49.984 1.00 32.72 405 ASN A C 1
ATOM 3207 O O . ASN A 1 405 ? 36.204 -3.765 -48.871 1.00 32.72 405 ASN A O 1
ATOM 3211 N N . GLU A 1 406 ? 37.413 -4.963 -50.357 1.00 37.28 406 GLU A N 1
ATOM 3212 C CA . GLU A 1 406 ? 38.644 -5.151 -49.603 1.00 37.28 406 GLU A CA 1
ATOM 3213 C C . GLU A 1 406 ? 39.349 -3.803 -49.432 1.00 37.28 406 GLU A C 1
ATOM 3215 O O . GLU A 1 406 ? 40.120 -3.419 -50.301 1.00 37.28 406 GLU A O 1
ATOM 3220 N N . GLU A 1 407 ? 39.107 -3.085 -48.334 1.00 35.03 407 GLU A N 1
ATOM 3221 C CA . GLU A 1 407 ? 40.038 -2.016 -47.940 1.00 35.03 407 GLU A CA 1
ATOM 3222 C C . GLU A 1 407 ? 40.277 -1.892 -46.425 1.00 35.03 407 GLU A C 1
ATOM 3224 O O . GLU A 1 407 ? 41.389 -1.551 -46.052 1.00 35.03 407 GLU A O 1
ATOM 3229 N N . ASN A 1 408 ? 39.347 -2.273 -45.530 1.00 35.22 408 ASN A N 1
ATOM 3230 C CA . ASN A 1 408 ? 39.518 -1.988 -44.085 1.00 35.22 408 ASN A CA 1
ATOM 3231 C C . ASN A 1 408 ? 39.204 -3.124 -43.085 1.00 35.22 408 ASN A C 1
ATOM 3233 O O . ASN A 1 408 ? 39.089 -2.864 -41.891 1.00 35.22 408 ASN A O 1
ATOM 3237 N N . GLY A 1 409 ? 39.058 -4.383 -43.514 1.00 38.69 409 GLY A N 1
ATOM 3238 C CA . GLY A 1 409 ? 38.952 -5.519 -42.575 1.00 38.69 409 GLY A CA 1
ATOM 3239 C C . GLY A 1 409 ? 37.725 -5.529 -41.640 1.00 38.69 409 GLY A C 1
ATOM 3240 O O . GLY A 1 409 ? 37.710 -6.284 -40.672 1.00 38.69 409 GLY A O 1
ATOM 3241 N N . GLN A 1 410 ? 36.690 -4.722 -41.904 1.00 39.22 410 GLN A N 1
ATOM 3242 C CA . GLN A 1 410 ? 35.461 -4.681 -41.102 1.00 39.22 410 GLN A CA 1
ATOM 3243 C C . GLN A 1 410 ? 34.340 -5.526 -41.729 1.00 39.22 410 GLN A C 1
ATOM 3245 O O . GLN A 1 410 ? 34.003 -5.366 -42.902 1.00 39.22 410 GLN A O 1
ATOM 3250 N N . TYR A 1 411 ? 33.739 -6.416 -40.931 1.00 43.81 411 TYR A N 1
ATOM 3251 C CA . TYR A 1 411 ? 32.587 -7.232 -41.327 1.00 43.81 411 TYR A CA 1
ATOM 3252 C C . TYR A 1 411 ? 31.291 -6.410 -41.361 1.00 43.81 411 TYR A C 1
ATOM 3254 O O . TYR A 1 411 ? 31.000 -5.661 -40.426 1.00 43.81 411 TYR A O 1
ATOM 3262 N N . SER A 1 412 ? 30.460 -6.625 -42.384 1.00 47.47 412 SER A N 1
ATOM 3263 C CA . SER A 1 412 ? 29.094 -6.083 -42.452 1.00 47.47 412 SER A CA 1
ATOM 3264 C C . SER A 1 412 ? 28.192 -6.640 -41.336 1.00 47.47 412 SER A C 1
ATOM 3266 O O . SER A 1 412 ? 28.412 -7.749 -40.843 1.00 47.47 412 SER A O 1
ATOM 3268 N N . ALA A 1 413 ? 27.128 -5.918 -40.966 1.00 48.69 413 ALA A N 1
ATOM 3269 C CA . ALA A 1 413 ? 26.182 -6.333 -39.918 1.00 48.69 413 ALA A CA 1
ATOM 3270 C C . ALA A 1 413 ? 25.584 -7.740 -40.156 1.00 48.69 413 ALA A C 1
ATOM 3272 O O . ALA A 1 413 ? 25.456 -8.544 -39.231 1.00 48.69 413 ALA A O 1
ATOM 3273 N N . ALA A 1 414 ? 25.314 -8.086 -41.419 1.00 47.69 414 ALA A N 1
ATOM 3274 C CA . ALA A 1 414 ? 24.853 -9.414 -41.817 1.00 47.69 414 ALA A CA 1
ATOM 3275 C C . ALA A 1 414 ? 25.908 -10.513 -41.570 1.00 47.69 414 ALA A C 1
ATOM 3277 O O . ALA A 1 414 ? 25.569 -11.614 -41.135 1.00 47.69 414 ALA A O 1
ATOM 3278 N N . GLN A 1 415 ? 27.192 -10.222 -41.799 1.00 50.62 415 GLN A N 1
ATOM 3279 C CA . GLN A 1 415 ? 28.292 -11.151 -41.512 1.00 50.62 415 GLN A CA 1
ATOM 3280 C C . GLN A 1 415 ? 28.499 -11.330 -40.001 1.00 50.62 415 GLN A C 1
ATOM 3282 O O . GLN A 1 415 ? 28.672 -12.458 -39.541 1.00 50.62 415 GLN A O 1
ATOM 3287 N N . GLN A 1 416 ? 28.390 -10.254 -39.216 1.00 52.16 416 GLN A N 1
ATOM 3288 C CA . GLN A 1 416 ? 28.483 -10.312 -37.752 1.00 52.16 416 GLN A CA 1
ATOM 3289 C C . GLN A 1 416 ? 27.386 -11.200 -37.136 1.00 52.16 416 GLN A C 1
ATOM 3291 O O . GLN A 1 416 ? 27.659 -11.989 -36.228 1.00 52.16 416 GLN A O 1
ATOM 3296 N N . LEU A 1 417 ? 26.158 -11.143 -37.666 1.00 51.22 417 LEU A N 1
ATOM 3297 C CA . LEU A 1 417 ? 25.046 -12.005 -37.243 1.00 51.22 417 LEU A CA 1
ATOM 3298 C C . LEU A 1 417 ? 25.326 -13.496 -37.497 1.00 51.22 417 LEU A C 1
ATOM 3300 O O . LEU A 1 417 ? 25.039 -14.333 -36.638 1.00 51.22 417 LEU A O 1
ATOM 3304 N N . VAL A 1 418 ? 25.930 -13.830 -38.643 1.00 50.94 418 VAL A N 1
ATOM 3305 C CA . VAL A 1 418 ? 26.325 -15.209 -38.979 1.00 50.94 418 VAL A CA 1
ATOM 3306 C C . VAL A 1 418 ? 27.430 -15.707 -38.040 1.00 50.94 418 VAL A C 1
ATOM 3308 O O . VAL A 1 418 ? 27.321 -16.814 -37.512 1.00 50.94 418 VAL A O 1
ATOM 3311 N N . ILE A 1 419 ? 28.448 -14.884 -37.769 1.00 50.25 419 ILE A N 1
ATOM 3312 C CA . ILE A 1 419 ? 29.558 -15.220 -36.860 1.00 50.25 419 ILE A CA 1
ATOM 3313 C C . ILE A 1 419 ? 29.042 -15.452 -35.429 1.00 50.25 419 ILE A C 1
ATOM 3315 O O . ILE A 1 419 ? 29.363 -16.467 -34.802 1.00 50.25 419 ILE A O 1
ATOM 3319 N N . LYS A 1 420 ? 28.168 -14.570 -34.921 1.00 51.88 420 LYS A N 1
ATOM 3320 C CA . LYS A 1 420 ? 27.551 -14.705 -33.588 1.00 51.88 420 LYS A CA 1
ATOM 3321 C C . LYS A 1 420 ? 26.735 -15.997 -33.455 1.00 51.88 420 LYS A C 1
ATOM 3323 O O . LYS A 1 420 ? 26.764 -16.625 -32.397 1.00 51.88 420 LYS A O 1
ATOM 3328 N N . ALA A 1 421 ? 26.052 -16.422 -34.519 1.00 51.34 421 ALA A N 1
ATOM 3329 C CA . ALA A 1 421 ? 25.273 -17.660 -34.537 1.00 51.34 421 ALA A CA 1
ATOM 3330 C C . ALA A 1 421 ? 26.140 -18.934 -34.573 1.00 51.34 421 ALA A C 1
ATOM 3332 O O . ALA A 1 421 ? 25.717 -19.974 -34.066 1.00 51.34 421 ALA A O 1
ATOM 3333 N N . GLU A 1 422 ? 27.351 -18.872 -35.137 1.00 52.66 422 GLU A N 1
ATOM 3334 C CA . GLU A 1 422 ? 28.275 -20.014 -35.201 1.00 52.66 422 GLU A CA 1
ATOM 3335 C C . GLU A 1 422 ? 29.191 -20.123 -33.950 1.00 52.66 422 GLU A C 1
ATOM 3337 O O . GLU A 1 422 ? 29.765 -21.191 -33.717 1.00 52.66 422 GLU A O 1
ATOM 3342 N N . LYS A 1 423 ? 29.230 -19.106 -33.058 1.00 54.75 423 LYS A N 1
ATOM 3343 C CA . LYS A 1 423 ? 29.954 -19.079 -31.750 1.00 54.75 423 LYS A CA 1
ATOM 3344 C C . LYS A 1 423 ? 29.865 -20.379 -30.913 1.00 54.75 423 LYS A C 1
ATOM 3346 O O . LYS A 1 423 ? 30.887 -20.824 -30.391 1.00 54.75 423 LYS A O 1
ATOM 3351 N N . PRO A 1 424 ? 28.713 -21.068 -30.792 1.00 55.41 424 PRO A N 1
ATOM 3352 C CA . PRO A 1 424 ? 28.625 -22.309 -30.014 1.00 55.41 424 PRO A CA 1
ATOM 3353 C C . PRO A 1 424 ? 29.396 -23.495 -30.615 1.00 55.41 424 PRO A C 1
ATOM 3355 O O . PRO A 1 424 ? 29.765 -24.422 -29.892 1.00 55.41 424 PRO A O 1
ATOM 3358 N N . ILE A 1 425 ? 29.613 -23.507 -31.933 1.00 58.88 425 ILE A N 1
ATOM 3359 C CA . ILE A 1 425 ? 30.416 -24.534 -32.611 1.00 58.88 425 ILE A CA 1
ATOM 3360 C C . ILE A 1 425 ? 31.899 -24.308 -32.287 1.00 58.88 425 ILE A C 1
ATOM 3362 O O . ILE A 1 425 ? 32.621 -25.263 -32.005 1.00 58.88 425 ILE A O 1
ATOM 3366 N N . TRP A 1 426 ? 32.313 -23.044 -32.216 1.00 60.09 426 TRP A N 1
ATOM 3367 C CA . TRP A 1 426 ? 33.669 -22.624 -31.866 1.00 60.09 426 TRP A CA 1
ATOM 3368 C C . TRP A 1 426 ? 34.054 -22.978 -30.432 1.00 60.09 426 TRP A C 1
ATOM 3370 O O . TRP A 1 426 ? 35.092 -23.599 -30.202 1.00 60.09 426 TRP A O 1
ATOM 3380 N N . ASN A 1 427 ? 33.154 -22.731 -29.478 1.00 60.25 427 ASN A N 1
ATOM 338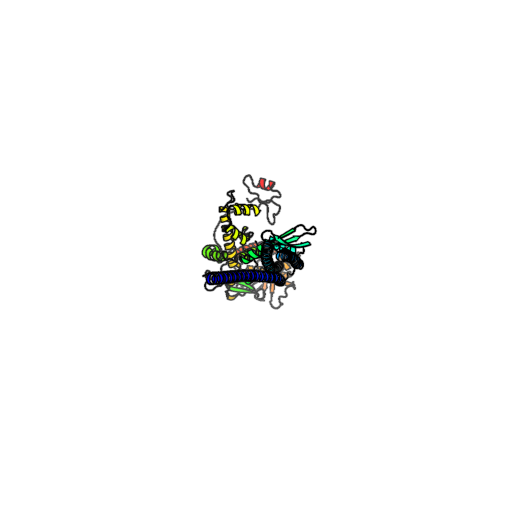1 C CA . ASN A 1 427 ? 33.355 -23.155 -28.090 1.00 60.25 427 ASN A CA 1
ATOM 3382 C C . ASN A 1 427 ? 33.532 -24.680 -27.975 1.00 60.25 427 ASN A C 1
ATOM 3384 O O . ASN A 1 427 ? 34.274 -25.165 -27.123 1.00 60.25 427 ASN A O 1
ATOM 3388 N N . LYS A 1 428 ? 32.888 -25.461 -28.855 1.00 64.44 428 LYS A N 1
ATOM 3389 C CA . LYS A 1 428 ? 33.053 -26.921 -28.889 1.00 64.44 428 LYS A CA 1
ATOM 3390 C C . LYS A 1 428 ? 34.403 -27.356 -29.460 1.00 64.44 428 LYS A C 1
ATOM 3392 O O . LYS A 1 428 ? 34.916 -28.361 -28.980 1.00 64.44 428 LYS A O 1
ATOM 3397 N N . LEU A 1 429 ? 34.968 -26.643 -30.437 1.00 66.81 429 LEU A N 1
ATOM 3398 C CA . LEU A 1 429 ? 36.304 -26.934 -30.978 1.00 66.81 429 LEU A CA 1
ATOM 3399 C C . LEU A 1 429 ? 37.377 -26.745 -29.897 1.00 66.81 429 LEU A C 1
ATOM 3401 O O . LEU A 1 429 ? 38.125 -27.681 -29.618 1.00 66.81 429 LEU A O 1
ATOM 3405 N N . HIS A 1 430 ? 37.380 -25.597 -29.213 1.00 66.06 430 HIS A N 1
ATOM 3406 C CA . HIS A 1 430 ? 38.314 -25.340 -28.110 1.00 66.06 430 HIS A CA 1
ATOM 3407 C C . HIS A 1 430 ? 38.154 -26.324 -26.949 1.00 66.06 430 HIS A C 1
ATOM 3409 O O . HIS A 1 430 ? 39.146 -26.780 -26.388 1.00 66.06 430 HIS A O 1
ATOM 3415 N N . ALA A 1 431 ? 36.918 -26.703 -26.610 1.00 64.19 431 ALA A N 1
ATOM 3416 C CA . ALA A 1 431 ? 36.677 -27.652 -25.528 1.00 64.19 431 ALA A CA 1
ATOM 3417 C C . ALA A 1 431 ? 37.067 -29.099 -25.882 1.00 64.19 431 ALA A C 1
ATOM 3419 O O . ALA A 1 431 ? 37.494 -29.846 -25.006 1.00 64.19 431 ALA A O 1
ATOM 3420 N N . LYS A 1 432 ? 36.881 -29.531 -27.139 1.00 67.56 432 LYS A N 1
ATOM 3421 C CA . LYS A 1 432 ? 37.014 -30.949 -27.527 1.00 67.56 432 LYS A CA 1
ATOM 3422 C C . LYS A 1 432 ? 38.307 -31.300 -28.248 1.00 67.56 432 LYS A C 1
ATOM 3424 O O . LYS A 1 432 ? 38.654 -32.476 -28.284 1.00 67.56 432 LYS A O 1
ATOM 3429 N N . ALA A 1 433 ? 38.998 -30.328 -28.830 1.00 70.38 433 ALA A N 1
ATOM 3430 C CA . ALA A 1 433 ? 40.285 -30.540 -29.482 1.00 70.38 433 ALA A CA 1
ATOM 3431 C C . ALA A 1 433 ? 41.276 -29.403 -29.168 1.00 70.38 433 ALA A C 1
ATOM 3433 O O . ALA A 1 433 ? 41.806 -28.775 -30.086 1.00 70.38 433 ALA A O 1
ATOM 3434 N N . PRO A 1 434 ? 41.563 -29.143 -27.876 1.00 70.31 434 PRO A N 1
ATOM 3435 C CA . PRO A 1 434 ? 42.476 -28.072 -27.471 1.00 70.31 434 PRO A CA 1
ATOM 3436 C C . PRO A 1 434 ? 43.896 -28.263 -28.026 1.00 70.31 434 PRO A C 1
ATOM 3438 O O . PRO A 1 434 ? 44.597 -27.289 -28.277 1.00 70.31 434 PRO A O 1
ATOM 3441 N N . SER A 1 435 ? 44.310 -29.509 -28.281 1.00 72.06 435 SER A N 1
ATOM 3442 C CA . SER A 1 435 ? 45.625 -29.840 -28.841 1.00 72.06 435 SER A CA 1
ATOM 3443 C C . SER A 1 435 ? 45.868 -29.267 -30.239 1.00 72.06 435 SER A C 1
ATOM 3445 O O . SER A 1 435 ? 47.023 -29.051 -30.593 1.00 72.06 435 SER A O 1
ATOM 3447 N N . ILE A 1 436 ? 44.816 -28.974 -31.013 1.00 76.31 436 ILE A N 1
ATOM 3448 C CA . ILE A 1 436 ? 44.941 -28.354 -32.340 1.00 76.31 436 ILE A CA 1
ATOM 3449 C C . ILE A 1 436 ? 45.563 -26.957 -32.228 1.00 76.31 436 ILE A C 1
ATOM 3451 O O . ILE A 1 436 ? 46.391 -26.577 -33.050 1.00 76.31 436 ILE A O 1
ATOM 3455 N N . PHE A 1 437 ? 45.240 -26.215 -31.169 1.00 71.94 437 PHE A N 1
ATOM 3456 C CA . PHE A 1 437 ? 45.747 -24.857 -30.956 1.00 71.94 437 PHE A CA 1
ATOM 3457 C C . PHE A 1 437 ? 47.206 -24.820 -30.481 1.00 71.94 437 PHE A C 1
ATOM 3459 O O . PHE A 1 437 ? 47.835 -23.769 -30.529 1.00 71.94 437 PHE A O 1
ATOM 3466 N N . ASN A 1 438 ? 47.766 -25.975 -30.109 1.00 71.06 438 ASN A N 1
ATOM 3467 C CA . ASN A 1 438 ? 49.185 -26.136 -29.785 1.00 71.06 438 ASN A CA 1
ATOM 3468 C C . ASN A 1 438 ? 50.021 -26.597 -30.992 1.00 71.06 438 ASN A C 1
ATOM 3470 O O . ASN A 1 438 ? 51.227 -26.791 -30.857 1.00 71.06 438 ASN A O 1
ATOM 3474 N N . MET A 1 439 ? 49.400 -26.803 -32.159 1.00 74.06 439 MET A N 1
ATOM 3475 C CA . MET A 1 439 ? 50.118 -27.185 -33.375 1.00 74.06 439 MET A CA 1
ATOM 3476 C C . MET A 1 439 ? 50.876 -25.989 -33.973 1.00 74.06 439 MET A C 1
ATOM 3478 O O . MET A 1 439 ? 50.428 -24.840 -33.810 1.00 74.06 439 MET A O 1
ATOM 3482 N N . PRO A 1 440 ? 51.985 -26.251 -34.696 1.00 71.94 440 PRO A N 1
ATOM 3483 C CA . PRO A 1 440 ? 52.649 -25.261 -35.535 1.00 71.94 440 PRO A CA 1
ATOM 3484 C C . PRO A 1 440 ? 51.656 -24.539 -36.455 1.00 71.94 440 PRO A C 1
ATOM 3486 O O . PRO A 1 440 ? 50.703 -25.137 -36.959 1.00 71.94 440 PRO A O 1
ATOM 3489 N N . GLU A 1 441 ? 51.872 -23.242 -36.661 1.00 63.28 441 GLU A N 1
ATOM 3490 C CA . GLU A 1 441 ? 50.983 -22.342 -37.413 1.00 63.28 441 GLU A CA 1
ATOM 3491 C C . GLU A 1 441 ? 50.597 -22.890 -38.799 1.00 63.28 441 GLU A C 1
ATOM 3493 O O . GLU A 1 441 ? 49.423 -22.900 -39.169 1.00 63.28 441 GLU A O 1
ATOM 3498 N N . ASN A 1 442 ? 51.569 -23.453 -39.516 1.00 63.94 442 ASN A N 1
ATOM 3499 C CA . ASN A 1 442 ? 51.412 -24.059 -40.839 1.00 63.94 442 ASN A CA 1
ATOM 3500 C C . ASN A 1 442 ? 50.573 -25.357 -40.855 1.00 63.94 442 ASN A C 1
ATOM 3502 O O . ASN A 1 442 ? 50.109 -25.780 -41.916 1.00 63.94 442 ASN A O 1
ATOM 3506 N N . GLU A 1 443 ? 50.364 -25.999 -39.706 1.00 71.69 443 GLU A N 1
ATOM 3507 C CA . GLU A 1 443 ? 49.610 -27.255 -39.572 1.00 71.69 443 GLU A CA 1
ATOM 3508 C C . GLU A 1 443 ? 48.222 -27.042 -38.954 1.00 71.69 443 GLU A C 1
ATOM 3510 O O . GLU A 1 443 ? 47.282 -27.795 -39.234 1.00 71.69 443 GLU A O 1
ATOM 3515 N N . ARG A 1 444 ? 48.066 -25.969 -38.171 1.00 74.69 444 ARG A N 1
ATOM 3516 C CA . ARG A 1 444 ? 46.853 -25.654 -37.411 1.00 74.69 444 ARG A CA 1
ATOM 3517 C C . ARG A 1 444 ? 45.618 -25.498 -38.297 1.00 74.69 444 ARG A C 1
ATOM 3519 O O . ARG A 1 444 ? 44.597 -26.127 -38.029 1.00 74.69 444 ARG A O 1
ATOM 3526 N N . ALA A 1 445 ? 45.706 -24.732 -39.386 1.00 71.00 445 ALA A N 1
ATOM 3527 C CA . ALA A 1 445 ? 44.575 -24.511 -40.295 1.00 71.00 445 ALA A CA 1
ATOM 3528 C C . ALA A 1 445 ? 44.044 -25.826 -40.903 1.00 71.00 445 ALA A C 1
ATOM 3530 O O . ALA A 1 445 ? 42.834 -26.065 -40.957 1.00 71.00 445 ALA A O 1
ATOM 3531 N N . ASN A 1 446 ? 44.950 -26.726 -41.296 1.00 76.31 446 ASN A N 1
ATOM 3532 C CA . ASN A 1 446 ? 44.597 -28.039 -41.836 1.00 76.31 446 ASN A CA 1
ATOM 3533 C C . ASN A 1 446 ? 43.984 -28.954 -40.768 1.00 76.31 446 ASN A C 1
ATOM 3535 O O . ASN A 1 446 ? 43.011 -29.652 -41.054 1.00 76.31 446 ASN A O 1
ATOM 3539 N N . ALA A 1 447 ? 44.507 -28.930 -39.542 1.00 75.25 447 ALA A N 1
ATOM 3540 C CA . ALA A 1 447 ? 43.975 -29.708 -38.428 1.00 75.25 447 ALA A CA 1
ATOM 3541 C C . ALA A 1 447 ? 42.572 -29.241 -38.003 1.00 75.25 447 ALA A C 1
ATOM 3543 O O . ALA A 1 447 ? 41.698 -30.072 -37.752 1.00 75.25 447 ALA A O 1
ATOM 3544 N N . ILE A 1 448 ? 42.311 -27.929 -38.004 1.00 73.19 448 ILE A N 1
ATOM 3545 C CA . ILE A 1 448 ? 40.973 -27.374 -37.753 1.00 73.19 448 ILE A CA 1
ATOM 3546 C C . ILE A 1 448 ? 39.997 -27.808 -38.860 1.00 73.19 448 ILE A C 1
ATOM 3548 O O . ILE A 1 448 ? 38.899 -28.286 -38.569 1.00 73.19 448 ILE A O 1
ATOM 3552 N N . VAL A 1 449 ? 40.398 -27.716 -40.133 1.00 73.50 449 VAL A N 1
ATOM 3553 C CA . VAL A 1 449 ? 39.598 -28.203 -41.272 1.00 73.50 449 VAL A CA 1
ATOM 3554 C C . VAL A 1 449 ? 39.297 -29.699 -41.156 1.00 73.50 449 VAL A C 1
ATOM 3556 O O . VAL A 1 449 ? 38.160 -30.126 -41.373 1.00 73.50 449 VAL A O 1
ATOM 3559 N N . GLN A 1 450 ? 40.291 -30.509 -40.790 1.00 75.81 450 GLN A N 1
ATOM 3560 C CA . GLN A 1 450 ? 40.104 -31.939 -40.560 1.00 75.81 450 GLN A CA 1
ATOM 3561 C C . GLN A 1 450 ? 39.151 -32.200 -39.397 1.00 75.81 450 GLN A C 1
ATOM 3563 O O . GLN A 1 450 ? 38.284 -33.061 -39.518 1.00 75.81 450 GLN A O 1
ATOM 3568 N N . TRP A 1 451 ? 39.245 -31.449 -38.299 1.00 72.69 451 TRP A N 1
ATOM 3569 C CA . TRP A 1 451 ? 38.327 -31.576 -37.170 1.00 72.69 451 TRP A CA 1
ATOM 3570 C C . TRP A 1 451 ? 36.883 -31.265 -37.571 1.00 72.69 451 TRP A C 1
ATOM 3572 O O . TRP A 1 451 ? 35.976 -32.036 -37.247 1.00 72.69 451 TRP A O 1
ATOM 3582 N N . PHE A 1 452 ? 36.667 -30.198 -38.343 1.00 69.94 452 PHE A N 1
ATOM 3583 C CA . PHE A 1 452 ? 35.345 -29.845 -38.859 1.00 69.94 452 PHE A CA 1
ATOM 3584 C C . PHE A 1 452 ? 34.770 -30.899 -39.805 1.00 69.94 452 PHE A C 1
ATOM 3586 O O . PHE A 1 452 ? 33.582 -31.211 -39.734 1.00 69.94 452 PHE A O 1
ATOM 3593 N N . ASN A 1 453 ? 35.609 -31.482 -40.662 1.00 69.75 453 ASN A N 1
ATOM 3594 C CA . ASN A 1 453 ? 35.187 -32.510 -41.612 1.00 69.75 453 ASN A CA 1
ATOM 3595 C C . ASN A 1 453 ? 35.056 -33.917 -40.985 1.00 69.75 453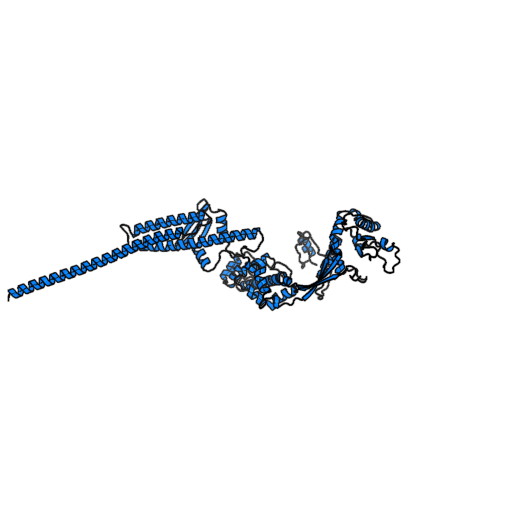 ASN A C 1
ATOM 3597 O O . ASN A 1 453 ? 34.349 -34.754 -41.542 1.00 69.75 453 ASN A O 1
ATOM 3601 N N . SER A 1 454 ? 35.720 -34.196 -39.856 1.00 63.72 454 SER A N 1
ATOM 3602 C CA . SER A 1 454 ? 35.726 -35.511 -39.182 1.00 63.72 454 SER A CA 1
ATOM 3603 C C . SER A 1 454 ? 34.744 -35.622 -38.014 1.00 63.72 454 SER A C 1
ATOM 3605 O O . SER A 1 454 ? 34.337 -36.726 -37.645 1.00 63.72 454 SER A O 1
ATOM 3607 N N . SER A 1 455 ? 34.334 -34.501 -37.418 1.00 55.72 455 SER A N 1
ATOM 3608 C CA . SER A 1 455 ? 33.471 -34.512 -36.240 1.00 55.72 455 SER A CA 1
ATOM 3609 C C . SER A 1 455 ? 32.033 -34.914 -36.584 1.00 55.72 455 SER A C 1
ATOM 3611 O O . SER A 1 455 ? 31.260 -34.132 -37.136 1.00 55.72 455 SER A O 1
ATOM 3613 N N . ALA A 1 456 ? 31.606 -36.087 -36.104 1.00 48.91 456 ALA A N 1
ATOM 3614 C CA . ALA A 1 456 ? 30.214 -36.567 -36.097 1.00 48.91 456 ALA A CA 1
ATOM 3615 C C . ALA A 1 456 ? 29.218 -35.676 -35.299 1.00 48.91 456 ALA A C 1
ATOM 3617 O O . ALA A 1 456 ? 28.060 -36.038 -35.095 1.00 48.91 456 ALA A O 1
ATOM 3618 N N . LEU A 1 457 ? 29.651 -34.495 -34.836 1.00 45.50 457 LEU A N 1
ATOM 3619 C CA . LEU A 1 457 ? 28.835 -33.474 -34.167 1.00 45.50 457 LEU A CA 1
ATOM 3620 C C . LEU A 1 457 ? 27.900 -32.724 -35.122 1.00 45.50 457 LEU A C 1
ATOM 3622 O O . LEU A 1 457 ? 26.950 -32.085 -34.666 1.00 45.50 457 LEU A O 1
ATOM 3626 N N . HIS A 1 458 ? 28.106 -32.849 -36.432 1.00 47.81 458 HIS A N 1
ATOM 3627 C CA . HIS A 1 458 ? 27.113 -32.463 -37.417 1.00 47.81 458 HIS A CA 1
ATOM 3628 C C . HIS A 1 458 ? 26.089 -33.597 -37.588 1.00 47.81 458 HIS A C 1
ATOM 3630 O O . HIS A 1 458 ? 26.134 -34.351 -38.552 1.00 47.81 458 HIS A O 1
ATOM 3636 N N . LYS A 1 459 ? 25.043 -33.620 -36.749 1.00 41.88 459 LYS A N 1
ATOM 3637 C CA . LYS A 1 459 ? 23.698 -34.012 -37.230 1.00 41.88 459 LYS A CA 1
ATOM 3638 C C . LYS A 1 459 ? 23.146 -32.933 -38.185 1.00 41.88 459 LYS A C 1
ATOM 3640 O O . LYS A 1 459 ? 21.986 -32.550 -38.106 1.00 41.88 459 LYS A O 1
ATOM 3645 N N . VAL A 1 460 ? 23.987 -32.409 -39.073 1.00 38.50 460 VAL A N 1
ATOM 3646 C CA . VAL A 1 460 ? 23.524 -31.792 -40.309 1.00 38.50 460 VAL A CA 1
ATOM 3647 C C . VAL A 1 460 ? 23.324 -33.001 -41.210 1.00 38.50 460 VAL A C 1
ATOM 3649 O O . VAL A 1 460 ? 24.302 -33.714 -41.442 1.00 38.50 460 VAL A O 1
ATOM 3652 N N . PRO A 1 461 ? 22.092 -33.336 -41.626 1.00 33.97 461 PRO A N 1
ATOM 3653 C CA . PRO A 1 461 ? 21.889 -34.486 -42.488 1.00 33.97 461 PRO A CA 1
ATOM 3654 C C . PRO A 1 461 ? 22.870 -34.377 -43.654 1.00 33.97 461 PRO A C 1
ATOM 3656 O O . PRO A 1 461 ? 23.000 -33.316 -44.267 1.00 33.97 461 PRO A O 1
ATOM 3659 N N . SER A 1 462 ? 23.551 -35.479 -43.954 1.00 39.03 462 SER A N 1
ATOM 3660 C CA . SER A 1 462 ? 24.502 -35.684 -45.054 1.00 39.03 462 SER A CA 1
ATOM 3661 C C . SER A 1 462 ? 23.915 -35.425 -46.458 1.00 39.03 462 SER A C 1
ATOM 3663 O O . SER A 1 462 ? 24.459 -35.866 -47.464 1.00 39.03 462 SER A O 1
ATOM 3665 N N . LYS A 1 463 ? 22.811 -34.675 -46.549 1.00 40.00 463 LYS A N 1
ATOM 3666 C CA . LYS A 1 463 ? 22.097 -34.279 -47.758 1.00 40.00 463 LYS A CA 1
ATOM 3667 C C . LYS A 1 463 ? 22.459 -32.883 -48.292 1.00 40.00 463 LYS A C 1
ATOM 3669 O O . LYS A 1 463 ? 21.929 -32.529 -49.335 1.00 40.00 463 LYS A O 1
ATOM 3674 N N . GLN A 1 464 ? 23.342 -32.094 -47.661 1.00 48.03 464 GLN A N 1
ATOM 3675 C CA . GLN A 1 464 ? 23.624 -30.709 -48.116 1.00 48.03 464 GLN A CA 1
ATOM 3676 C C . GLN A 1 464 ? 25.100 -30.345 -48.379 1.00 48.03 464 GLN A C 1
ATOM 3678 O O . GLN A 1 464 ? 25.462 -29.177 -48.313 1.00 48.03 464 GLN A O 1
ATOM 3683 N N . GLY A 1 465 ? 25.966 -31.304 -48.726 1.00 53.38 465 GLY A N 1
ATOM 3684 C CA . GLY A 1 465 ? 27.235 -30.996 -49.416 1.00 53.38 465 GLY A CA 1
ATOM 3685 C C . GLY A 1 465 ? 28.165 -29.974 -48.738 1.00 53.38 465 GLY A C 1
ATOM 3686 O O . GLY A 1 465 ? 28.891 -29.281 -49.447 1.00 53.38 465 GLY A O 1
ATOM 3687 N N . VAL A 1 466 ? 28.133 -29.857 -47.404 1.00 57.59 466 VAL A N 1
ATOM 3688 C CA . VAL A 1 466 ? 28.979 -28.918 -46.653 1.00 57.59 466 VAL A CA 1
ATOM 3689 C C . VAL A 1 466 ? 30.391 -29.486 -46.518 1.00 57.59 466 VAL A C 1
ATOM 3691 O O . VAL A 1 466 ? 30.546 -30.624 -46.079 1.00 57.59 466 VAL A O 1
ATOM 3694 N N . ARG A 1 467 ? 31.416 -28.715 -46.888 1.00 65.25 467 ARG A N 1
ATOM 3695 C CA . ARG A 1 467 ? 32.837 -29.059 -46.733 1.00 65.25 467 ARG A CA 1
ATOM 3696 C C . ARG A 1 467 ? 33.609 -27.859 -46.217 1.00 65.25 467 ARG A C 1
ATOM 3698 O O . ARG A 1 467 ? 33.373 -26.744 -46.672 1.00 65.25 467 ARG A O 1
ATOM 3705 N N . PHE A 1 468 ? 34.549 -28.095 -45.315 1.00 72.00 468 PHE A N 1
ATOM 3706 C CA . PHE A 1 468 ? 35.484 -27.070 -44.865 1.00 72.00 468 PHE A CA 1
ATOM 3707 C C . PHE A 1 468 ? 36.825 -27.273 -45.557 1.00 72.00 468 PHE A C 1
ATOM 3709 O O . PHE A 1 468 ? 37.241 -28.418 -45.742 1.00 72.00 468 PHE A O 1
ATOM 3716 N N . MET A 1 469 ? 37.467 -26.191 -45.986 1.00 70.88 469 MET A N 1
ATOM 3717 C CA . MET A 1 469 ? 38.750 -26.228 -46.692 1.00 70.88 469 MET A CA 1
ATOM 3718 C C . MET A 1 469 ? 39.586 -25.011 -46.310 1.00 70.88 469 MET A C 1
ATOM 3720 O O . MET A 1 469 ? 39.034 -23.945 -46.043 1.00 70.88 469 MET A O 1
ATOM 3724 N N . THR A 1 470 ? 40.905 -25.151 -46.295 1.00 75.88 470 THR A N 1
ATOM 3725 C CA . THR A 1 470 ? 41.798 -23.994 -46.181 1.00 75.88 470 THR A CA 1
ATOM 3726 C C . THR A 1 470 ? 41.802 -23.208 -47.493 1.00 75.88 470 THR A C 1
ATOM 3728 O O . THR A 1 470 ? 41.498 -23.750 -48.563 1.00 75.88 470 THR A O 1
ATOM 3731 N N . GLY A 1 471 ? 42.189 -21.934 -47.457 1.00 70.50 471 GLY A N 1
ATOM 3732 C CA . GLY A 1 471 ? 42.359 -21.158 -48.683 1.00 70.50 471 GLY A CA 1
ATOM 3733 C C . GLY A 1 471 ? 43.423 -21.752 -49.606 1.00 70.50 471 GLY A C 1
ATOM 3734 O O . GLY A 1 471 ? 43.246 -21.744 -50.820 1.00 70.50 471 GLY A O 1
ATOM 3735 N N . SER A 1 472 ? 44.465 -22.384 -49.057 1.00 72.88 472 SER A N 1
ATOM 3736 C CA . SER A 1 472 ? 45.456 -23.149 -49.828 1.00 72.88 472 SER A CA 1
ATOM 3737 C C . SER A 1 472 ? 44.835 -24.355 -50.545 1.00 72.88 472 SER A C 1
ATOM 3739 O O . SER A 1 472 ? 45.100 -24.563 -51.729 1.00 72.88 472 SER A O 1
ATOM 3741 N N . GLN A 1 473 ? 43.950 -25.104 -49.881 1.00 75.19 473 GLN A N 1
ATOM 3742 C CA . GLN A 1 473 ? 43.207 -26.210 -50.493 1.00 75.19 473 GLN A CA 1
ATOM 3743 C C . GLN A 1 473 ? 42.229 -25.723 -51.574 1.00 75.19 473 GLN A C 1
ATOM 3745 O O . GLN A 1 473 ? 42.058 -26.398 -52.587 1.00 75.19 473 GLN A O 1
ATOM 3750 N N . ILE A 1 474 ? 41.616 -24.550 -51.396 1.00 70.81 474 ILE A N 1
ATOM 3751 C CA . ILE A 1 474 ? 40.740 -23.931 -52.403 1.00 70.81 474 ILE A CA 1
ATOM 3752 C C . ILE A 1 474 ? 41.536 -23.460 -53.614 1.00 70.81 474 ILE A C 1
ATOM 3754 O O . ILE A 1 474 ? 41.172 -23.782 -54.742 1.00 70.81 474 ILE A O 1
ATOM 3758 N N . ASN A 1 475 ? 42.652 -22.769 -53.391 1.00 72.69 475 ASN A N 1
ATOM 3759 C CA . ASN A 1 475 ? 43.532 -22.294 -54.454 1.00 72.69 475 ASN A CA 1
ATOM 3760 C C . ASN A 1 475 ? 44.147 -23.453 -55.263 1.00 72.69 475 ASN A C 1
ATOM 3762 O O . ASN A 1 475 ? 44.454 -23.285 -56.441 1.00 72.69 475 ASN A O 1
ATOM 3766 N N . ALA A 1 476 ? 44.320 -24.630 -54.649 1.00 69.81 476 ALA A N 1
ATOM 3767 C CA . ALA A 1 476 ? 44.818 -25.837 -55.308 1.00 69.81 476 ALA A CA 1
ATOM 3768 C C . ALA A 1 476 ? 43.754 -26.574 -56.148 1.00 69.81 476 ALA A C 1
ATOM 3770 O O . ALA A 1 476 ? 44.103 -27.403 -56.995 1.00 69.81 476 ALA A O 1
ATOM 3771 N N . MET A 1 477 ? 42.461 -26.293 -55.952 1.00 67.44 477 MET A N 1
ATOM 3772 C CA . MET A 1 477 ? 41.405 -26.878 -56.776 1.00 67.44 477 MET A CA 1
ATOM 3773 C C . MET A 1 477 ? 41.381 -26.207 -58.152 1.00 67.44 477 MET A C 1
ATOM 3775 O O . MET A 1 477 ? 40.897 -25.091 -58.315 1.00 67.44 477 MET A O 1
ATOM 3779 N N . LYS A 1 478 ? 41.866 -26.915 -59.180 1.00 54.31 478 LYS A N 1
ATOM 3780 C CA . LYS A 1 478 ? 41.705 -26.502 -60.581 1.00 54.31 478 LYS A CA 1
ATOM 3781 C C . LYS A 1 478 ? 40.228 -26.593 -60.979 1.00 54.31 478 LYS A C 1
ATOM 3783 O O . LYS A 1 478 ? 39.764 -27.650 -61.400 1.00 54.31 478 LYS A O 1
ATOM 3788 N N . ARG A 1 479 ? 39.489 -25.493 -60.850 1.00 54.75 479 ARG A N 1
ATOM 3789 C CA . ARG A 1 479 ? 38.190 -25.300 -61.510 1.00 54.75 479 ARG A CA 1
ATOM 3790 C C . ARG A 1 479 ? 38.331 -24.237 -62.595 1.00 54.75 479 ARG A C 1
ATOM 3792 O O . ARG A 1 479 ? 39.077 -23.280 -62.428 1.00 54.75 479 ARG A O 1
ATOM 3799 N N . SER A 1 480 ? 37.660 -24.455 -63.721 1.00 45.88 480 SER A N 1
ATOM 3800 C CA . SER A 1 480 ? 37.807 -23.697 -64.970 1.00 45.88 480 SER A CA 1
ATOM 3801 C C . SER A 1 480 ? 37.178 -22.304 -64.971 1.00 45.88 480 SER A C 1
ATOM 3803 O O . SER A 1 480 ? 37.226 -21.636 -66.002 1.00 45.88 480 SER A O 1
ATOM 3805 N N . ASP A 1 481 ? 36.608 -21.840 -63.861 1.00 44.09 481 ASP A N 1
ATOM 3806 C CA . ASP A 1 481 ? 35.720 -20.682 -63.894 1.00 44.09 481 ASP A CA 1
ATOM 3807 C C . ASP A 1 481 ? 36.347 -19.460 -63.222 1.00 44.09 481 ASP A C 1
ATOM 3809 O O . ASP A 1 481 ? 36.908 -19.517 -62.126 1.00 44.09 481 ASP A O 1
ATOM 3813 N N . LYS A 1 482 ? 36.240 -18.337 -63.935 1.00 42.16 482 LYS A N 1
ATOM 3814 C CA . LYS A 1 482 ? 36.862 -17.022 -63.721 1.00 42.16 482 LYS A CA 1
ATOM 3815 C C . LYS A 1 482 ? 36.497 -16.301 -62.403 1.00 42.16 482 LYS A C 1
ATOM 3817 O O . LYS A 1 482 ? 36.741 -15.105 -62.301 1.00 42.16 482 LYS A O 1
ATOM 3822 N N . GLU A 1 483 ? 35.955 -16.977 -61.392 1.00 47.50 483 GLU A N 1
ATOM 3823 C CA . GLU A 1 483 ? 35.383 -16.325 -60.195 1.00 47.50 483 GLU A CA 1
ATOM 3824 C C . GLU A 1 483 ? 36.123 -16.579 -58.875 1.00 47.50 483 GLU A C 1
ATOM 3826 O O . GLU A 1 483 ? 35.790 -15.987 -57.848 1.00 47.50 483 GLU A O 1
ATOM 3831 N N . PHE A 1 484 ? 37.186 -17.383 -58.867 1.00 52.69 484 PHE A N 1
ATOM 3832 C CA . PHE A 1 484 ? 37.997 -17.548 -57.661 1.00 52.69 484 PHE A CA 1
ATOM 3833 C C . PHE A 1 484 ? 39.137 -16.527 -57.595 1.00 52.69 484 PHE A C 1
ATOM 3835 O O . PHE A 1 484 ? 40.246 -16.777 -58.066 1.00 52.69 484 PHE A O 1
ATOM 3842 N N . LYS A 1 485 ? 38.887 -15.374 -56.954 1.00 56.69 485 LYS A N 1
ATOM 3843 C CA . LYS A 1 485 ? 39.976 -14.536 -56.415 1.00 56.69 485 LYS A CA 1
ATOM 3844 C C . LYS A 1 485 ? 40.850 -15.393 -55.487 1.00 56.69 485 LYS A C 1
ATOM 3846 O O . LYS A 1 485 ? 40.307 -16.188 -54.712 1.00 56.69 485 LYS A O 1
ATOM 3851 N N . ARG A 1 486 ? 42.181 -15.223 -55.555 1.00 58.22 486 ARG A N 1
ATOM 3852 C CA . ARG A 1 486 ? 43.140 -15.914 -54.670 1.00 58.22 486 ARG A CA 1
ATOM 3853 C C . ARG A 1 486 ? 42.708 -15.736 -53.215 1.00 58.22 486 ARG A C 1
ATOM 3855 O O . ARG A 1 486 ? 42.556 -14.610 -52.758 1.00 58.22 486 ARG A O 1
ATOM 3862 N N . LYS A 1 487 ? 42.494 -16.847 -52.514 1.00 64.50 487 LYS A N 1
ATOM 3863 C CA . LYS A 1 487 ? 42.150 -16.854 -51.088 1.00 64.50 487 LYS A CA 1
ATOM 3864 C C . LYS A 1 487 ? 43.418 -16.840 -50.242 1.00 64.50 487 LYS A C 1
ATOM 3866 O O . LYS A 1 487 ? 44.421 -17.419 -50.661 1.00 64.50 487 LYS A O 1
ATOM 3871 N N . ASN A 1 488 ? 43.382 -16.223 -49.063 1.00 69.69 488 ASN A N 1
ATOM 3872 C CA . ASN A 1 488 ? 44.500 -16.317 -48.123 1.00 69.69 488 ASN A CA 1
ATOM 3873 C C . ASN A 1 488 ? 44.707 -17.776 -47.725 1.00 69.69 488 ASN A C 1
ATOM 3875 O O . ASN A 1 488 ? 43.755 -18.473 -47.384 1.00 69.69 488 ASN A O 1
ATOM 3879 N N . SER A 1 489 ? 45.948 -18.248 -47.814 1.00 69.88 489 SER A N 1
ATOM 3880 C CA . SER A 1 489 ? 46.277 -19.676 -47.761 1.00 69.88 489 SER A CA 1
ATOM 3881 C C . SER A 1 489 ? 45.865 -20.363 -46.461 1.00 69.88 489 SER A C 1
ATOM 3883 O O . SER A 1 489 ? 45.546 -21.558 -46.488 1.00 69.88 489 SER A O 1
ATOM 3885 N N . ASN A 1 490 ? 45.867 -19.612 -45.361 1.00 65.94 490 ASN A N 1
ATOM 3886 C CA . ASN A 1 490 ? 45.637 -20.133 -44.023 1.00 65.94 490 ASN A CA 1
ATOM 3887 C C . ASN A 1 490 ? 44.197 -19.936 -43.543 1.00 65.94 490 ASN A C 1
ATOM 3889 O O . ASN A 1 490 ? 43.758 -20.725 -42.721 1.00 65.94 490 ASN A O 1
ATOM 3893 N N . ASP A 1 491 ? 43.421 -19.014 -44.118 1.00 69.81 491 ASP A N 1
ATOM 3894 C CA . ASP A 1 491 ? 41.998 -18.857 -43.796 1.00 69.81 491 ASP A CA 1
ATOM 3895 C C . ASP A 1 491 ? 41.215 -20.170 -43.987 1.00 69.81 491 ASP A C 1
ATOM 3897 O O . ASP A 1 491 ? 41.449 -20.937 -44.929 1.00 69.81 491 ASP A O 1
ATOM 3901 N N . ILE A 1 492 ? 40.233 -20.408 -43.119 1.00 66.56 492 ILE A N 1
ATOM 3902 C CA . ILE A 1 492 ? 39.327 -21.556 -43.200 1.00 66.56 492 ILE A CA 1
ATOM 3903 C C . ILE A 1 492 ? 38.029 -21.108 -43.836 1.00 66.56 492 ILE A C 1
ATOM 3905 O O . ILE A 1 492 ? 37.393 -20.154 -43.390 1.00 66.56 492 ILE A O 1
ATOM 3909 N N . TYR A 1 493 ? 37.598 -21.852 -44.844 1.00 65.50 493 TYR A N 1
ATOM 3910 C CA . TYR A 1 493 ? 36.388 -21.579 -45.589 1.00 65.50 493 TYR A CA 1
ATOM 3911 C C . TYR A 1 493 ? 35.387 -22.717 -45.455 1.00 65.50 493 TYR A C 1
ATOM 3913 O O . TYR A 1 493 ? 35.747 -23.895 -45.444 1.00 65.50 493 TYR A O 1
ATOM 3921 N N . LYS A 1 494 ? 34.106 -22.359 -45.431 1.00 63.97 494 LYS A N 1
ATOM 3922 C CA . LYS A 1 494 ? 32.973 -23.278 -45.529 1.00 63.97 494 LYS A CA 1
ATOM 3923 C C . LYS A 1 494 ? 32.393 -23.222 -46.938 1.00 63.97 494 LYS A C 1
ATOM 3925 O O . LYS A 1 494 ? 32.073 -22.150 -47.447 1.00 63.97 494 LYS A O 1
ATOM 3930 N N . ILE A 1 495 ? 32.220 -24.387 -47.546 1.00 59.84 495 ILE A N 1
ATOM 3931 C CA . ILE A 1 495 ? 31.628 -24.598 -48.869 1.00 59.84 495 ILE A CA 1
ATOM 3932 C C . ILE A 1 495 ? 30.330 -25.366 -48.663 1.00 59.84 495 ILE A C 1
ATOM 3934 O O . ILE A 1 495 ? 30.336 -26.356 -47.941 1.00 59.84 495 ILE A O 1
ATOM 3938 N N . VAL A 1 496 ? 29.221 -24.935 -49.261 1.00 54.41 496 VAL A N 1
ATOM 3939 C CA . VAL A 1 496 ? 27.905 -25.578 -49.092 1.00 54.41 496 VAL A CA 1
ATOM 3940 C C . VAL A 1 496 ? 27.328 -25.945 -50.459 1.00 54.41 496 VAL A C 1
ATOM 3942 O O . VAL A 1 496 ? 26.710 -25.115 -51.110 1.00 54.41 496 VAL A O 1
ATOM 3945 N N . GLY A 1 497 ? 27.515 -27.189 -50.903 1.00 50.28 497 GLY A N 1
ATOM 3946 C CA . GLY A 1 497 ? 27.066 -27.662 -52.220 1.00 50.28 497 GLY A CA 1
ATOM 3947 C C . GLY A 1 497 ? 28.179 -27.699 -53.277 1.00 50.28 497 GLY A C 1
ATOM 3948 O O . GLY A 1 497 ? 29.311 -27.297 -53.023 1.00 50.28 497 GLY A O 1
ATOM 3949 N N . LYS A 1 498 ? 27.878 -28.249 -54.466 1.00 45.97 498 LYS A N 1
ATOM 3950 C CA . LYS A 1 498 ? 28.883 -28.517 -55.517 1.00 45.97 498 LYS A CA 1
ATOM 3951 C C . LYS A 1 498 ? 29.410 -27.259 -56.219 1.00 45.97 498 LYS A C 1
ATOM 3953 O O . LYS A 1 498 ? 30.560 -27.303 -56.656 1.00 45.97 498 LYS A O 1
ATOM 3958 N N . ASP A 1 499 ? 28.639 -26.170 -56.234 1.00 49.16 499 ASP A N 1
ATOM 3959 C CA . ASP A 1 499 ? 28.911 -24.941 -57.006 1.00 49.16 499 ASP A CA 1
ATOM 3960 C C . ASP A 1 499 ? 28.918 -23.670 -56.134 1.00 49.16 499 ASP A C 1
ATOM 3962 O O . ASP A 1 499 ? 28.748 -22.559 -56.625 1.00 49.16 499 ASP A O 1
ATOM 3966 N N . ALA A 1 500 ? 29.086 -23.818 -54.817 1.00 51.22 500 ALA A N 1
ATOM 3967 C CA . ALA A 1 500 ? 29.031 -22.691 -53.892 1.00 51.22 500 ALA A CA 1
ATOM 3968 C C . ALA A 1 500 ? 30.370 -21.961 -53.742 1.00 51.22 500 ALA A C 1
ATOM 3970 O O . ALA A 1 500 ? 31.432 -22.581 -53.640 1.00 51.22 500 ALA A O 1
ATOM 3971 N N . VAL A 1 501 ? 30.286 -20.633 -53.642 1.00 54.25 501 VAL A N 1
ATOM 3972 C CA . VAL A 1 501 ? 31.411 -19.756 -53.302 1.00 54.25 501 VAL A CA 1
ATOM 3973 C C . VAL A 1 501 ? 31.845 -20.028 -51.852 1.00 54.25 501 VAL A C 1
ATOM 3975 O O . VAL A 1 501 ? 31.002 -19.983 -50.952 1.00 54.25 501 VAL A O 1
ATOM 3978 N N . PRO A 1 502 ? 33.134 -20.304 -51.580 1.00 56.75 502 PRO A N 1
ATOM 3979 C CA . PRO A 1 502 ? 33.619 -20.535 -50.228 1.00 56.75 502 PRO A CA 1
ATOM 3980 C C . PRO A 1 502 ? 33.537 -19.266 -49.386 1.00 56.75 502 PRO A C 1
ATOM 3982 O O . PRO A 1 502 ? 34.058 -18.218 -49.774 1.00 56.75 502 PRO A O 1
ATOM 3985 N N . ALA A 1 503 ? 32.909 -19.378 -48.218 1.00 53.31 503 ALA A N 1
ATOM 3986 C CA . ALA A 1 503 ? 32.796 -18.294 -47.250 1.00 53.31 503 ALA A CA 1
ATOM 3987 C C . ALA A 1 503 ? 33.890 -18.437 -46.182 1.00 53.31 503 ALA A C 1
ATOM 3989 O O . ALA A 1 503 ? 33.963 -19.517 -45.586 1.00 53.31 503 ALA A O 1
ATOM 3990 N N . PRO A 1 504 ? 34.729 -17.411 -45.932 1.00 55.44 504 PRO A N 1
ATOM 3991 C CA . PRO A 1 504 ? 35.685 -17.459 -44.834 1.00 55.44 504 PRO A CA 1
ATOM 3992 C C . PRO A 1 504 ? 34.910 -17.519 -43.517 1.00 55.44 504 PRO A C 1
ATOM 3994 O O . PRO A 1 504 ? 33.962 -16.765 -43.305 1.00 55.44 504 PRO A O 1
ATOM 3997 N N . ILE A 1 505 ? 35.290 -18.457 -42.662 1.00 54.72 505 ILE A N 1
ATOM 3998 C CA . ILE A 1 505 ? 34.743 -18.627 -41.312 1.00 54.72 505 ILE A CA 1
ATOM 3999 C C . ILE A 1 505 ? 35.814 -18.443 -40.236 1.00 54.72 505 ILE A C 1
ATOM 4001 O O . ILE A 1 505 ? 35.475 -18.341 -39.062 1.00 54.72 505 ILE A O 1
ATOM 4005 N N . MET A 1 506 ? 37.088 -18.433 -40.636 1.00 61.28 506 MET A N 1
ATOM 4006 C CA . MET A 1 506 ? 38.224 -18.132 -39.778 1.00 61.28 506 MET A CA 1
ATOM 4007 C C . MET A 1 506 ? 39.317 -17.492 -40.626 1.00 61.28 506 MET A C 1
ATOM 4009 O O . MET A 1 506 ? 39.671 -18.040 -41.673 1.00 61.28 506 MET A O 1
ATOM 4013 N N . THR A 1 507 ? 39.835 -16.353 -40.184 1.00 61.62 507 THR A N 1
ATOM 4014 C CA . THR A 1 507 ? 41.023 -15.750 -40.787 1.00 61.62 507 THR A CA 1
ATOM 4015 C C . THR A 1 507 ? 42.291 -16.348 -40.191 1.00 61.62 507 THR A C 1
ATOM 4017 O O . THR A 1 507 ? 42.273 -16.926 -39.106 1.00 61.62 507 THR A O 1
ATOM 4020 N N . GLU A 1 508 ? 43.419 -16.185 -40.869 1.00 60.66 508 GLU A N 1
ATOM 4021 C CA . GLU A 1 508 ? 44.738 -16.517 -40.328 1.00 60.66 508 GLU A CA 1
ATOM 4022 C C . GLU A 1 508 ? 44.987 -15.888 -38.943 1.00 60.66 508 GLU A C 1
ATOM 4024 O O . GLU A 1 508 ? 45.499 -16.556 -38.049 1.00 60.66 508 GLU A O 1
ATOM 4029 N N . ALA A 1 509 ? 44.525 -14.655 -38.711 1.00 58.41 509 ALA A N 1
ATOM 4030 C CA . ALA A 1 509 ? 44.625 -13.999 -37.406 1.00 58.41 509 ALA A CA 1
ATOM 4031 C C . ALA A 1 509 ? 43.797 -14.709 -36.317 1.00 58.41 509 ALA A C 1
ATOM 4033 O O . ALA A 1 509 ? 44.272 -14.879 -35.194 1.00 58.41 509 ALA A O 1
ATOM 4034 N N . ASP A 1 510 ? 42.594 -15.183 -36.653 1.00 58.59 510 ASP A N 1
ATOM 4035 C CA . ASP A 1 510 ? 41.737 -15.944 -35.733 1.00 58.59 510 ASP A CA 1
ATOM 4036 C C . ASP A 1 510 ? 42.328 -17.336 -35.427 1.00 58.59 510 ASP A C 1
ATOM 4038 O O . ASP A 1 510 ? 42.209 -17.835 -34.311 1.00 58.59 510 ASP A O 1
ATOM 4042 N N . ILE A 1 511 ? 43.006 -17.959 -36.402 1.00 59.75 511 ILE A N 1
ATOM 4043 C CA . ILE A 1 511 ? 43.738 -19.231 -36.229 1.00 59.75 511 ILE A CA 1
ATOM 4044 C C . ILE A 1 511 ? 44.918 -19.052 -35.271 1.00 59.75 511 ILE A C 1
ATOM 4046 O O . ILE A 1 511 ? 45.270 -19.964 -34.513 1.00 59.75 511 ILE A O 1
ATOM 4050 N N . LEU A 1 512 ? 45.559 -17.888 -35.339 1.00 57.75 512 LEU A N 1
ATOM 4051 C CA . LEU A 1 512 ? 46.759 -17.550 -34.588 1.00 57.75 512 LEU A CA 1
ATOM 4052 C C . LEU A 1 512 ? 46.485 -17.178 -33.131 1.00 57.75 512 LEU A C 1
ATOM 4054 O O . LEU A 1 512 ? 47.351 -17.407 -32.282 1.00 57.75 512 LEU A O 1
ATOM 4058 N N . GLN A 1 513 ? 45.285 -16.686 -32.819 1.00 60.91 513 GLN A N 1
ATOM 4059 C CA . GLN A 1 513 ? 44.876 -16.388 -31.449 1.00 60.91 513 GLN A CA 1
ATOM 4060 C C . GLN A 1 513 ? 44.714 -17.683 -30.637 1.00 60.91 513 GLN A C 1
ATOM 4062 O O . GLN A 1 513 ? 43.747 -18.429 -30.759 1.00 60.91 513 GLN A O 1
ATOM 4067 N N . SER A 1 514 ? 45.707 -17.962 -29.790 1.00 47.75 514 SER A N 1
ATOM 4068 C CA . SER A 1 514 ? 45.744 -19.146 -28.916 1.00 47.75 514 SER A CA 1
ATOM 4069 C C . SER A 1 514 ? 44.841 -19.035 -27.678 1.00 47.75 514 SER A C 1
ATOM 4071 O O . SER A 1 514 ? 44.584 -20.045 -27.021 1.00 47.75 514 SER A O 1
ATOM 4073 N N . ASP A 1 515 ? 44.329 -17.837 -27.369 1.00 50.91 515 ASP A N 1
ATOM 4074 C CA . ASP A 1 515 ? 43.525 -17.569 -26.175 1.00 50.91 515 ASP A CA 1
ATOM 4075 C C . ASP A 1 515 ? 42.089 -17.164 -26.548 1.00 50.91 515 ASP A C 1
ATOM 4077 O O . ASP A 1 515 ? 41.846 -16.125 -27.166 1.00 50.91 515 ASP A O 1
ATOM 4081 N N . LEU A 1 516 ? 41.116 -17.975 -26.113 1.00 45.84 516 LEU A N 1
ATOM 4082 C CA . LEU A 1 516 ? 39.674 -17.757 -26.311 1.00 45.84 516 LEU A CA 1
ATOM 4083 C C . LEU A 1 516 ? 39.235 -16.349 -25.865 1.00 45.84 516 LEU A C 1
ATOM 4085 O O . LEU A 1 516 ? 38.288 -15.783 -26.406 1.00 45.84 516 LEU A O 1
ATOM 4089 N N . ARG A 1 517 ? 39.946 -15.776 -24.883 1.00 44.66 517 ARG A N 1
ATOM 4090 C CA . ARG A 1 517 ? 39.670 -14.451 -24.317 1.00 44.66 517 ARG A CA 1
ATOM 4091 C C . ARG A 1 517 ? 40.005 -13.296 -25.257 1.00 44.66 517 ARG A C 1
ATOM 4093 O O . ARG A 1 517 ? 39.395 -12.239 -25.120 1.00 44.66 517 ARG A O 1
ATOM 4100 N N . GLU A 1 518 ? 40.954 -13.452 -26.178 1.00 42.84 518 GLU A N 1
ATOM 4101 C CA . GLU A 1 518 ? 41.269 -12.410 -27.167 1.00 42.84 518 GLU A CA 1
ATOM 4102 C C . GLU A 1 518 ? 40.250 -12.396 -28.306 1.00 42.84 518 GLU A C 1
ATOM 4104 O O . GLU A 1 518 ? 39.795 -11.319 -28.688 1.00 42.84 518 GLU A O 1
ATOM 4109 N N . PHE A 1 519 ? 39.776 -13.569 -28.732 1.00 41.75 519 PHE A N 1
ATOM 4110 C CA . PHE A 1 519 ? 38.646 -13.688 -29.655 1.00 41.75 519 PHE A CA 1
ATOM 4111 C C . PHE A 1 519 ? 37.353 -13.127 -29.040 1.00 41.75 519 PHE A C 1
ATOM 4113 O O . PHE A 1 519 ? 36.613 -12.385 -29.688 1.00 41.75 519 PHE A O 1
ATOM 4120 N N . GLU A 1 520 ? 37.089 -13.412 -27.757 1.00 40.75 520 GLU A N 1
ATOM 4121 C CA . GLU A 1 520 ? 35.963 -12.819 -27.028 1.00 40.75 520 GLU A CA 1
ATOM 4122 C C . GLU A 1 520 ? 36.088 -11.296 -26.896 1.00 40.75 520 GLU A C 1
ATOM 4124 O O . GLU A 1 520 ? 35.095 -10.611 -27.119 1.00 40.75 520 GLU A O 1
ATOM 4129 N N . ARG A 1 521 ? 37.288 -10.748 -26.650 1.00 41.72 521 ARG A N 1
ATOM 4130 C CA . ARG A 1 521 ? 37.522 -9.290 -26.639 1.00 41.72 521 ARG A CA 1
ATOM 4131 C C . ARG A 1 521 ? 37.393 -8.644 -28.016 1.00 41.72 521 ARG A C 1
ATOM 4133 O O . ARG A 1 521 ? 36.849 -7.548 -28.105 1.00 41.72 521 ARG A O 1
ATOM 4140 N N . ALA A 1 522 ? 37.855 -9.295 -29.082 1.00 39.44 522 ALA A N 1
ATOM 4141 C CA . ALA A 1 522 ? 37.678 -8.811 -30.450 1.00 39.44 522 ALA A CA 1
ATOM 4142 C C . ALA A 1 522 ? 36.187 -8.779 -30.833 1.00 39.44 522 ALA A C 1
ATOM 4144 O O . ALA A 1 522 ? 35.709 -7.816 -31.432 1.00 39.44 522 ALA A O 1
ATOM 4145 N N . MET A 1 523 ? 35.424 -9.787 -30.404 1.00 38.66 523 MET A N 1
ATOM 4146 C CA . MET A 1 523 ? 33.970 -9.863 -30.578 1.00 38.66 523 MET A CA 1
ATOM 4147 C C . MET A 1 523 ? 33.201 -8.866 -29.692 1.00 38.66 523 MET A C 1
ATOM 4149 O O . MET A 1 523 ? 32.210 -8.296 -30.143 1.00 38.66 523 MET A O 1
ATOM 4153 N N . GLU A 1 524 ? 33.638 -8.627 -28.452 1.00 38.84 524 GLU A N 1
ATOM 4154 C CA . GLU A 1 524 ? 33.061 -7.619 -27.547 1.00 38.84 524 GLU A CA 1
ATOM 4155 C C . GLU A 1 524 ? 33.348 -6.189 -28.031 1.00 38.84 524 GLU A C 1
ATOM 4157 O O . GLU A 1 524 ? 32.449 -5.349 -28.017 1.00 38.84 524 GLU A O 1
ATOM 4162 N N . GLY A 1 525 ? 34.549 -5.933 -28.562 1.00 37.62 525 GLY A N 1
ATOM 4163 C CA . GLY A 1 525 ? 34.894 -4.674 -29.229 1.00 37.62 525 GLY A CA 1
ATOM 4164 C C . GLY A 1 525 ? 34.053 -4.407 -30.485 1.00 37.62 525 GLY A C 1
ATOM 4165 O O . GLY A 1 525 ? 33.705 -3.262 -30.759 1.00 37.62 525 GLY A O 1
ATOM 4166 N N . MET A 1 526 ? 33.649 -5.457 -31.211 1.00 34.75 526 MET A N 1
ATOM 4167 C CA . MET A 1 526 ? 32.749 -5.350 -32.369 1.00 34.75 526 MET A CA 1
ATOM 4168 C C . MET A 1 526 ? 31.264 -5.226 -31.983 1.00 34.75 526 MET A C 1
ATOM 4170 O O . MET A 1 526 ? 30.520 -4.503 -32.646 1.00 34.75 526 MET A O 1
ATOM 4174 N N . ALA A 1 527 ? 30.820 -5.852 -30.887 1.00 31.84 527 ALA A N 1
ATOM 4175 C CA . ALA A 1 527 ? 29.460 -5.679 -30.369 1.00 31.84 527 ALA A CA 1
ATOM 4176 C C . ALA A 1 527 ? 29.208 -4.240 -29.882 1.00 31.84 527 ALA A C 1
ATOM 4178 O O . ALA A 1 527 ? 28.125 -3.703 -30.124 1.00 31.84 527 ALA A O 1
ATOM 4179 N N . GLY A 1 528 ? 30.225 -3.595 -29.295 1.00 31.53 528 GLY A N 1
ATOM 4180 C CA . GLY A 1 528 ? 30.185 -2.177 -28.918 1.00 31.53 528 GLY A CA 1
ATOM 4181 C C . GLY A 1 528 ? 30.023 -1.215 -30.104 1.00 31.53 528 GLY A C 1
ATOM 4182 O O . GLY A 1 528 ? 29.436 -0.150 -29.944 1.00 31.53 528 GLY A O 1
ATOM 4183 N N . LEU A 1 529 ? 30.455 -1.603 -31.309 1.00 31.17 529 LEU A N 1
ATOM 4184 C CA . LEU A 1 529 ? 30.299 -0.797 -32.529 1.00 31.17 529 LEU A CA 1
ATOM 4185 C C . LEU A 1 529 ? 28.929 -0.974 -33.205 1.00 31.17 529 LEU A C 1
ATOM 4187 O O . LEU A 1 529 ? 28.462 -0.055 -33.873 1.00 31.17 529 LEU A O 1
ATOM 4191 N N . SER A 1 530 ? 28.239 -2.104 -32.994 1.00 30.72 530 SER A N 1
ATOM 4192 C CA . SER A 1 530 ? 26.870 -2.313 -33.508 1.00 30.72 530 SER A CA 1
ATOM 4193 C C . SER A 1 530 ? 25.787 -1.554 -32.725 1.00 30.72 530 SER A C 1
ATOM 4195 O O . SER A 1 530 ? 24.697 -1.341 -33.246 1.00 30.72 530 SER A O 1
ATOM 4197 N N . ALA A 1 531 ? 26.099 -1.103 -31.506 1.00 29.33 531 ALA A N 1
ATOM 4198 C CA . ALA A 1 531 ? 25.243 -0.218 -30.713 1.00 29.33 531 ALA A CA 1
ATOM 4199 C C . ALA A 1 531 ? 25.567 1.281 -30.915 1.00 29.33 531 ALA A C 1
ATOM 4201 O O . ALA A 1 531 ? 24.902 2.130 -30.334 1.00 29.33 531 ALA A O 1
ATOM 4202 N N . GLY A 1 532 ? 26.585 1.616 -31.721 1.00 26.61 532 GLY A N 1
ATOM 4203 C CA . GLY A 1 532 ? 27.156 2.968 -31.807 1.00 26.61 532 GLY A CA 1
ATOM 4204 C C . GLY A 1 532 ? 26.800 3.786 -33.053 1.00 26.61 532 GLY A C 1
ATOM 4205 O O . GLY A 1 532 ? 27.352 4.866 -33.227 1.00 26.61 532 GLY A O 1
ATOM 4206 N N . TYR A 1 533 ? 25.905 3.313 -33.926 1.00 24.61 533 TYR A N 1
ATOM 4207 C CA . TYR A 1 533 ? 25.520 4.033 -35.152 1.00 24.61 533 TYR A CA 1
ATOM 4208 C C . TYR A 1 533 ? 24.093 4.599 -35.103 1.00 24.61 533 TYR A C 1
ATOM 4210 O O . TYR A 1 533 ? 23.311 4.433 -36.028 1.00 24.61 533 TYR A O 1
ATOM 4218 N N . THR A 1 534 ? 23.796 5.339 -34.039 1.00 29.39 534 THR A N 1
ATOM 4219 C CA . THR A 1 534 ? 22.865 6.482 -34.045 1.00 29.39 534 THR A CA 1
ATOM 4220 C C . THR A 1 534 ? 23.368 7.493 -33.019 1.00 29.39 534 THR A C 1
ATOM 4222 O O . THR A 1 534 ? 22.853 7.569 -31.912 1.00 29.39 534 THR A O 1
ATOM 4225 N N . ASN A 1 535 ? 24.471 8.172 -33.346 1.00 26.73 535 ASN A N 1
ATOM 4226 C CA . ASN A 1 535 ? 24.685 9.603 -33.094 1.00 26.73 535 ASN A CA 1
ATOM 4227 C C . ASN A 1 535 ? 26.098 9.989 -33.543 1.00 26.73 535 ASN A C 1
ATOM 4229 O O . ASN A 1 535 ? 27.098 9.693 -32.893 1.00 26.73 535 ASN A O 1
ATOM 4233 N N . LEU A 1 536 ? 26.173 10.647 -34.698 1.00 23.67 536 LEU A N 1
ATOM 4234 C CA . LEU A 1 536 ? 27.383 11.289 -35.188 1.00 23.67 536 LEU A CA 1
ATOM 4235 C C . LEU A 1 536 ? 27.445 12.724 -34.637 1.00 23.67 536 LEU A C 1
ATOM 4237 O O . LEU A 1 536 ? 26.486 13.478 -34.761 1.00 23.67 536 LEU A O 1
ATOM 4241 N N . PHE A 1 537 ? 28.634 13.066 -34.132 1.00 24.50 537 PHE A N 1
ATOM 4242 C CA . PHE A 1 537 ? 29.171 14.387 -33.776 1.00 24.50 537 PHE A CA 1
ATOM 4243 C C . PHE A 1 537 ? 28.892 14.938 -32.369 1.00 24.50 537 PHE A C 1
ATOM 4245 O O . PHE A 1 537 ? 28.002 15.754 -32.166 1.00 24.50 537 PHE A O 1
ATOM 4252 N N . HIS A 1 538 ? 29.834 14.677 -31.455 1.00 27.55 538 HIS A N 1
ATOM 4253 C CA . HIS A 1 538 ? 30.796 15.713 -31.054 1.00 27.55 538 HIS A CA 1
ATOM 4254 C C . HIS A 1 538 ? 32.185 15.093 -30.836 1.00 27.55 538 HIS A C 1
ATOM 4256 O O . HIS A 1 538 ? 32.361 14.143 -30.078 1.00 27.55 538 HIS A O 1
ATOM 4262 N N . GLN A 1 539 ? 33.169 15.624 -31.563 1.00 30.53 539 GLN A N 1
ATOM 4263 C CA . GLN A 1 539 ? 34.590 15.386 -31.341 1.00 30.53 539 GLN A CA 1
ATOM 4264 C C . GLN A 1 539 ? 35.005 15.992 -29.995 1.00 30.53 539 GLN A C 1
ATOM 4266 O O . GLN A 1 539 ? 34.753 17.168 -29.750 1.00 30.53 539 GLN A O 1
ATOM 4271 N N . SER A 1 540 ? 35.765 15.245 -29.199 1.00 24.52 540 SER A N 1
ATOM 4272 C CA . SER A 1 540 ? 36.881 15.827 -28.454 1.00 24.52 540 SER A CA 1
ATOM 4273 C C . SER A 1 540 ? 37.951 14.760 -28.229 1.00 24.52 540 SER A C 1
ATOM 4275 O O . SER A 1 540 ? 37.794 13.862 -27.409 1.00 24.52 540 SER A O 1
ATOM 4277 N N . ASP A 1 541 ? 39.008 14.844 -29.030 1.00 28.98 541 ASP A N 1
ATOM 4278 C CA . ASP A 1 541 ? 40.393 14.866 -28.574 1.00 28.98 541 ASP A CA 1
ATOM 4279 C C . ASP A 1 541 ? 40.842 13.950 -27.411 1.00 28.98 541 ASP A C 1
ATOM 4281 O O . ASP A 1 541 ? 40.487 14.141 -26.251 1.00 28.98 541 ASP A O 1
ATOM 4285 N N . LYS A 1 542 ? 41.866 13.151 -27.755 1.00 30.23 542 LYS A N 1
ATOM 4286 C CA . LYS A 1 542 ? 43.068 12.811 -26.964 1.00 30.23 542 LYS A CA 1
ATOM 4287 C C . LYS A 1 542 ? 43.037 11.565 -26.073 1.00 30.23 542 LYS A C 1
ATOM 4289 O O . LYS A 1 542 ? 42.480 11.551 -24.985 1.00 30.23 542 LYS A O 1
ATOM 4294 N N . GLY A 1 543 ? 43.927 10.645 -26.450 1.00 30.22 543 GLY A N 1
ATOM 4295 C CA . GLY A 1 543 ? 44.994 10.213 -25.550 1.00 30.22 543 GLY A CA 1
ATOM 4296 C C . GLY A 1 543 ? 44.678 8.982 -24.716 1.00 30.22 543 GLY A C 1
ATOM 4297 O O . GLY A 1 543 ? 43.900 9.022 -23.772 1.00 30.22 543 GLY A O 1
ATOM 4298 N N . ASP A 1 544 ? 45.377 7.908 -25.049 1.00 39.12 544 ASP A N 1
ATOM 4299 C CA . ASP A 1 544 ? 45.524 6.680 -24.281 1.00 39.12 544 ASP A CA 1
ATOM 4300 C C . ASP A 1 544 ? 45.802 6.979 -22.786 1.00 39.12 544 ASP A C 1
ATOM 4302 O O . ASP A 1 544 ? 46.897 7.405 -22.408 1.00 39.12 544 ASP A O 1
ATOM 4306 N N . LYS A 1 545 ? 44.794 6.813 -21.916 1.00 41.78 545 LYS A N 1
ATOM 4307 C CA . LYS A 1 545 ? 44.926 6.966 -20.455 1.00 41.78 545 LYS A CA 1
ATOM 4308 C C . LYS A 1 545 ? 45.046 5.590 -19.813 1.00 41.78 545 LYS A C 1
ATOM 4310 O O . LYS A 1 545 ? 44.060 4.990 -19.389 1.00 41.78 545 LYS A O 1
ATOM 4315 N N . SER A 1 546 ? 46.276 5.090 -19.725 1.00 47.25 546 SER A N 1
ATOM 4316 C CA . SER A 1 546 ? 46.582 3.897 -18.934 1.00 47.25 546 SER A CA 1
ATOM 4317 C C . SER A 1 546 ? 46.338 4.175 -17.442 1.00 47.25 546 SER A C 1
ATOM 4319 O O . SER A 1 546 ? 46.978 5.024 -16.823 1.00 47.25 546 SER A O 1
ATOM 4321 N N . VAL A 1 547 ? 45.377 3.465 -16.846 1.00 57.22 547 VAL A N 1
ATOM 4322 C CA . VAL A 1 547 ? 45.079 3.563 -15.410 1.00 57.22 547 VAL A CA 1
ATOM 4323 C C . VAL A 1 547 ? 46.205 2.884 -14.630 1.00 57.22 547 VAL A C 1
ATOM 4325 O O . VAL A 1 547 ? 46.359 1.664 -14.687 1.00 57.22 547 VAL A O 1
ATOM 4328 N N . LYS A 1 548 ? 46.994 3.664 -13.884 1.00 64.75 548 LYS A N 1
ATOM 4329 C CA . LYS A 1 548 ? 48.021 3.123 -12.980 1.00 64.75 548 LYS A CA 1
ATOM 4330 C C . LYS A 1 548 ? 47.370 2.642 -11.682 1.00 64.75 548 LYS A C 1
ATOM 4332 O O . LYS A 1 548 ? 46.587 3.375 -11.076 1.00 64.75 548 LYS A O 1
ATOM 4337 N N . VAL A 1 549 ? 47.697 1.414 -11.274 1.00 73.50 549 VAL A N 1
ATOM 4338 C CA . VAL A 1 549 ? 47.115 0.721 -10.113 1.00 73.50 549 VAL A CA 1
ATOM 4339 C C . VAL A 1 549 ? 48.191 0.481 -9.050 1.00 73.50 549 VAL A C 1
ATOM 4341 O O . VAL A 1 549 ? 49.276 0.004 -9.371 1.00 73.50 549 VAL A O 1
ATOM 4344 N N . PHE A 1 550 ? 47.868 0.760 -7.790 1.00 76.81 550 PHE A N 1
ATOM 4345 C CA . PHE A 1 550 ? 48.754 0.679 -6.627 1.00 76.81 550 PHE A CA 1
ATOM 4346 C C . PHE A 1 550 ? 48.111 -0.168 -5.532 1.00 76.81 550 PHE A C 1
ATOM 4348 O O . PHE A 1 550 ? 46.886 -0.200 -5.402 1.00 76.81 550 PHE A O 1
ATOM 4355 N N . ASN A 1 551 ? 48.919 -0.864 -4.736 1.00 77.94 551 ASN A N 1
ATOM 4356 C CA . ASN A 1 551 ? 48.389 -1.737 -3.687 1.00 77.94 551 ASN A CA 1
ATOM 4357 C C . ASN A 1 551 ? 48.011 -0.951 -2.424 1.00 77.94 551 ASN A C 1
ATOM 4359 O O . ASN A 1 551 ? 47.149 -1.398 -1.673 1.00 77.94 551 ASN A O 1
ATOM 4363 N N . THR A 1 552 ? 48.598 0.231 -2.210 1.00 78.88 552 THR A N 1
ATOM 4364 C CA . THR A 1 552 ? 48.298 1.093 -1.057 1.00 78.88 552 THR A CA 1
ATOM 4365 C C . THR A 1 552 ? 47.896 2.508 -1.482 1.00 78.88 552 THR A C 1
ATOM 4367 O O . THR A 1 552 ? 48.227 2.976 -2.576 1.00 78.88 552 THR A O 1
ATOM 4370 N N . LYS A 1 553 ? 47.143 3.200 -0.618 1.00 75.75 553 LYS A N 1
ATOM 4371 C CA . LYS A 1 553 ? 46.649 4.561 -0.881 1.00 75.75 553 LYS A CA 1
ATOM 4372 C C . LYS A 1 553 ? 47.790 5.582 -0.871 1.00 75.75 553 LYS A C 1
ATOM 4374 O O . LYS A 1 553 ? 47.750 6.555 -1.618 1.00 75.75 553 LYS A O 1
ATOM 4379 N N . GLU A 1 554 ? 48.812 5.339 -0.065 1.00 78.00 554 GLU A N 1
ATOM 4380 C CA . GLU A 1 554 ? 49.973 6.201 0.134 1.00 78.00 554 GLU A CA 1
ATOM 4381 C C . GLU A 1 554 ? 50.890 6.183 -1.093 1.00 78.00 554 GLU A C 1
ATOM 4383 O O . GLU A 1 554 ? 51.257 7.252 -1.576 1.00 78.00 554 GLU A O 1
ATOM 4388 N N . GLU A 1 555 ? 51.144 5.008 -1.682 1.00 75.00 555 GLU A N 1
ATOM 4389 C CA . GLU A 1 555 ? 51.848 4.883 -2.971 1.00 75.00 555 GLU A CA 1
ATOM 4390 C C . GLU A 1 555 ? 51.097 5.612 -4.093 1.00 75.00 555 GLU A C 1
ATOM 4392 O O . GLU A 1 555 ? 51.698 6.345 -4.882 1.00 75.00 555 GLU A O 1
ATOM 4397 N N . ALA A 1 556 ? 49.768 5.466 -4.137 1.00 78.06 556 ALA A N 1
ATOM 4398 C CA . ALA A 1 556 ? 48.937 6.145 -5.124 1.00 78.06 556 ALA A CA 1
ATOM 4399 C C . ALA A 1 556 ? 48.966 7.673 -4.953 1.00 78.06 556 ALA A C 1
ATOM 4401 O O . ALA A 1 556 ? 49.056 8.387 -5.946 1.00 78.06 556 ALA A O 1
ATOM 4402 N N . LYS A 1 557 ? 48.938 8.192 -3.716 1.00 77.88 557 LYS A N 1
ATOM 4403 C CA . LYS A 1 557 ? 49.034 9.638 -3.439 1.00 77.88 557 LYS A CA 1
ATOM 4404 C C . LYS A 1 557 ? 50.395 10.209 -3.827 1.00 77.88 557 LYS A C 1
ATOM 4406 O O . LYS A 1 557 ? 50.453 11.282 -4.419 1.00 77.88 557 LYS A O 1
ATOM 4411 N N . GLN A 1 558 ? 51.477 9.488 -3.536 1.00 77.88 558 GLN A N 1
ATOM 4412 C CA . GLN A 1 558 ? 52.828 9.905 -3.915 1.00 77.88 558 GLN A CA 1
ATOM 4413 C C . GLN A 1 558 ? 52.988 9.957 -5.441 1.00 77.88 558 GLN A C 1
ATOM 4415 O O . GLN A 1 558 ? 53.593 10.889 -5.966 1.00 77.88 558 GLN A O 1
ATOM 4420 N N . ALA A 1 559 ? 52.385 9.000 -6.152 1.00 73.50 559 ALA A N 1
ATOM 4421 C CA . ALA A 1 559 ? 52.383 8.954 -7.611 1.00 73.50 559 ALA A CA 1
ATOM 4422 C C . ALA A 1 559 ? 51.426 9.968 -8.273 1.00 73.50 559 ALA A C 1
ATOM 4424 O O . ALA A 1 559 ? 51.664 10.356 -9.415 1.00 73.50 559 ALA A O 1
ATOM 4425 N N . ALA A 1 560 ? 50.358 10.398 -7.589 1.00 76.50 560 ALA A N 1
ATOM 4426 C CA . ALA A 1 560 ? 49.385 11.368 -8.104 1.00 76.50 560 ALA A CA 1
ATOM 4427 C C . ALA A 1 560 ? 49.896 12.826 -8.062 1.00 76.50 560 ALA A C 1
ATOM 4429 O O . ALA A 1 560 ? 49.411 13.673 -8.811 1.00 76.50 560 ALA A O 1
ATOM 4430 N N . GLY A 1 561 ? 50.879 13.122 -7.204 1.00 70.88 561 GLY A N 1
ATOM 4431 C CA . GLY A 1 561 ? 51.383 14.478 -6.975 1.00 70.88 561 GLY A CA 1
ATOM 4432 C C . GLY A 1 561 ? 50.422 15.360 -6.154 1.00 70.88 561 GLY A C 1
ATOM 4433 O O . GLY A 1 561 ? 49.353 14.902 -5.752 1.00 70.88 561 GLY A O 1
ATOM 4434 N N . PRO A 1 562 ? 50.770 16.640 -5.902 1.00 63.03 562 PRO A N 1
ATOM 4435 C CA . PRO A 1 562 ? 50.069 17.509 -4.941 1.00 63.03 562 PRO A CA 1
ATOM 4436 C C . PRO A 1 562 ? 48.580 17.731 -5.238 1.00 63.03 562 PRO A C 1
ATOM 4438 O O . PRO A 1 562 ? 47.799 17.961 -4.321 1.00 63.03 562 PRO A O 1
ATOM 4441 N N . ASN A 1 563 ? 48.194 17.634 -6.513 1.00 62.31 563 ASN A N 1
ATOM 4442 C CA . ASN A 1 563 ? 46.842 17.923 -6.997 1.00 62.31 563 ASN A CA 1
ATOM 4443 C C . ASN A 1 563 ? 46.146 16.693 -7.610 1.00 62.31 563 ASN A C 1
ATOM 4445 O O . ASN A 1 563 ? 45.075 16.821 -8.203 1.00 62.31 563 ASN A O 1
ATOM 4449 N N . GLY A 1 564 ? 46.748 15.504 -7.520 1.00 68.19 564 GLY A N 1
ATOM 4450 C CA . GLY A 1 564 ? 46.203 14.300 -8.141 1.00 68.19 564 GLY A CA 1
ATOM 4451 C C . GLY A 1 564 ? 45.184 13.581 -7.254 1.00 68.19 564 GLY A C 1
ATOM 4452 O O . GLY A 1 564 ? 45.413 13.355 -6.066 1.00 68.19 564 GLY A O 1
ATOM 4453 N N . LYS A 1 565 ? 44.044 13.189 -7.839 1.00 67.19 565 LYS A N 1
ATOM 4454 C CA . LYS A 1 565 ? 42.980 12.451 -7.138 1.00 67.19 565 LYS A CA 1
ATOM 4455 C C . LYS A 1 565 ? 43.235 10.940 -7.188 1.00 67.19 565 LYS A C 1
ATOM 4457 O O . LYS A 1 565 ? 43.472 10.375 -8.256 1.00 67.19 565 LYS A O 1
ATOM 4462 N N . VAL A 1 566 ? 43.151 10.298 -6.022 1.00 74.06 566 VAL A N 1
ATOM 4463 C CA . VAL A 1 566 ? 43.288 8.844 -5.845 1.00 74.06 566 VAL A CA 1
ATOM 4464 C C . VAL A 1 566 ? 41.911 8.227 -5.641 1.00 74.06 566 VAL A C 1
ATOM 4466 O O . VAL A 1 566 ? 41.166 8.653 -4.761 1.00 74.06 566 VAL A O 1
ATOM 4469 N N . PHE A 1 567 ? 41.605 7.185 -6.406 1.00 75.31 567 PHE A N 1
ATOM 4470 C CA . PHE A 1 567 ? 40.333 6.471 -6.358 1.00 75.31 567 PHE A CA 1
ATOM 4471 C C . PHE A 1 567 ? 40.533 5.052 -5.831 1.00 75.31 567 PHE A C 1
ATOM 4473 O O . PHE A 1 567 ? 41.522 4.394 -6.165 1.00 75.31 567 PHE A O 1
ATOM 4480 N N . ALA A 1 568 ? 39.586 4.552 -5.036 1.00 71.88 568 ALA A N 1
ATOM 4481 C CA . ALA A 1 568 ? 39.528 3.129 -4.722 1.00 71.88 568 ALA A CA 1
ATOM 4482 C C . ALA A 1 568 ? 39.128 2.358 -5.990 1.00 71.88 568 ALA A C 1
ATOM 4484 O O . ALA A 1 568 ? 38.164 2.710 -6.667 1.00 71.88 568 ALA A O 1
ATOM 4485 N N . GLY A 1 569 ? 39.896 1.330 -6.338 1.00 64.81 569 GLY A N 1
ATOM 4486 C CA . GLY A 1 569 ? 39.650 0.515 -7.517 1.00 64.81 569 GLY A CA 1
ATOM 4487 C C . GLY A 1 569 ? 38.360 -0.288 -7.372 1.00 64.81 569 GLY A C 1
ATOM 4488 O O . GLY A 1 569 ? 38.117 -0.922 -6.345 1.00 64.81 569 GLY A O 1
ATOM 4489 N N . THR A 1 570 ? 37.543 -0.291 -8.421 1.00 58.16 570 THR A N 1
ATOM 4490 C CA . THR A 1 570 ? 36.321 -1.099 -8.524 1.00 58.16 570 THR A CA 1
ATOM 4491 C C . THR A 1 570 ? 36.516 -2.247 -9.525 1.00 58.16 570 THR A C 1
ATOM 4493 O O . THR A 1 570 ? 37.511 -2.309 -10.258 1.00 58.16 570 THR A O 1
ATOM 4496 N N . GLY A 1 571 ? 35.609 -3.230 -9.518 1.00 68.00 571 GLY A N 1
ATOM 4497 C CA . GLY A 1 571 ? 35.673 -4.387 -10.418 1.00 68.00 571 GLY A CA 1
ATOM 4498 C C . GLY A 1 571 ? 36.969 -5.198 -10.274 1.00 68.00 571 GLY A C 1
ATOM 4499 O O . GLY A 1 571 ? 37.298 -5.667 -9.185 1.00 68.00 571 GLY A O 1
ATOM 4500 N N . LYS A 1 572 ? 37.730 -5.349 -11.370 1.00 51.78 572 LYS A N 1
ATOM 4501 C CA . LYS A 1 572 ? 38.990 -6.127 -11.414 1.00 51.78 572 LYS A CA 1
ATOM 4502 C C . LYS A 1 572 ? 40.110 -5.563 -10.524 1.00 51.78 572 LYS A C 1
ATOM 4504 O O . LYS A 1 572 ? 41.082 -6.267 -10.274 1.00 51.78 572 LYS A O 1
ATOM 4509 N N . ASN A 1 573 ? 39.966 -4.329 -10.032 1.00 61.38 573 ASN A N 1
ATOM 4510 C CA . ASN A 1 573 ? 40.928 -3.659 -9.153 1.00 61.38 573 ASN A CA 1
ATOM 4511 C C . ASN A 1 573 ? 40.406 -3.484 -7.715 1.00 61.38 573 ASN A C 1
ATOM 4513 O O . ASN A 1 573 ? 40.941 -2.664 -6.969 1.00 61.38 573 ASN A O 1
ATOM 4517 N N . LYS A 1 574 ? 39.367 -4.234 -7.315 1.00 72.44 574 LYS A N 1
ATOM 4518 C CA . LYS A 1 574 ? 38.829 -4.196 -5.947 1.00 72.44 574 LYS A CA 1
ATOM 4519 C C . LYS A 1 574 ? 39.933 -4.506 -4.928 1.00 72.44 574 LYS A C 1
ATOM 4521 O O . LYS A 1 574 ? 40.611 -5.524 -5.037 1.00 72.44 574 LYS A O 1
ATOM 4526 N N . GLY A 1 575 ? 40.112 -3.611 -3.955 1.00 68.88 575 GLY A N 1
ATOM 4527 C CA . GLY A 1 575 ? 41.177 -3.694 -2.945 1.00 68.88 575 GLY A CA 1
ATOM 4528 C C . GLY A 1 575 ? 42.498 -3.016 -3.335 1.00 68.88 575 GLY A C 1
ATOM 4529 O O . GLY A 1 575 ? 43.468 -3.128 -2.595 1.00 68.88 575 GLY A O 1
ATOM 4530 N N . LYS A 1 576 ? 42.546 -2.314 -4.474 1.00 80.25 576 LYS A N 1
ATOM 4531 C CA . LYS A 1 576 ? 43.692 -1.509 -4.927 1.00 80.25 576 LYS A CA 1
ATOM 4532 C C . LYS A 1 576 ? 43.295 -0.041 -5.100 1.00 80.25 576 LYS A C 1
ATOM 4534 O O . LYS A 1 576 ? 42.113 0.289 -5.059 1.00 80.25 576 LYS A O 1
ATOM 4539 N N . PHE A 1 577 ? 44.263 0.842 -5.322 1.00 81.50 577 PHE A N 1
ATOM 4540 C CA . PHE A 1 577 ? 44.053 2.275 -5.549 1.00 81.50 577 PHE A CA 1
ATOM 4541 C C . PHE A 1 577 ? 44.512 2.673 -6.949 1.00 81.50 577 PHE A C 1
ATOM 4543 O O . PHE A 1 577 ? 45.480 2.128 -7.469 1.00 81.50 577 PHE A O 1
ATOM 4550 N N . THR A 1 578 ? 43.813 3.609 -7.581 1.00 77.00 578 THR A N 1
ATOM 4551 C CA . THR A 1 578 ? 44.099 4.047 -8.952 1.00 77.00 578 THR A CA 1
ATOM 4552 C C . THR A 1 578 ? 44.198 5.559 -9.039 1.00 77.00 578 THR A C 1
ATOM 4554 O O . THR A 1 578 ? 43.557 6.274 -8.267 1.00 77.00 578 THR A O 1
ATOM 4557 N N . ILE A 1 579 ? 45.004 6.047 -9.978 1.00 73.81 579 ILE A N 1
ATOM 4558 C CA . ILE A 1 579 ? 45.110 7.475 -10.290 1.00 73.81 579 ILE A CA 1
ATOM 4559 C C . ILE A 1 579 ? 44.667 7.687 -11.734 1.00 73.81 579 ILE A C 1
ATOM 4561 O O . ILE A 1 579 ? 45.025 6.909 -12.623 1.00 73.81 579 ILE A O 1
ATOM 4565 N N . LYS A 1 580 ? 43.860 8.721 -11.965 1.00 62.31 580 LYS A N 1
ATOM 4566 C CA . LYS A 1 580 ? 43.420 9.114 -13.306 1.00 62.31 580 LYS A CA 1
ATOM 4567 C C . LYS A 1 580 ? 44.408 10.174 -13.798 1.00 62.31 580 LYS A C 1
ATOM 4569 O O . LYS A 1 580 ? 44.378 11.289 -13.287 1.00 62.31 580 LYS A O 1
ATOM 4574 N N . SER A 1 581 ? 45.324 9.800 -14.696 1.00 53.84 581 SER A N 1
ATOM 4575 C CA . SER A 1 581 ? 46.246 10.746 -15.349 1.00 53.84 581 SER A CA 1
ATOM 4576 C C . SER A 1 581 ? 45.504 11.695 -16.273 1.00 53.84 581 SER A C 1
ATOM 4578 O O . SER A 1 581 ? 44.586 11.207 -16.978 1.00 53.84 581 SER A O 1
#

Radius of gyration: 44.81 Å; chains: 1; bounding box: 137×72×133 Å

Foldseek 3Di:
DVVVVVVVVVVVVVVVVVVVVVVVVVVVVVVVVVVVVVVVVVVVLLVVLVVLLVVLVVLLVVQDDDPFPQLVVQSVVVSVVLSVVLVVLSCCQPPPNHDPVSSVVSVVSSVLSVVASVLNSLLRVLLRVVLVLVVLQVVCVVVVHQASHFFPPFDVLVVVVSVCSVVVVAPHWHWDADPVSWIKIFRAHPVGDGPHMDGSNVVSVCVVVVNRRTDGQHPCNPCCNVLLCLQPPPPRHPVVVFFFDWDWDWAQDPVVQWIKTWTKRFTDLVVLLVCLLPVVLVVLVVCCPDPSCLSVLLCLLVVQQLADPVSHHDPLSVDGVVVLVVLVPDDFVVLVVVVVPVPDPCCVVVPPPDNGNVSSVVSSVVNSSSSSSSSSSCCSPPPRRVNIDGPDMDIGRPVPDDDDDPDDPDDDPSVLNVLVVCVVVVVCCCVPPLVLLVDDLVCSLVVVQCCVVVDPPPPVPPPWAKHKDFLLRVVPDDDPDPPDDRDDRRFIWIATDDDGDTDGNGDSVNSNPSDPVVVVVVSVVVVVVVVVPPDDDDDDDDDDWDKDKAQDPVVQDVVQPPPWDKDQDPDPRHNIITTGD

Secondary structure (DSSP, 8-state):
-HHHHHHHHHHHHHHHHHHHHHHHHHHHHHHHHHHHHHHHHHHHHHHHHHHHHHHHHHHHHTSPPPS-HHHHHHHHHHHHHHHHHHHHHHHHHHSTT--HHHHHHHHHHHHHHHHHHHHHHHHHHHHHHHHHHHHHHHHHHHTT-STTPBPTT--HHHHHHHHHHHTT--SEEEEEE-TTS-EEEEEE-TTS-EEEEEEHHHHHHHHHTT--SS-B--GGGSHHHHHHHHHH-TTT-GGGG--PEEEEEEEEETTTTEEEEEEEEE--HHHHHHHHHTTTHHHHHHHHTSTTHHHHHHHHHHTT--B-TTSPBPGGGGS-HHHHHHHHH--HHHHHHHHHHT--TTS-SSSSS---HHHHHHHHHHHHHHHHHHHHHHIIIIIGGGG-EEEEEEEEEGGGS----TTS-PPPHHHHHHHHHHHHHHHHHHHH-GGGGGS-HHHHHHHHHHHHHH-TT--S-TTS-EEEEEHHHHHHS----TT-PPPPSS-EEEEESTTPPPEEEE-HHHHH---HHHHHHHHHHHHHHHT--S-------------EEESSHHHHHHHH-TTPPEEE--GGGTTSEEE--

pLDDT: mean 73.66, std 17.58, range [23.67, 96.31]

Sequence (581 aa):
MALVYKGNNAARQAARSARMMQTTQNIMNKMSQRQKAKNDAELKLRNDADLFTQDFYKKYGDIENSSSAEINNSIRAWALETGAEQNRLYQAAYGANGTPENRQILKDQQLKDQAAVKDIASWMAIGNKELASISSNNSAIGQDVMDGRFTRGNDDKRLAFQQDLQQSKFASLKMTRKENGQMVLMGLDKDGEVLDNRNLSSDVADQAAGNTWYETITKDDLLRNTLANNWNDKNTGLSQFFEPTKRTVQTYDSKGGYIQEVVEEAYDTQEVFDRLVSEYSNDLNAEIKNPNFSKTWDQLWKGGYLKSAEGESMEEGEIAWKDVKRLEVMDEPAFQEFAMNLGYGDADVNEDGIVNNEDRKHLVDRMYGAARVGLAQYYSKEMAPRGNKVLSSHKVNKNNVPQGNEENGQYSAAQQLVIKAEKPIWNKLHAKAPSIFNMPENERANAIVQWFNSSALHKVPSKQGVRFMTGSQINAMKRSDKEFKRKNSNDIYKIVGKDAVPAPIMTEADILQSDLREFERAMEGMAGLSAGYTNLFHQSDKGDKSVKVFNTKEEAKQAAGPNGKVFAGTGKNKGKFTIKS